Protein AF-A0A1B6IN61-F1 (afdb_monomer_lite)

Secondary structure (DSSP, 8-state):
-HHHHHHHHHHHHHHHHHHHHHHHHHHHHHHHHHHHHHHHHHHHHHHHHHHHHHHHHHHHHHHHHHHHHHHHHHHHHHHHHHHHHHHHHHHHHHHHHHHHHHHHHHHHHHHHHHHHHHHHHHHHHHHHHHHHHHHHHHHHHHHHHHHHHHHHHHHHHHHHHHHHHHHHHHHH-SS-----------------SS--HHHHHHHHHHHHHHHHHHHHHHHHHHHHHHHHHHHHHHHHHHHHHHHHHHHHHHHHHHHHHHHHHHHHHHHHHHHHHHHHHHHHHHHHHHHHHHHHHHHHHHHHHHHHHHHHHHHHTT-----TT---S-------HHHHIIIIIS--SSHHHHHHHHHHHHHHHHHHHHHHHHHHHHHHHHHHHHHHHHHHHHHHHHHHHHHHHHHHHHHHHHHHHHHHHHHHHHHHHHTTS-HHHHHHHHHHHTT--S----------------------HHHHHHHHHHHHHHHHHHHHHHHHHHHHHHHHHHHHHHHHHHHHHHHHHHHHHHHHHHHHHHHHHHHHHHHHHHHHHHHHHHHHHHHHHHHTT-

pLDDT: mean 82.71, std 18.18, range [26.98, 98.06]

InterPro domains:
  IPR057974 NUA/TPR/MLP1-2-like domain [PF25785] (276-373)

Organism: NCBI:txid320908

Foldseek 3Di:
DVVVVVVVVVVVVVVVVVVVVVVVVVVVVVVVVVVVVVVVVVVVVVVVVVVVVVVVVVVVVVVVVVVVVVVVVVVVVVVVVVVVVVVVVVVVVVVVVVVVVVVVVVVVVVVVVVVVVVVVVVVVVVVVVVVVVVVVVVVVVVVVVVVVVVVVVVVVVVVVVVVVVVVVVVVPPDDDPDDDDDDDDDDDDDDDDDCPPVNVVVVVVVVVVVVVVVVVVVVVVVVVVVVVVVVCVVCVVVVVVVVVVVVVVVVVVVVVVVVVVVVVVVVVVVVVVVVVVVVVVVVVVVVVVVVVLVVVLVVLQVVQQVCLVCVVVVHNDDDPPPPPPPPDDPPDPSVCCSPQLRHDNDPVSVVVSVVVVVVVVVVVVVVVVVVVVVVVVVVVVVVVVVVVVVVVVVVVVVVVVVVVVVVVVVVVVVVVVVVVVVVVVVVPDDPVVVVVVVVVVPPPDDDDDDDDDDDDDDDDDDDDDDDDPVVVVVVVVVVVVVVVVVVVVVVVVVVVVVVVVVVVVVVVVVVVVVVVVVVVVVVVVVVVVVVVVVVVVVVVVVVVVVVVVVVVVVVVVVVVVD

Radius of gyration: 63.25 Å; chains: 1; bounding box: 178×84×181 Å

Structure (mmCIF, N/CA/C/O backbone):
data_AF-A0A1B6IN61-F1
#
_entry.id   AF-A0A1B6IN61-F1
#
loop_
_atom_site.group_PDB
_atom_site.id
_atom_site.type_symbol
_atom_site.label_atom_id
_atom_site.label_alt_id
_atom_site.label_comp_id
_atom_site.label_asym_id
_atom_site.label_entity_id
_atom_site.label_seq_id
_atom_site.pdbx_PDB_ins_code
_atom_site.Cartn_x
_atom_site.Cartn_y
_atom_site.Cartn_z
_atom_site.occupancy
_atom_site.B_iso_or_equiv
_atom_site.auth_seq_id
_atom_site.auth_comp_id
_atom_site.auth_asym_id
_atom_site.auth_atom_id
_atom_site.pdbx_PDB_model_num
ATOM 1 N N . SER A 1 1 ? 104.871 15.626 -82.084 1.00 57.75 1 SER A N 1
ATOM 2 C CA . SER A 1 1 ? 104.543 16.864 -82.838 1.00 57.75 1 SER A CA 1
ATOM 3 C C . SER A 1 1 ? 103.626 17.704 -81.966 1.00 57.75 1 SER A C 1
ATOM 5 O O . SER A 1 1 ? 102.812 17.104 -81.284 1.00 57.75 1 SER A O 1
ATOM 7 N N . LEU A 1 2 ? 103.714 19.041 -81.955 1.00 72.69 2 LEU A N 1
ATOM 8 C CA . LEU A 1 2 ? 102.870 19.909 -81.100 1.00 72.69 2 LEU A CA 1
ATOM 9 C C . LEU A 1 2 ? 101.359 19.624 -81.255 1.00 72.69 2 LEU A C 1
ATOM 11 O O . LEU A 1 2 ? 100.572 19.812 -80.336 1.00 72.69 2 LEU A O 1
ATOM 15 N N . THR A 1 3 ? 100.967 19.120 -82.424 1.00 77.00 3 THR A N 1
ATOM 16 C CA . THR A 1 3 ? 99.604 18.682 -82.749 1.00 77.00 3 THR A CA 1
ATOM 17 C C . THR A 1 3 ? 99.138 17.459 -81.951 1.00 77.00 3 THR A C 1
ATOM 19 O O . THR A 1 3 ? 97.960 17.362 -81.625 1.00 77.00 3 THR A O 1
ATOM 22 N N . GLU A 1 4 ? 100.044 16.551 -81.597 1.00 80.12 4 GLU A N 1
ATOM 23 C CA . GLU A 1 4 ? 99.758 15.306 -80.876 1.00 80.12 4 GLU A CA 1
ATOM 24 C C . GLU A 1 4 ? 99.566 15.555 -79.372 1.00 80.12 4 GLU A C 1
ATOM 26 O O . GLU A 1 4 ? 98.600 15.069 -78.786 1.00 80.12 4 GLU A O 1
ATOM 31 N N . ASP A 1 5 ? 100.400 16.409 -78.769 1.00 79.94 5 ASP A N 1
ATOM 32 C CA . ASP A 1 5 ? 100.242 16.835 -77.370 1.00 79.94 5 ASP A CA 1
ATOM 33 C C . ASP A 1 5 ? 98.973 17.675 -77.173 1.00 79.94 5 ASP A C 1
ATOM 35 O O . ASP A 1 5 ? 98.257 17.516 -76.183 1.00 79.94 5 ASP A O 1
ATOM 39 N N . LEU A 1 6 ? 98.642 18.535 -78.143 1.00 83.12 6 LEU A N 1
ATOM 40 C CA . LEU A 1 6 ? 97.415 19.331 -78.117 1.00 83.12 6 LEU A CA 1
ATOM 41 C C . LEU A 1 6 ? 96.168 18.452 -78.299 1.00 83.12 6 LEU A C 1
ATOM 43 O O . LEU A 1 6 ? 95.161 18.675 -77.625 1.00 83.12 6 LEU A O 1
ATOM 47 N N . ALA A 1 7 ? 96.241 17.409 -79.133 1.00 84.12 7 ALA A N 1
ATOM 48 C CA . ALA A 1 7 ? 95.186 16.403 -79.251 1.00 84.12 7 ALA A CA 1
ATOM 49 C C . ALA A 1 7 ? 95.009 15.602 -77.949 1.00 84.12 7 ALA A C 1
ATOM 51 O O . ALA A 1 7 ? 93.875 15.403 -77.514 1.00 84.12 7 ALA A O 1
ATOM 52 N N . LYS A 1 8 ? 96.106 15.213 -77.284 1.00 86.62 8 LYS A N 1
ATOM 53 C CA . LYS A 1 8 ? 96.076 14.497 -76.000 1.00 86.62 8 LYS A CA 1
ATOM 54 C C . LYS A 1 8 ? 95.493 15.352 -74.874 1.00 86.62 8 LYS A C 1
ATOM 56 O O . LYS A 1 8 ? 94.571 14.910 -74.200 1.00 86.62 8 LYS A O 1
ATOM 61 N N . HIS A 1 9 ? 95.930 16.603 -74.729 1.00 85.69 9 HIS A N 1
ATOM 62 C CA . HIS A 1 9 ? 95.349 17.525 -73.748 1.00 85.69 9 HIS A CA 1
ATOM 63 C C . HIS A 1 9 ? 93.875 17.836 -74.026 1.00 85.69 9 HIS A C 1
ATOM 65 O O . HIS A 1 9 ? 93.083 17.948 -73.091 1.00 85.69 9 HIS A O 1
ATOM 71 N N . THR A 1 10 ? 93.486 17.947 -75.298 1.00 86.75 10 THR A N 1
ATOM 72 C CA . THR A 1 10 ? 92.075 18.108 -75.672 1.00 86.75 10 THR A CA 1
ATOM 73 C C . THR A 1 10 ? 91.275 16.859 -75.296 1.00 86.75 10 THR A C 1
ATOM 75 O O . THR A 1 10 ? 90.206 16.992 -74.703 1.00 86.75 10 THR A O 1
ATOM 78 N N . ALA A 1 11 ? 91.807 15.657 -75.548 1.00 87.81 11 ALA A N 1
ATOM 79 C CA . ALA A 1 11 ? 91.190 14.390 -75.160 1.00 87.81 11 ALA A CA 1
ATOM 80 C C . ALA A 1 11 ? 91.042 14.259 -73.631 1.00 87.81 11 ALA A C 1
ATOM 82 O O . ALA A 1 11 ? 89.947 13.968 -73.149 1.00 87.81 11 ALA A O 1
ATOM 83 N N . ASP A 1 12 ? 92.082 14.574 -72.858 1.00 88.94 12 ASP A N 1
ATOM 84 C CA . ASP A 1 12 ? 92.051 14.543 -71.390 1.00 88.94 12 ASP A CA 1
ATOM 85 C C . ASP A 1 12 ? 91.057 15.566 -70.822 1.00 88.94 12 ASP A C 1
ATOM 87 O O . ASP A 1 12 ? 90.269 15.246 -69.933 1.00 88.94 12 ASP A O 1
ATOM 91 N N . MET A 1 13 ? 90.995 16.777 -71.388 1.00 90.88 13 MET A N 1
ATOM 92 C CA . MET A 1 13 ? 89.988 17.775 -71.013 1.00 90.88 13 MET A CA 1
ATOM 93 C C . MET A 1 13 ? 88.567 17.329 -71.360 1.00 90.88 13 MET A C 1
ATOM 95 O O . MET A 1 13 ? 87.638 17.592 -70.592 1.00 90.88 13 MET A O 1
ATOM 99 N N . THR A 1 14 ? 88.366 16.651 -72.493 1.00 89.50 14 THR A N 1
ATOM 100 C CA . THR A 1 14 ? 87.055 16.076 -72.828 1.00 89.50 14 THR A CA 1
ATOM 101 C C . THR A 1 14 ? 86.683 14.918 -71.907 1.00 89.50 14 THR A C 1
ATOM 103 O O . THR A 1 14 ? 85.526 14.843 -71.497 1.00 89.50 14 THR A O 1
ATOM 106 N N . ASN A 1 15 ? 87.645 14.081 -71.507 1.00 92.12 15 ASN A N 1
ATOM 107 C CA . ASN A 1 15 ? 87.437 12.999 -70.547 1.00 92.12 15 ASN A CA 1
ATOM 108 C C . ASN A 1 15 ? 87.096 13.548 -69.161 1.00 92.12 15 ASN A C 1
ATOM 110 O O . ASN A 1 15 ? 86.073 13.164 -68.607 1.00 92.12 15 ASN A O 1
ATOM 114 N N . MET A 1 16 ? 87.842 14.535 -68.658 1.00 92.50 16 MET A N 1
ATOM 115 C CA . MET A 1 16 ? 87.535 15.210 -67.392 1.00 92.50 16 MET A CA 1
ATOM 116 C C . MET A 1 16 ? 86.154 15.869 -67.427 1.00 92.50 16 MET A C 1
ATOM 118 O O . MET A 1 16 ? 85.356 15.694 -66.510 1.00 92.50 1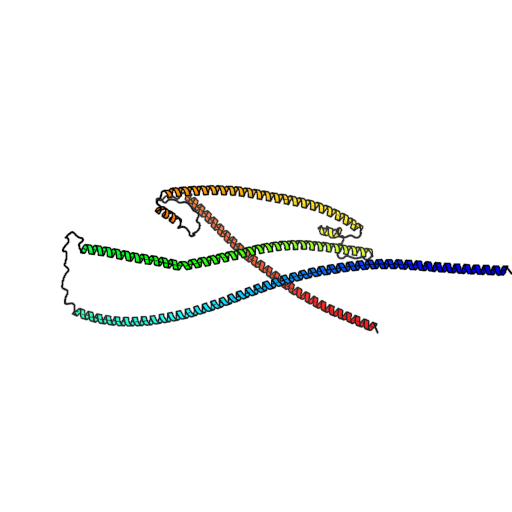6 MET A O 1
ATOM 122 N N . ARG A 1 17 ? 85.807 16.588 -68.505 1.00 92.81 17 ARG A N 1
ATOM 123 C CA . ARG A 1 17 ? 84.457 17.161 -68.667 1.00 92.81 17 ARG A CA 1
ATOM 124 C C . ARG A 1 17 ? 83.379 16.083 -68.683 1.00 92.81 17 ARG A C 1
ATOM 126 O O . ARG A 1 17 ? 82.317 16.290 -68.097 1.00 92.81 17 ARG A O 1
ATOM 133 N N . ARG A 1 18 ? 83.637 14.946 -69.330 1.00 93.75 18 ARG A N 1
ATOM 134 C CA . ARG A 1 18 ? 82.722 13.802 -69.364 1.00 93.75 18 ARG A CA 1
ATOM 135 C C . ARG A 1 18 ? 82.554 13.184 -67.977 1.00 93.75 18 ARG A C 1
ATOM 137 O O . ARG A 1 18 ? 81.421 12.957 -67.576 1.00 93.75 18 ARG A O 1
ATOM 144 N N . GLU A 1 19 ? 83.631 12.980 -67.228 1.00 93.69 19 GLU A N 1
ATOM 145 C CA . GLU A 1 19 ? 83.594 12.474 -65.851 1.00 93.69 19 GLU A CA 1
ATOM 146 C C . GLU A 1 19 ? 82.872 13.435 -64.904 1.00 93.69 19 GLU A C 1
ATOM 148 O O . GLU A 1 19 ? 81.981 13.010 -64.175 1.00 93.69 19 GLU A O 1
ATOM 153 N N . TYR A 1 20 ? 83.156 14.740 -64.967 1.00 94.31 20 TYR A N 1
ATOM 154 C CA . TYR A 1 20 ? 82.417 15.745 -64.196 1.00 94.31 20 TYR A CA 1
ATOM 155 C C . TYR A 1 20 ? 80.935 15.777 -64.559 1.00 94.31 20 TYR A C 1
ATOM 157 O O . TYR A 1 20 ? 80.094 15.874 -63.670 1.00 94.31 20 TYR A O 1
ATOM 165 N N . THR A 1 21 ? 80.599 15.673 -65.846 1.00 95.06 21 THR A N 1
ATOM 166 C CA . THR A 1 21 ? 79.201 15.631 -66.293 1.00 95.06 21 THR A CA 1
ATOM 167 C C . THR A 1 21 ? 78.515 14.362 -65.795 1.00 95.06 21 THR A C 1
ATOM 169 O O . THR A 1 21 ? 77.410 14.448 -65.269 1.00 95.06 21 THR A O 1
ATOM 172 N N . ASN A 1 22 ? 79.180 13.206 -65.877 1.00 94.44 22 ASN A N 1
ATOM 173 C CA . ASN A 1 22 ? 78.672 11.945 -65.340 1.00 94.44 22 ASN A CA 1
ATOM 174 C C . ASN A 1 22 ? 78.445 12.040 -63.825 1.00 94.44 22 ASN A C 1
ATOM 176 O O . ASN A 1 22 ? 77.360 11.708 -63.362 1.00 94.44 22 ASN A O 1
ATOM 180 N N . ASN A 1 23 ? 79.414 12.563 -63.070 1.00 95.12 23 ASN A N 1
ATOM 181 C CA . ASN A 1 23 ? 79.307 12.756 -61.621 1.00 95.12 23 ASN A CA 1
ATOM 182 C C . ASN A 1 23 ? 78.203 13.755 -61.243 1.00 95.12 23 ASN A C 1
ATOM 184 O O . ASN A 1 23 ? 77.498 13.585 -60.255 1.00 95.12 23 ASN A O 1
ATOM 188 N N . LEU A 1 24 ? 78.022 14.810 -62.035 1.00 95.00 24 LEU A N 1
ATOM 189 C CA . LEU A 1 24 ? 76.965 15.792 -61.821 1.00 95.00 24 LEU A CA 1
ATOM 190 C C . LEU A 1 24 ? 75.582 15.209 -62.132 1.00 95.00 24 LEU A C 1
ATOM 192 O O . LEU A 1 24 ? 74.620 15.516 -61.429 1.00 95.00 24 LEU A O 1
ATOM 196 N N . VAL A 1 25 ? 75.473 14.350 -63.149 1.00 95.81 25 VAL A N 1
ATOM 197 C CA . VAL A 1 25 ? 74.243 13.607 -63.441 1.00 95.81 25 VAL A CA 1
ATOM 198 C C . VAL A 1 25 ? 73.945 12.609 -62.322 1.00 95.81 25 VAL A C 1
ATOM 200 O O . VAL A 1 25 ? 72.827 12.622 -61.823 1.00 95.81 25 VAL A O 1
ATOM 203 N N . THR A 1 26 ? 74.917 11.815 -61.859 1.00 95.31 26 THR A N 1
ATOM 204 C CA . THR A 1 26 ? 74.691 10.849 -60.767 1.00 95.31 26 THR A CA 1
ATOM 205 C C . THR A 1 26 ? 74.291 11.537 -59.466 1.00 95.31 26 THR A C 1
ATOM 207 O O . THR A 1 26 ? 73.319 11.115 -58.844 1.00 95.31 26 THR A O 1
ATOM 210 N N . LEU A 1 27 ? 74.955 12.634 -59.085 1.00 95.25 27 LEU A N 1
ATOM 211 C CA . LEU A 1 27 ? 74.579 13.425 -57.909 1.00 95.25 27 LEU A CA 1
ATOM 212 C C . LEU A 1 27 ? 73.180 14.036 -58.046 1.00 95.25 27 LEU A C 1
ATOM 214 O O . LEU A 1 27 ? 72.428 14.056 -57.075 1.00 95.25 27 LEU A O 1
ATOM 218 N N . ARG A 1 28 ? 72.798 14.513 -59.238 1.00 95.50 28 ARG A N 1
ATOM 219 C CA . ARG A 1 28 ? 71.434 15.011 -59.484 1.00 95.50 28 ARG A CA 1
ATOM 220 C C . ARG A 1 28 ? 70.393 13.905 -59.387 1.00 95.50 28 ARG A C 1
ATOM 222 O O . ARG A 1 28 ? 69.344 14.145 -58.797 1.00 95.50 28 ARG A O 1
ATOM 229 N N . THR A 1 29 ? 70.677 12.720 -59.921 1.00 95.25 29 THR A N 1
ATOM 230 C CA . THR A 1 29 ? 69.785 11.560 -59.810 1.00 95.25 29 THR A CA 1
ATOM 231 C C . THR A 1 29 ? 69.628 11.141 -58.351 1.00 95.25 29 THR A C 1
ATOM 233 O O . THR A 1 29 ? 68.503 11.045 -57.878 1.00 95.25 29 THR A O 1
ATOM 236 N N . GLN A 1 30 ? 70.724 11.018 -57.597 1.00 96.56 30 GLN A N 1
ATOM 237 C CA . GLN A 1 30 ? 70.683 10.697 -56.164 1.00 96.56 30 GLN A CA 1
ATOM 238 C C . GLN A 1 30 ? 69.940 11.760 -55.348 1.00 96.56 30 GLN A C 1
ATOM 240 O O . GLN A 1 30 ? 69.177 11.431 -54.444 1.00 96.56 30 GLN A O 1
ATOM 245 N N . LEU A 1 31 ? 70.133 13.044 -55.660 1.00 95.81 31 LEU A N 1
ATOM 246 C CA . LEU A 1 31 ? 69.407 14.126 -54.998 1.00 95.81 31 LEU A CA 1
ATOM 247 C C . LEU A 1 31 ? 67.909 14.060 -55.316 1.00 95.81 31 LEU A C 1
ATOM 249 O O . LEU A 1 31 ? 67.096 14.258 -54.415 1.00 95.81 31 LEU A O 1
ATOM 253 N N . ALA A 1 32 ? 67.535 13.746 -56.559 1.00 95.81 32 ALA A N 1
ATOM 254 C CA . ALA A 1 32 ? 66.142 13.539 -56.944 1.00 95.81 32 ALA A CA 1
ATOM 255 C C . ALA A 1 32 ? 65.526 12.329 -56.220 1.00 95.81 32 ALA A C 1
ATOM 257 O O . ALA A 1 32 ? 64.448 12.465 -55.645 1.00 95.81 32 ALA A O 1
ATOM 258 N N . GLU A 1 33 ? 66.234 11.197 -56.163 1.00 96.56 33 GLU A N 1
ATOM 259 C CA . GLU A 1 33 ? 65.831 9.995 -55.420 1.00 96.56 33 GLU A CA 1
ATOM 260 C C . GLU A 1 33 ? 65.621 10.301 -53.933 1.00 96.56 33 GLU A C 1
ATOM 262 O O . GLU A 1 33 ? 64.549 10.037 -53.395 1.00 96.56 33 GLU A O 1
ATOM 267 N N . LYS A 1 34 ? 66.592 10.945 -53.269 1.00 95.94 34 LYS A N 1
ATOM 268 C CA . LYS A 1 34 ? 66.481 11.310 -51.846 1.00 95.94 34 LYS A CA 1
ATOM 269 C C . LYS A 1 34 ? 65.378 12.327 -51.578 1.00 95.94 34 LYS A C 1
ATOM 271 O O . LYS A 1 34 ? 64.733 12.268 -50.535 1.00 95.94 34 LYS A O 1
ATOM 276 N N . THR A 1 35 ? 65.139 13.247 -52.510 1.00 96.75 35 THR A N 1
ATOM 277 C CA . THR A 1 35 ? 64.032 14.206 -52.404 1.00 96.75 35 THR A CA 1
ATOM 278 C C . THR A 1 35 ? 62.686 13.493 -52.498 1.00 96.75 35 THR A C 1
ATOM 280 O O . THR A 1 35 ? 61.765 13.832 -51.756 1.00 96.75 35 THR A O 1
ATOM 283 N N . GLU A 1 36 ? 62.562 12.499 -53.375 1.00 96.19 36 GLU A N 1
ATOM 284 C CA . GLU A 1 36 ? 61.336 11.715 -53.507 1.00 96.19 36 GLU A CA 1
ATOM 285 C C . GLU A 1 36 ? 61.119 10.785 -52.306 1.00 96.19 36 GLU A C 1
ATOM 287 O O . GLU A 1 36 ? 60.028 10.767 -51.742 1.00 96.19 36 GLU A O 1
ATOM 292 N N . GLU A 1 37 ? 62.166 10.112 -51.818 1.00 96.56 37 GLU A N 1
ATOM 293 C CA . GLU A 1 37 ? 62.116 9.344 -50.566 1.00 96.56 37 GLU A CA 1
ATOM 294 C C . GLU A 1 37 ? 61.670 10.218 -49.383 1.00 96.56 37 GLU A C 1
ATOM 296 O O . GLU A 1 37 ? 60.815 9.807 -48.598 1.00 96.56 37 GLU A O 1
ATOM 301 N N . LEU A 1 38 ? 62.195 11.445 -49.267 1.00 96.12 38 LEU A N 1
ATOM 302 C CA . LEU A 1 38 ? 61.802 12.386 -48.216 1.00 96.12 38 LEU A CA 1
ATOM 303 C C . LEU A 1 38 ? 60.327 12.798 -48.343 1.00 96.12 38 LEU A C 1
ATOM 305 O O . LEU A 1 38 ? 59.622 12.884 -47.334 1.00 96.12 38 LEU A O 1
ATOM 309 N N . LYS A 1 39 ? 59.828 13.036 -49.562 1.00 97.19 39 LYS A N 1
ATOM 310 C CA . LYS A 1 39 ? 58.403 13.325 -49.797 1.00 97.19 39 LYS A CA 1
ATOM 311 C C . LYS A 1 39 ? 57.512 12.147 -49.413 1.00 97.19 39 LYS A C 1
ATOM 313 O O . LYS A 1 39 ? 56.499 12.352 -48.751 1.00 97.19 39 LYS A O 1
ATOM 318 N N . ILE A 1 40 ? 57.895 10.924 -49.775 1.00 97.06 40 ILE A N 1
ATOM 319 C CA . ILE A 1 40 ? 57.146 9.721 -49.397 1.00 97.06 40 ILE A CA 1
ATOM 320 C C . ILE A 1 40 ? 57.151 9.572 -47.872 1.00 97.06 40 ILE A C 1
ATOM 322 O O . ILE A 1 40 ? 56.086 9.452 -47.275 1.00 97.06 40 ILE A O 1
ATOM 326 N N . ALA A 1 41 ? 58.314 9.679 -47.222 1.00 95.62 41 ALA A N 1
ATOM 327 C CA . ALA A 1 41 ? 58.442 9.557 -45.769 1.00 95.62 41 ALA A CA 1
ATOM 328 C C . ALA A 1 41 ? 57.645 10.631 -45.002 1.00 95.62 41 ALA A C 1
ATOM 330 O O . ALA A 1 41 ? 57.041 10.360 -43.960 1.00 95.62 41 ALA A O 1
ATOM 331 N N . THR A 1 42 ? 57.620 11.867 -45.508 1.00 96.69 42 THR A N 1
ATOM 332 C CA . THR A 1 42 ? 56.825 12.956 -44.916 1.00 96.69 42 THR A CA 1
ATOM 333 C C . THR A 1 42 ? 55.326 12.733 -45.111 1.00 96.69 42 THR A C 1
ATOM 335 O O . THR A 1 42 ? 54.566 12.918 -44.159 1.00 96.69 42 THR A O 1
ATOM 338 N N . ALA A 1 43 ? 54.897 12.256 -46.283 1.00 96.88 43 ALA A N 1
ATOM 339 C CA . ALA A 1 43 ? 53.510 11.867 -46.527 1.00 96.88 43 ALA A CA 1
ATOM 340 C C . ALA A 1 43 ? 53.071 10.710 -45.612 1.00 96.88 43 ALA A C 1
ATOM 342 O O . ALA A 1 43 ? 52.015 10.797 -44.982 1.00 96.88 43 ALA A O 1
ATOM 343 N N . THR A 1 44 ? 53.903 9.675 -45.450 1.00 97.00 44 THR A N 1
ATOM 344 C CA . THR A 1 44 ? 53.609 8.554 -44.545 1.00 97.00 44 THR A CA 1
ATOM 345 C C . THR A 1 44 ? 53.560 8.995 -43.087 1.00 97.00 44 THR A C 1
ATOM 347 O O . THR A 1 44 ? 52.664 8.579 -42.362 1.00 97.00 44 THR A O 1
ATOM 350 N N . ASN A 1 45 ? 54.463 9.879 -42.644 1.00 95.81 45 ASN A N 1
ATOM 351 C CA . ASN A 1 45 ? 54.423 10.422 -41.282 1.00 95.81 45 ASN A CA 1
ATOM 352 C C . ASN A 1 45 ? 53.158 11.242 -41.027 1.00 95.81 45 ASN A C 1
ATOM 354 O O . ASN A 1 45 ? 52.577 11.154 -39.946 1.00 95.81 45 ASN A O 1
ATOM 358 N N . LYS A 1 46 ? 52.701 12.011 -42.019 1.00 97.38 46 LYS A N 1
ATOM 359 C CA . LYS A 1 46 ? 51.444 12.753 -41.916 1.00 97.38 46 LYS A CA 1
ATOM 360 C C . LYS A 1 46 ? 50.253 11.802 -41.780 1.00 97.38 46 LYS A C 1
ATOM 362 O O . LYS A 1 46 ? 49.459 11.968 -40.860 1.00 97.38 46 LYS A O 1
ATOM 367 N N . GLN A 1 47 ? 50.187 10.764 -42.612 1.00 96.88 47 GLN A N 1
ATOM 368 C CA . GLN A 1 47 ? 49.139 9.745 -42.528 1.00 96.88 47 GLN A CA 1
ATOM 369 C C . GLN A 1 47 ? 49.172 8.988 -41.187 1.00 96.88 47 GLN A C 1
ATOM 371 O O . GLN A 1 47 ? 48.131 8.752 -40.575 1.00 96.88 47 GLN A O 1
ATOM 376 N N . LEU A 1 48 ? 50.358 8.634 -40.684 1.00 96.38 48 LEU A N 1
ATOM 377 C CA . LEU A 1 48 ? 50.512 8.007 -39.367 1.00 96.38 48 LEU A CA 1
ATOM 378 C C . LEU A 1 48 ? 50.073 8.943 -38.232 1.00 96.38 48 LEU A C 1
ATOM 380 O O . LEU A 1 48 ? 49.417 8.502 -37.296 1.00 96.38 48 LEU A O 1
ATOM 384 N N . SER A 1 49 ? 50.375 10.237 -38.325 1.00 97.69 49 SER A N 1
ATOM 385 C CA . SER A 1 49 ? 49.926 11.235 -37.349 1.00 97.69 49 SER A CA 1
ATOM 386 C C . SER A 1 49 ? 48.399 11.386 -37.345 1.00 97.69 49 SER A C 1
ATOM 388 O O . SER A 1 49 ? 47.773 11.349 -36.285 1.00 97.69 49 SER A O 1
ATOM 390 N N . GLU A 1 50 ? 47.780 11.470 -38.526 1.00 97.25 50 GLU A N 1
ATOM 391 C CA . GLU A 1 50 ? 46.322 11.542 -38.680 1.00 97.25 50 GLU A CA 1
ATOM 392 C C . GLU A 1 50 ? 45.641 10.281 -38.133 1.00 97.25 50 GLU A C 1
ATOM 394 O O . GLU A 1 50 ? 44.722 10.373 -37.320 1.00 97.25 50 GLU A O 1
ATOM 399 N N . THR A 1 51 ? 46.135 9.094 -38.494 1.00 96.44 51 THR A N 1
ATOM 400 C CA . THR A 1 51 ? 45.595 7.829 -37.968 1.00 96.44 51 THR A CA 1
ATOM 401 C C . THR A 1 51 ? 45.751 7.730 -36.451 1.00 96.44 51 THR A C 1
ATOM 403 O O . THR A 1 51 ? 44.790 7.375 -35.771 1.00 96.44 51 THR A O 1
ATOM 406 N N . ASN A 1 52 ? 46.894 8.124 -35.886 1.00 95.06 52 ASN A N 1
ATOM 407 C CA . ASN A 1 52 ? 47.102 8.139 -34.438 1.00 95.06 52 ASN A CA 1
ATOM 408 C C . ASN A 1 52 ? 46.149 9.126 -33.736 1.00 95.06 52 ASN A C 1
ATOM 410 O O . ASN A 1 52 ? 45.545 8.791 -32.720 1.00 95.06 52 ASN A O 1
ATOM 414 N N . SER A 1 53 ? 45.913 10.304 -34.321 1.00 97.56 53 SER A N 1
ATOM 415 C CA . SER A 1 53 ? 44.913 11.257 -33.822 1.00 97.56 53 SER A CA 1
ATOM 416 C C . SER A 1 53 ? 43.501 10.658 -33.815 1.00 97.56 53 SER A C 1
ATOM 418 O O . SER A 1 53 ? 42.820 10.713 -32.791 1.00 97.56 53 SER A O 1
ATOM 420 N N . THR A 1 54 ? 43.081 10.005 -34.906 1.00 96.81 54 THR A N 1
ATOM 421 C CA . THR A 1 54 ? 41.760 9.350 -34.967 1.00 96.81 54 THR A CA 1
ATOM 422 C C . THR A 1 54 ? 41.627 8.188 -33.980 1.00 96.81 54 THR A C 1
ATOM 424 O O . THR A 1 54 ? 40.569 8.005 -33.377 1.00 96.81 54 THR A O 1
ATOM 427 N N . LEU A 1 55 ? 42.698 7.413 -33.775 1.00 95.56 55 LEU A N 1
ATOM 428 C CA . LEU A 1 55 ? 42.722 6.331 -32.794 1.00 95.56 55 LEU A CA 1
ATOM 429 C C . LEU A 1 55 ? 42.618 6.879 -31.370 1.00 95.56 55 LEU A C 1
ATOM 431 O O . LEU A 1 55 ? 41.816 6.358 -30.599 1.00 95.56 55 LEU A O 1
ATOM 435 N N . ASN A 1 56 ? 43.336 7.954 -31.039 1.00 96.19 56 ASN A N 1
ATOM 436 C CA . ASN A 1 56 ? 43.245 8.597 -29.726 1.00 96.19 56 ASN A CA 1
ATOM 437 C C . ASN A 1 56 ? 41.838 9.142 -29.454 1.00 96.19 56 ASN A C 1
ATOM 439 O O . ASN A 1 56 ? 41.269 8.840 -28.409 1.00 96.19 56 ASN A O 1
ATOM 443 N N . GLN A 1 57 ? 41.217 9.826 -30.422 1.00 97.50 57 GLN A N 1
ATOM 444 C CA . GLN A 1 57 ? 39.824 10.279 -30.293 1.00 97.50 57 GLN A CA 1
ATOM 445 C C . GLN A 1 57 ? 38.859 9.109 -30.061 1.00 97.50 57 GLN A C 1
ATOM 447 O O . GLN A 1 57 ? 37.936 9.193 -29.250 1.00 97.50 57 GLN A O 1
ATOM 452 N N . ARG A 1 58 ? 39.077 7.981 -30.748 1.00 96.50 58 ARG A N 1
ATOM 453 C CA . ARG A 1 58 ? 38.266 6.776 -30.555 1.00 96.50 58 ARG A CA 1
ATOM 454 C C . ARG A 1 58 ? 38.474 6.159 -29.170 1.00 96.50 58 ARG A C 1
ATOM 456 O O . ARG A 1 58 ? 37.501 5.708 -28.570 1.00 96.50 58 ARG A O 1
ATOM 463 N N . VAL A 1 59 ? 39.706 6.134 -28.664 1.00 95.00 59 VAL A N 1
ATOM 464 C CA . VAL A 1 59 ? 40.021 5.654 -27.309 1.00 95.00 59 VAL A CA 1
ATOM 465 C C . VAL A 1 59 ? 39.363 6.544 -26.255 1.00 95.00 59 VAL A C 1
ATOM 467 O O . VAL A 1 59 ? 38.734 6.019 -25.338 1.00 95.00 59 VAL A O 1
ATOM 470 N N . GLU A 1 60 ? 39.421 7.866 -26.405 1.00 96.56 60 GLU A N 1
ATOM 471 C CA . GLU A 1 60 ? 38.748 8.815 -25.509 1.00 96.56 60 GLU A CA 1
ATOM 472 C C . GLU A 1 60 ? 37.228 8.612 -25.507 1.00 96.56 60 GLU A C 1
ATOM 474 O O . GLU A 1 60 ? 36.627 8.476 -24.441 1.00 96.56 60 GLU A O 1
ATOM 479 N N . ALA A 1 61 ? 36.608 8.487 -26.685 1.00 95.69 61 ALA A N 1
ATOM 480 C CA . ALA A 1 61 ? 35.171 8.237 -26.804 1.00 95.69 61 ALA A CA 1
ATOM 481 C C . ALA A 1 61 ? 34.750 6.903 -26.159 1.00 95.69 61 ALA A C 1
ATOM 483 O O . ALA A 1 61 ? 33.726 6.830 -25.475 1.00 95.69 61 ALA A O 1
ATOM 484 N N . LEU A 1 62 ? 35.542 5.840 -26.344 1.00 94.19 62 LEU A N 1
ATOM 485 C CA . LEU A 1 62 ? 35.299 4.550 -25.694 1.00 94.19 62 LEU A CA 1
ATOM 486 C C . LEU A 1 62 ? 35.471 4.637 -24.174 1.00 94.19 62 LEU A C 1
ATOM 488 O O . LEU A 1 62 ? 34.675 4.053 -23.445 1.00 94.19 62 LEU A O 1
ATOM 492 N N . THR A 1 63 ? 36.457 5.397 -23.699 1.00 93.81 63 THR A N 1
ATOM 493 C CA . THR A 1 63 ? 36.710 5.600 -22.266 1.00 93.81 63 THR A CA 1
ATOM 494 C C . THR A 1 63 ? 35.563 6.364 -21.609 1.00 93.81 63 THR A C 1
ATOM 496 O O . THR A 1 63 ? 35.067 5.943 -20.567 1.00 93.81 63 THR A O 1
ATOM 499 N N . GLN A 1 64 ? 35.069 7.432 -22.243 1.00 95.62 64 GLN A N 1
ATOM 500 C CA . GLN A 1 64 ? 33.894 8.169 -21.766 1.00 95.62 64 GLN A CA 1
ATOM 501 C C . GLN A 1 64 ? 32.641 7.290 -21.740 1.00 95.62 64 GLN A C 1
ATOM 503 O O . GLN A 1 64 ? 31.879 7.328 -20.775 1.00 95.62 64 GLN A O 1
ATOM 508 N N . ARG A 1 65 ? 32.440 6.456 -22.768 1.00 95.25 65 ARG A N 1
ATOM 509 C CA . ARG A 1 65 ? 31.315 5.515 -22.806 1.00 95.25 65 ARG A CA 1
ATOM 510 C C . ARG A 1 65 ? 31.404 4.470 -21.694 1.00 95.25 65 ARG A C 1
ATOM 512 O O . ARG A 1 65 ? 30.386 4.179 -21.073 1.00 95.25 65 ARG A O 1
ATOM 519 N N . LEU A 1 66 ? 32.598 3.934 -21.435 1.00 90.75 66 LEU A N 1
ATOM 520 C CA . LEU A 1 66 ? 32.838 2.993 -20.340 1.00 90.75 66 LEU A CA 1
ATOM 521 C C . LEU A 1 66 ? 32.541 3.648 -18.986 1.00 90.75 66 LEU A C 1
ATOM 523 O O . LEU A 1 66 ? 31.848 3.063 -18.162 1.00 90.75 66 LEU A O 1
ATOM 527 N N . LEU A 1 67 ? 33.003 4.884 -18.785 1.00 94.81 67 LEU A N 1
ATOM 528 C CA . LEU A 1 67 ? 32.782 5.632 -17.550 1.00 94.81 67 LEU A CA 1
ATOM 529 C C . LEU A 1 67 ? 31.290 5.916 -17.322 1.00 94.81 67 LEU A C 1
ATOM 531 O O . LEU A 1 67 ? 30.780 5.638 -16.240 1.00 94.81 67 LEU A O 1
ATOM 535 N N . GLY A 1 68 ? 30.565 6.348 -18.358 1.00 93.00 68 GLY A N 1
ATOM 536 C CA . GLY A 1 68 ? 29.112 6.529 -18.286 1.00 93.00 68 GLY A CA 1
ATOM 537 C C . GLY A 1 68 ? 28.351 5.226 -18.009 1.00 93.00 68 GLY A C 1
ATOM 538 O O . GLY A 1 68 ? 27.366 5.232 -17.270 1.00 93.00 68 GLY A O 1
ATOM 539 N N . GLN A 1 69 ? 28.820 4.092 -18.542 1.00 91.12 69 GLN A N 1
ATOM 540 C CA . GLN A 1 69 ? 28.251 2.784 -18.218 1.00 91.12 69 GLN A CA 1
ATOM 541 C C . GLN A 1 69 ? 28.506 2.408 -16.751 1.00 91.12 69 GLN A C 1
ATOM 543 O O . GLN A 1 69 ? 27.561 2.029 -16.064 1.00 91.12 69 GLN A O 1
ATOM 548 N N . CYS A 1 70 ? 29.731 2.579 -16.245 1.00 91.25 70 CYS A N 1
ATOM 549 C CA . CYS A 1 70 ? 30.050 2.334 -14.836 1.00 91.25 70 CYS A CA 1
ATOM 550 C C . CYS A 1 70 ? 29.228 3.224 -13.891 1.00 91.25 70 CYS A C 1
ATOM 552 O O . CYS A 1 70 ? 28.732 2.744 -12.877 1.00 91.25 70 CYS A O 1
ATOM 554 N N . GLU A 1 71 ? 29.029 4.503 -14.219 1.00 93.50 71 GLU A N 1
ATOM 555 C CA . GLU A 1 71 ? 28.167 5.396 -13.435 1.00 93.50 71 GLU A CA 1
ATOM 556 C C . GLU A 1 71 ? 26.702 4.942 -13.436 1.00 93.50 71 GLU A C 1
ATOM 558 O O . GLU A 1 71 ? 26.042 4.972 -12.396 1.00 93.50 71 GLU A O 1
ATOM 563 N N . SER A 1 72 ? 26.185 4.505 -14.588 1.00 89.06 72 SER A N 1
ATOM 564 C CA . SER A 1 72 ? 24.828 3.964 -14.695 1.00 89.06 72 SER A CA 1
ATOM 565 C C . SER A 1 72 ? 24.666 2.670 -13.893 1.00 89.06 72 SER A C 1
ATOM 567 O O . SER A 1 72 ? 23.655 2.496 -13.214 1.00 89.06 72 SER A O 1
ATOM 569 N N . GLU A 1 73 ? 25.650 1.770 -13.951 1.00 85.38 73 GLU A N 1
ATOM 570 C CA . GLU A 1 73 ? 25.662 0.525 -13.178 1.00 85.38 73 GLU A CA 1
ATOM 571 C C . GLU A 1 73 ? 25.747 0.801 -11.672 1.00 85.38 73 GLU A C 1
ATOM 573 O O . GLU A 1 73 ? 24.997 0.200 -10.904 1.00 85.38 73 GLU A O 1
ATOM 578 N N . ASN A 1 74 ? 26.568 1.766 -11.244 1.00 87.00 74 ASN A N 1
ATOM 579 C CA . ASN A 1 74 ? 26.657 2.177 -9.841 1.00 87.00 74 ASN A CA 1
ATOM 580 C C . ASN A 1 74 ? 25.331 2.747 -9.326 1.00 87.00 74 ASN A C 1
ATOM 582 O O . ASN A 1 74 ? 24.856 2.312 -8.280 1.00 87.00 74 ASN A O 1
ATOM 586 N N . LYS A 1 75 ? 24.680 3.643 -10.082 1.00 91.62 75 LYS A N 1
ATOM 587 C CA . LYS A 1 75 ? 23.352 4.177 -9.723 1.00 91.62 75 LYS A CA 1
ATOM 588 C C . LYS A 1 75 ? 22.301 3.074 -9.616 1.00 91.62 75 LYS A C 1
ATOM 590 O O . LYS A 1 75 ? 21.489 3.073 -8.697 1.00 91.62 75 LYS A O 1
ATOM 595 N N . MET A 1 76 ? 22.319 2.117 -10.545 1.00 85.62 76 MET A N 1
ATOM 596 C CA . MET A 1 76 ? 21.415 0.969 -10.500 1.00 85.62 76 MET A CA 1
ATOM 597 C C . MET A 1 76 ? 21.676 0.098 -9.258 1.00 85.62 76 MET A C 1
ATOM 599 O O . MET A 1 76 ? 20.737 -0.300 -8.575 1.00 85.62 76 MET A O 1
ATOM 603 N N . ASN A 1 77 ? 22.944 -0.158 -8.927 1.00 87.50 77 ASN A N 1
ATOM 604 C CA . ASN A 1 77 ? 23.334 -0.927 -7.746 1.00 87.50 77 ASN A CA 1
ATOM 605 C C . ASN A 1 77 ? 22.927 -0.218 -6.440 1.00 87.50 77 ASN A C 1
ATOM 607 O O . ASN A 1 77 ? 22.370 -0.850 -5.547 1.00 87.50 77 ASN A O 1
ATOM 611 N N . GLU A 1 78 ? 23.115 1.100 -6.343 1.00 91.44 78 GLU A N 1
ATOM 612 C CA . GLU A 1 78 ? 22.642 1.900 -5.206 1.00 91.44 78 GLU A CA 1
ATOM 613 C C . GLU A 1 78 ? 21.122 1.806 -5.029 1.00 91.44 78 GLU A C 1
ATOM 615 O O . GLU A 1 78 ? 20.648 1.604 -3.909 1.00 91.44 78 GLU A O 1
ATOM 620 N N . ASN A 1 79 ? 20.358 1.877 -6.124 1.00 88.12 79 ASN A N 1
ATOM 621 C CA . ASN A 1 79 ? 18.905 1.704 -6.087 1.00 88.12 79 ASN A CA 1
ATOM 622 C C . ASN A 1 79 ? 18.513 0.305 -5.595 1.00 88.12 79 ASN A C 1
ATOM 624 O O . ASN A 1 79 ? 17.673 0.192 -4.703 1.00 88.12 79 ASN A O 1
ATOM 628 N N . TYR A 1 80 ? 19.156 -0.756 -6.095 1.00 87.06 80 TYR A N 1
ATOM 629 C CA . TYR A 1 80 ? 18.900 -2.117 -5.613 1.00 87.06 80 TYR A CA 1
ATOM 630 C C . TYR A 1 80 ? 19.255 -2.287 -4.136 1.00 87.06 80 TYR A C 1
ATOM 632 O O . TYR A 1 80 ? 18.523 -2.937 -3.396 1.00 87.06 80 TYR A O 1
ATOM 640 N N . GLN A 1 81 ? 20.339 -1.672 -3.660 1.00 91.25 81 GLN A N 1
ATOM 641 C CA . GLN A 1 81 ? 20.676 -1.698 -2.237 1.00 91.25 81 GLN A CA 1
ATOM 642 C C . GLN A 1 81 ? 19.629 -0.978 -1.382 1.00 91.25 81 GLN A C 1
ATOM 644 O O . GLN A 1 81 ? 19.305 -1.450 -0.291 1.00 91.25 81 GLN A O 1
ATOM 649 N N . GLN A 1 82 ? 19.092 0.150 -1.851 1.00 90.31 82 GLN A N 1
ATOM 650 C CA . GLN A 1 82 ? 17.999 0.843 -1.167 1.00 90.31 82 GLN A CA 1
ATOM 651 C C . GLN A 1 82 ? 16.721 -0.003 -1.150 1.00 90.31 82 GLN A C 1
ATOM 653 O O . GLN A 1 82 ? 16.082 -0.111 -0.102 1.00 90.31 82 GLN A O 1
ATOM 658 N N . GLU A 1 83 ? 16.387 -0.652 -2.265 1.00 87.75 83 GLU A N 1
ATOM 659 C CA . GLU A 1 83 ? 15.235 -1.548 -2.368 1.00 87.75 83 GLU A CA 1
ATOM 660 C C . GLU A 1 83 ? 15.370 -2.750 -1.424 1.00 87.75 83 GLU A C 1
ATOM 662 O O . GLU A 1 83 ? 14.446 -3.038 -0.665 1.00 87.75 83 GLU A O 1
ATOM 667 N N . ILE A 1 84 ? 16.546 -3.385 -1.375 1.00 89.50 84 ILE A N 1
ATOM 668 C CA . ILE A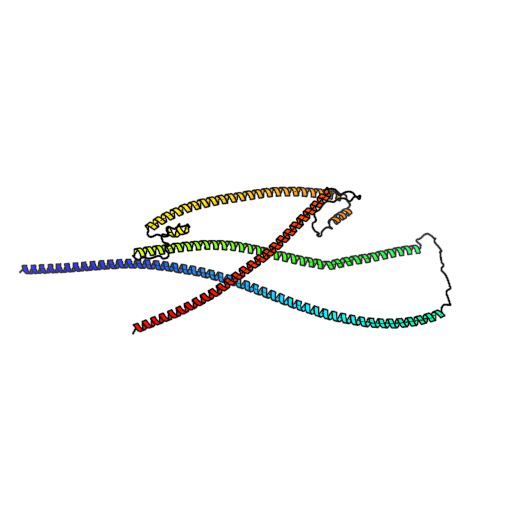 1 84 ? 16.834 -4.479 -0.439 1.00 89.50 84 ILE A CA 1
ATOM 669 C C . ILE A 1 84 ? 16.668 -4.002 1.006 1.00 89.50 84 ILE A C 1
ATOM 671 O O . ILE A 1 84 ? 16.006 -4.672 1.791 1.00 89.50 84 ILE A O 1
ATOM 675 N N . ARG A 1 85 ? 17.199 -2.828 1.378 1.00 92.00 85 ARG A N 1
ATOM 676 C CA . ARG A 1 85 ? 17.025 -2.282 2.739 1.00 92.00 85 ARG A CA 1
ATOM 677 C C . ARG A 1 85 ? 15.554 -2.049 3.084 1.00 92.00 85 ARG A C 1
ATOM 679 O O . ARG A 1 85 ? 15.143 -2.337 4.207 1.00 92.00 85 ARG A O 1
ATOM 686 N N . ALA A 1 86 ? 14.763 -1.543 2.138 1.00 88.06 86 ALA A N 1
ATOM 687 C CA . ALA A 1 86 ? 13.332 -1.336 2.333 1.00 88.06 86 ALA A CA 1
ATOM 688 C C . ALA A 1 86 ? 12.582 -2.668 2.507 1.00 88.06 86 ALA A C 1
ATOM 690 O O . ALA A 1 86 ? 11.776 -2.799 3.428 1.00 88.06 86 ALA A O 1
ATOM 691 N N . GLN A 1 87 ? 12.889 -3.670 1.676 1.00 88.25 87 GLN A N 1
ATOM 692 C CA . GLN A 1 87 ? 12.308 -5.011 1.773 1.00 88.25 87 GLN A CA 1
ATOM 693 C C . GLN A 1 87 ? 12.699 -5.713 3.081 1.00 88.25 87 GLN A C 1
ATOM 695 O O . GLN A 1 87 ? 11.833 -6.289 3.736 1.00 88.25 87 GLN A O 1
ATOM 700 N N . THR A 1 88 ? 13.959 -5.610 3.515 1.00 90.94 88 THR A N 1
ATOM 701 C CA . THR A 1 88 ? 14.416 -6.146 4.807 1.00 90.94 88 THR A CA 1
ATOM 702 C C . THR A 1 88 ? 13.655 -5.511 5.965 1.00 90.94 88 THR A C 1
ATOM 704 O O . THR A 1 88 ? 13.129 -6.227 6.811 1.00 90.94 88 THR A O 1
ATOM 707 N N . LYS A 1 89 ? 13.504 -4.179 5.969 1.00 94.38 89 LYS A N 1
ATOM 708 C CA . LYS A 1 89 ? 12.743 -3.477 7.012 1.00 94.38 89 LYS A CA 1
ATOM 709 C C . LYS A 1 89 ? 11.274 -3.910 7.040 1.00 94.38 89 LYS A C 1
ATOM 711 O O . LYS A 1 89 ? 10.696 -4.063 8.111 1.00 94.38 89 LYS A O 1
ATOM 716 N N . LEU A 1 90 ? 10.666 -4.128 5.874 1.00 88.00 90 LEU A N 1
ATOM 717 C CA . LEU A 1 90 ? 9.294 -4.625 5.781 1.00 88.00 90 LEU A CA 1
ATOM 718 C C . LEU A 1 90 ? 9.169 -6.061 6.315 1.00 88.00 90 LEU A C 1
ATOM 720 O O . LEU A 1 90 ? 8.227 -6.362 7.044 1.00 88.00 90 LEU A O 1
ATOM 724 N N . ALA A 1 91 ? 10.126 -6.933 5.995 1.00 87.69 91 ALA A N 1
ATOM 725 C CA . ALA A 1 91 ? 10.165 -8.298 6.510 1.00 87.69 91 ALA A CA 1
ATOM 726 C C . ALA A 1 91 ? 10.343 -8.332 8.038 1.00 87.69 91 ALA A C 1
ATOM 728 O O . ALA A 1 91 ? 9.663 -9.102 8.712 1.00 87.69 91 ALA A O 1
ATOM 729 N N . GLU A 1 92 ? 11.199 -7.471 8.594 1.00 93.75 92 GLU A N 1
ATOM 730 C CA . GLU A 1 92 ? 11.373 -7.312 10.044 1.00 93.75 92 GLU A CA 1
ATOM 731 C C . GLU A 1 92 ? 10.088 -6.829 10.727 1.00 93.75 92 GLU A C 1
ATOM 733 O O . GLU A 1 92 ? 9.705 -7.376 11.759 1.00 93.75 92 GLU A O 1
ATOM 738 N N . LEU A 1 93 ? 9.375 -5.867 10.128 1.00 93.56 93 LEU A N 1
ATOM 739 C CA . LEU A 1 93 ? 8.081 -5.405 10.639 1.00 93.56 93 LEU A CA 1
ATOM 740 C C . LEU A 1 93 ? 7.024 -6.514 10.614 1.00 93.56 93 LEU A C 1
ATOM 742 O O . LEU A 1 93 ? 6.315 -6.697 11.600 1.00 93.56 93 LEU A O 1
ATOM 746 N N . TYR A 1 94 ? 6.926 -7.284 9.525 1.00 91.44 94 TYR A N 1
ATOM 747 C CA . TYR A 1 94 ? 6.004 -8.422 9.467 1.00 91.44 94 TYR A CA 1
ATOM 748 C C . TYR A 1 94 ? 6.371 -9.522 10.462 1.00 91.44 94 TYR A C 1
ATOM 750 O O . TYR A 1 94 ? 5.477 -10.124 11.056 1.00 91.44 94 TYR A O 1
ATOM 758 N N . LYS A 1 95 ? 7.667 -9.763 10.674 1.00 96.88 95 LYS A N 1
ATOM 759 C CA . LYS A 1 95 ? 8.148 -10.700 11.687 1.00 96.88 95 LYS A CA 1
ATOM 760 C C . LYS A 1 95 ? 7.749 -10.241 13.092 1.00 96.88 95 LYS A C 1
ATOM 762 O O . LYS A 1 95 ? 7.132 -11.022 13.803 1.00 96.88 95 LYS A O 1
ATOM 767 N N . SER A 1 96 ? 8.010 -8.983 13.448 1.00 95.25 96 SER A N 1
ATOM 768 C CA . SER A 1 96 ? 7.622 -8.417 14.748 1.00 95.25 96 SER A CA 1
ATOM 769 C C . SER A 1 96 ? 6.105 -8.443 14.954 1.00 95.25 96 SER A C 1
ATOM 771 O O . SER A 1 96 ? 5.645 -8.858 16.011 1.00 95.25 96 SER A O 1
ATOM 773 N N . LEU A 1 97 ? 5.313 -8.098 13.934 1.00 92.19 97 LEU A N 1
ATOM 774 C CA . LEU A 1 97 ? 3.852 -8.169 14.022 1.00 92.19 97 LEU A CA 1
ATOM 775 C C . LEU A 1 97 ? 3.358 -9.610 14.225 1.00 92.19 97 LEU A C 1
ATOM 777 O O . LEU A 1 97 ? 2.400 -9.839 14.962 1.00 92.19 97 LEU A O 1
ATOM 781 N N . SER A 1 98 ? 3.998 -10.579 13.565 1.00 91.88 98 SER A N 1
ATOM 782 C CA . SER A 1 98 ? 3.704 -11.998 13.761 1.00 91.88 98 SER A CA 1
ATOM 783 C C . SER A 1 98 ? 4.072 -12.453 15.172 1.00 91.88 98 SER A C 1
ATOM 785 O O . SER A 1 98 ? 3.279 -13.162 15.780 1.00 91.88 98 SER A O 1
ATOM 787 N N . GLU A 1 99 ? 5.235 -12.050 15.687 1.00 95.94 99 GLU A N 1
ATOM 788 C CA . GLU A 1 99 ? 5.697 -12.370 17.043 1.00 95.94 99 GLU A CA 1
ATOM 789 C C . GLU A 1 99 ? 4.745 -11.790 18.106 1.00 95.94 99 GLU A C 1
ATOM 791 O O . GLU A 1 99 ? 4.291 -12.520 18.989 1.00 95.94 99 GLU A O 1
ATOM 796 N N . ASP A 1 100 ? 4.326 -10.530 17.958 1.00 95.38 100 ASP A N 1
ATOM 797 C CA . ASP A 1 100 ? 3.340 -9.884 18.834 1.00 95.38 100 ASP A CA 1
ATOM 798 C C . ASP A 1 100 ? 1.974 -10.584 18.784 1.00 95.38 100 ASP A C 1
ATOM 800 O O . ASP A 1 100 ? 1.304 -10.757 19.806 1.00 95.38 100 ASP A O 1
ATOM 804 N N . ALA A 1 101 ? 1.531 -10.990 17.589 1.00 91.31 101 ALA A N 1
ATOM 805 C CA . ALA A 1 101 ? 0.285 -11.729 17.425 1.00 91.31 101 ALA A CA 1
ATOM 806 C C . ALA A 1 101 ? 0.365 -13.120 18.070 1.00 91.31 101 ALA A C 1
ATOM 808 O O . ALA A 1 101 ? -0.605 -13.548 18.698 1.00 91.31 101 ALA A O 1
ATOM 809 N N . THR A 1 102 ? 1.505 -13.811 17.954 1.00 95.06 102 THR A N 1
ATOM 810 C CA . THR A 1 102 ? 1.721 -15.096 18.630 1.00 95.06 102 THR A CA 1
ATOM 811 C C . THR A 1 102 ? 1.753 -14.940 20.145 1.00 95.06 102 THR A C 1
ATOM 813 O O . THR A 1 102 ? 1.046 -15.686 20.813 1.00 95.06 102 THR A O 1
ATOM 816 N N . ALA A 1 103 ? 2.439 -13.924 20.678 1.00 96.31 103 ALA A N 1
ATOM 817 C CA . ALA A 1 103 ? 2.488 -13.652 22.115 1.00 96.31 103 ALA A CA 1
ATOM 818 C C . ALA A 1 103 ? 1.088 -13.372 22.686 1.00 96.31 103 ALA A C 1
ATOM 820 O O . ALA A 1 103 ? 0.677 -13.988 23.665 1.00 96.31 103 ALA A O 1
ATOM 821 N N . LYS A 1 104 ? 0.285 -12.536 22.013 1.00 95.81 104 LYS A N 1
ATOM 822 C CA . LYS A 1 104 ? -1.114 -12.294 22.414 1.00 95.81 104 LYS A CA 1
ATOM 823 C C . LYS A 1 104 ? -1.972 -13.554 22.363 1.00 95.81 104 LYS A C 1
ATOM 825 O O . LYS A 1 104 ? -2.862 -13.731 23.189 1.00 95.81 104 LYS A O 1
ATOM 830 N N . ASN A 1 105 ? -1.752 -14.417 21.375 1.00 91.06 105 ASN A N 1
ATOM 831 C CA . ASN A 1 105 ? -2.498 -15.666 21.264 1.00 91.06 105 ASN A CA 1
ATOM 832 C C . ASN A 1 105 ? -2.108 -16.649 22.380 1.00 91.06 105 ASN A C 1
ATOM 834 O O . ASN A 1 105 ? -2.972 -17.332 22.927 1.00 91.06 105 ASN A O 1
ATOM 838 N N . GLU A 1 106 ? -0.830 -16.682 22.763 1.00 96.50 106 GLU A N 1
ATOM 839 C CA . GLU A 1 106 ? -0.342 -17.436 23.920 1.00 96.50 106 GLU A CA 1
ATOM 840 C C . GLU A 1 106 ? -0.960 -16.918 25.224 1.00 96.50 106 GLU A C 1
ATOM 842 O O . GLU A 1 106 ? -1.549 -17.714 25.955 1.00 96.50 106 GLU A O 1
ATOM 847 N N . GLU A 1 107 ? -0.950 -15.602 25.460 1.00 96.56 107 GLU A N 1
ATOM 848 C CA . GLU A 1 107 ? -1.588 -14.971 26.627 1.00 96.56 107 GLU A CA 1
ATOM 849 C C . GLU A 1 107 ? -3.091 -15.282 26.702 1.00 96.56 107 GLU A C 1
ATOM 851 O O . GLU A 1 107 ? -3.604 -15.679 27.749 1.00 96.56 107 GLU A O 1
ATOM 856 N N . LEU A 1 108 ? -3.816 -15.158 25.582 1.00 94.88 108 LEU A N 1
ATOM 857 C CA . LEU A 1 108 ? -5.239 -15.503 25.518 1.00 94.88 108 LEU A CA 1
ATOM 858 C C . LEU A 1 108 ? -5.473 -16.995 25.767 1.00 94.88 108 LEU A C 1
ATOM 860 O O . LEU A 1 108 ? -6.416 -17.366 26.464 1.00 94.88 108 LEU A O 1
ATOM 864 N N . THR A 1 109 ? -4.616 -17.857 25.223 1.00 96.25 109 THR A N 1
ATOM 865 C CA . THR A 1 109 ? -4.691 -19.304 25.449 1.00 96.25 109 THR A CA 1
ATOM 866 C C . THR A 1 109 ? -4.466 -19.637 26.923 1.00 96.25 109 THR A C 1
ATOM 868 O O . THR A 1 109 ? -5.151 -20.502 27.471 1.00 96.25 109 THR A O 1
ATOM 871 N N . GLU A 1 110 ? -3.534 -18.955 27.582 1.00 97.00 110 GLU A N 1
ATOM 872 C CA . GLU A 1 110 ? -3.249 -19.130 29.003 1.00 97.00 110 GLU A CA 1
ATOM 873 C C . GLU A 1 110 ? -4.399 -18.612 29.880 1.00 97.00 110 GLU A C 1
ATOM 875 O O . GLU A 1 110 ? -4.860 -19.329 30.769 1.00 97.00 110 GLU A O 1
ATOM 880 N N . ALA A 1 111 ? -4.974 -17.453 29.549 1.00 96.50 111 ALA A N 1
ATOM 881 C CA . ALA A 1 111 ? -6.169 -16.930 30.207 1.00 96.50 111 ALA A CA 1
ATOM 882 C C . ALA A 1 111 ? -7.377 -17.872 30.061 1.00 96.50 111 ALA A C 1
ATOM 884 O O . ALA A 1 111 ? -8.108 -18.107 31.023 1.00 96.50 111 ALA A O 1
ATOM 885 N N . VAL A 1 112 ? -7.579 -18.465 28.878 1.00 96.19 112 VAL A N 1
ATOM 886 C CA . VAL A 1 112 ? -8.642 -19.457 28.652 1.00 96.19 112 VAL A CA 1
ATOM 887 C C . VAL A 1 112 ? -8.411 -20.715 29.488 1.00 96.19 112 VAL A C 1
ATOM 889 O O . VAL A 1 112 ? -9.363 -21.221 30.083 1.00 96.19 112 VAL A O 1
ATOM 892 N N . LYS A 1 113 ? -7.171 -21.213 29.578 1.00 96.81 113 LYS A N 1
ATOM 893 C CA . LYS A 1 113 ? -6.837 -22.358 30.444 1.00 96.81 113 LYS A CA 1
ATOM 894 C C . LYS A 1 113 ? -7.129 -22.053 31.911 1.00 96.81 113 LYS A C 1
ATOM 896 O O . LYS A 1 113 ? -7.688 -22.900 32.605 1.00 96.81 113 LYS A O 1
ATOM 901 N N . GLU A 1 114 ? -6.803 -20.850 32.369 1.00 96.94 114 GLU A N 1
ATOM 902 C CA . GLU A 1 114 ? -7.059 -20.438 33.747 1.00 96.94 114 GLU A CA 1
ATOM 903 C C . GLU A 1 114 ? -8.560 -20.295 34.034 1.00 96.94 114 GLU A C 1
ATOM 905 O O . GLU A 1 114 ? -9.051 -20.798 35.044 1.00 96.94 114 GLU A O 1
ATOM 910 N N . LEU A 1 115 ? -9.332 -19.721 33.107 1.00 95.88 115 LEU A N 1
ATOM 911 C CA . LEU A 1 115 ? -10.795 -19.681 33.207 1.00 95.88 115 LEU A CA 1
ATOM 912 C C . LEU A 1 115 ? -11.408 -21.087 33.233 1.00 95.88 115 LEU A C 1
ATOM 914 O O . LEU A 1 115 ? -12.316 -21.343 34.021 1.00 95.88 115 LEU A O 1
ATOM 918 N N . GLN A 1 116 ? -10.905 -22.015 32.413 1.00 96.81 116 GLN A N 1
ATOM 919 C CA . GLN A 1 116 ? -11.333 -23.417 32.440 1.00 96.81 116 GLN A CA 1
ATOM 920 C C . GLN A 1 116 ? -11.007 -24.088 33.782 1.00 96.81 116 GLN A C 1
ATOM 922 O O . GLN A 1 116 ? -11.835 -24.842 34.297 1.00 96.81 116 GLN A O 1
ATOM 927 N N . ARG A 1 117 ? -9.837 -23.798 34.370 1.00 98.06 117 ARG A N 1
ATOM 928 C CA . ARG A 1 117 ? -9.446 -24.288 35.700 1.00 98.06 117 ARG A CA 1
ATOM 929 C C . ARG A 1 117 ? -10.397 -23.770 36.778 1.00 98.06 117 ARG A C 1
ATOM 931 O O . ARG A 1 117 ? -10.946 -24.574 37.526 1.00 98.06 117 ARG A O 1
ATOM 938 N N . LEU A 1 118 ? -10.642 -22.460 36.813 1.00 96.94 118 LEU A N 1
ATOM 939 C CA . LEU A 1 118 ? -11.552 -21.832 37.775 1.00 96.94 118 LEU A CA 1
ATOM 940 C C . LEU A 1 118 ? -12.992 -22.336 37.625 1.00 96.94 118 LEU A C 1
ATOM 942 O O . LEU A 1 118 ? -13.660 -22.590 38.624 1.00 96.94 118 LEU A O 1
ATOM 946 N N . LEU A 1 119 ? -13.468 -22.529 36.391 1.00 96.75 119 LEU A N 1
ATOM 947 C CA . LEU A 1 119 ? -14.790 -23.102 36.125 1.00 96.75 119 LEU A CA 1
ATOM 948 C C . LEU A 1 119 ? -14.893 -24.530 36.672 1.00 96.75 119 LEU A C 1
ATOM 950 O O . LEU A 1 119 ? -15.900 -24.883 37.286 1.00 96.75 119 LEU A O 1
ATOM 954 N N . LYS A 1 120 ? -13.857 -25.349 36.462 1.00 97.25 120 LYS A N 1
ATOM 955 C CA . LYS A 1 120 ? -13.805 -26.713 36.989 1.00 97.25 120 LYS A CA 1
ATOM 956 C C . LYS A 1 120 ? -13.830 -26.712 38.517 1.00 97.25 120 LYS A C 1
ATOM 958 O O . LYS A 1 120 ? -14.657 -27.401 39.096 1.00 97.25 120 LYS A O 1
ATOM 963 N N . GLU A 1 121 ? -13.013 -25.877 39.154 1.00 97.31 121 GLU A N 1
ATOM 964 C CA . GLU A 1 121 ? -12.992 -25.740 40.616 1.00 97.31 121 GLU A CA 1
ATOM 965 C C . GLU A 1 121 ? -14.333 -25.266 41.180 1.00 97.31 121 GLU A C 1
ATOM 967 O O . GLU A 1 121 ? -14.804 -25.811 42.175 1.00 97.31 121 GLU A O 1
ATOM 972 N N . ALA A 1 122 ? -14.987 -24.300 40.532 1.00 96.19 122 ALA A N 1
ATOM 973 C CA . ALA A 1 122 ? -16.323 -23.861 40.922 1.00 96.19 122 ALA A CA 1
ATOM 974 C C . ALA A 1 122 ? -17.365 -24.980 40.756 1.00 96.19 122 ALA A C 1
ATOM 976 O O . ALA A 1 122 ? -18.228 -25.143 41.614 1.00 96.19 122 ALA A O 1
ATOM 977 N N . THR A 1 123 ? -17.274 -25.766 39.680 1.00 96.31 123 THR A N 1
ATOM 978 C CA . THR A 1 123 ? -18.170 -26.907 39.428 1.00 96.31 123 THR A CA 1
ATOM 979 C C . THR A 1 123 ? -17.992 -27.990 40.493 1.00 96.31 123 THR A C 1
ATOM 981 O O . THR A 1 123 ? -18.984 -28.459 41.049 1.00 96.31 123 THR A O 1
ATOM 984 N N . ASP A 1 124 ? -16.746 -28.331 40.831 1.00 96.12 124 ASP A N 1
ATOM 985 C CA . ASP A 1 124 ? -16.420 -29.308 41.874 1.00 96.12 124 ASP A CA 1
ATOM 986 C C . ASP A 1 124 ? -16.932 -28.827 43.248 1.00 96.12 124 ASP A C 1
ATOM 988 O O . ASP A 1 124 ? -17.600 -29.574 43.964 1.00 96.12 124 ASP A O 1
ATOM 992 N N . GLN A 1 125 ? -16.726 -27.546 43.587 1.00 96.38 125 GLN A N 1
ATOM 993 C CA . GLN A 1 125 ? -17.250 -26.949 44.823 1.00 96.38 125 GLN A CA 1
ATOM 994 C C . GLN A 1 125 ? -18.782 -26.955 44.888 1.00 96.38 125 GLN A C 1
ATOM 996 O O . GLN A 1 125 ? -19.345 -27.209 45.954 1.00 96.38 125 GLN A O 1
ATOM 1001 N N . TYR A 1 126 ? -19.466 -26.679 43.774 1.00 93.94 126 TYR A N 1
ATOM 1002 C CA . TYR A 1 126 ? -20.925 -26.772 43.705 1.00 93.94 126 TYR A CA 1
ATOM 1003 C C . TYR A 1 126 ? -21.403 -28.209 43.924 1.00 93.94 126 TYR A C 1
ATOM 1005 O O . TYR A 1 126 ? -22.336 -28.410 44.701 1.00 93.94 126 TYR A O 1
ATOM 1013 N N . GLY A 1 127 ? -20.738 -29.196 43.315 1.00 96.44 127 GLY A N 1
ATOM 1014 C CA . GLY A 1 127 ? -21.039 -30.615 43.523 1.00 96.44 127 GLY A CA 1
ATOM 1015 C C . GLY A 1 127 ? -20.871 -31.047 44.984 1.00 96.44 127 GLY A C 1
ATOM 1016 O O . GLY A 1 127 ? -21.751 -31.703 45.548 1.00 96.44 127 GLY A O 1
ATOM 1017 N N . ASP A 1 128 ? -19.795 -30.611 45.644 1.00 96.06 128 ASP A N 1
ATOM 1018 C CA . ASP A 1 128 ? -19.578 -30.850 47.076 1.00 96.06 128 ASP A CA 1
ATOM 1019 C C . ASP A 1 128 ? -20.670 -30.205 47.943 1.00 96.06 128 ASP A C 1
ATOM 1021 O O . ASP A 1 128 ? -21.123 -30.787 48.936 1.00 96.06 128 ASP A O 1
ATOM 1025 N N . LEU A 1 129 ? -21.087 -28.983 47.599 1.00 95.19 129 LEU A N 1
ATOM 1026 C CA . LEU A 1 129 ? -22.107 -28.245 48.339 1.00 95.19 129 LEU A CA 1
ATOM 1027 C C . LEU A 1 129 ? -23.491 -28.883 48.178 1.00 95.19 129 LEU A C 1
ATOM 1029 O O . LEU A 1 129 ? -24.205 -29.035 49.167 1.00 95.19 129 LEU A O 1
ATOM 1033 N N . GLU A 1 130 ? -23.843 -29.295 46.959 1.00 95.44 130 GLU A N 1
ATOM 1034 C CA . GLU A 1 130 ? -25.079 -30.014 46.644 1.00 95.44 130 GLU A CA 1
ATOM 1035 C C . GLU A 1 130 ? -25.140 -31.350 47.393 1.00 95.44 130 GLU A C 1
ATOM 1037 O O . GLU A 1 130 ? -26.148 -31.658 48.031 1.00 95.44 130 GLU A O 1
ATOM 1042 N N . THR A 1 131 ? -24.027 -32.092 47.423 1.00 95.94 131 THR A N 1
ATOM 1043 C CA . THR A 1 131 ? -23.920 -33.350 48.175 1.00 95.94 131 THR A CA 1
ATOM 1044 C C . THR A 1 131 ? -24.150 -33.120 49.672 1.00 95.94 131 THR A C 1
ATOM 1046 O O . THR A 1 131 ? -25.002 -33.774 50.273 1.00 95.94 131 THR A O 1
ATOM 1049 N N . LYS A 1 132 ? -23.479 -32.126 50.276 1.00 95.94 132 LYS A N 1
ATOM 1050 C CA . LYS A 1 132 ? -23.664 -31.766 51.698 1.00 95.94 132 LYS A CA 1
ATOM 1051 C C . LYS A 1 132 ? -25.079 -31.286 52.015 1.00 95.94 132 LYS A C 1
ATOM 1053 O O . LYS A 1 132 ? -25.586 -31.534 53.110 1.00 95.94 132 LYS A O 1
ATOM 1058 N N . LEU A 1 133 ? -25.706 -30.551 51.099 1.00 94.31 133 LEU A N 1
ATOM 1059 C CA . LEU A 1 133 ? -27.070 -30.061 51.275 1.00 94.31 133 LEU A CA 1
ATOM 1060 C C . LEU A 1 133 ? -28.050 -31.234 51.265 1.00 94.31 133 LEU A C 1
ATOM 1062 O O . LEU A 1 133 ? -28.870 -31.341 52.174 1.00 94.31 133 LEU A O 1
ATOM 1066 N N . ARG A 1 134 ? -27.874 -32.174 50.332 1.00 95.62 134 ARG A N 1
ATOM 1067 C CA . ARG A 1 134 ? -28.672 -33.398 50.254 1.00 95.62 134 ARG A CA 1
ATOM 1068 C C . ARG A 1 134 ? -28.486 -34.303 51.473 1.00 95.62 134 ARG A C 1
ATOM 1070 O O . ARG A 1 134 ? -29.464 -34.823 52.001 1.00 95.62 134 ARG A O 1
ATOM 1077 N N . GLU A 1 135 ? -27.262 -34.444 51.982 1.00 95.56 135 GLU A N 1
ATOM 1078 C CA . GLU A 1 135 ? -26.997 -35.144 53.249 1.00 95.56 135 GLU A CA 1
ATOM 1079 C C . GLU A 1 135 ? -27.746 -34.503 54.429 1.00 95.56 135 GLU A C 1
ATOM 1081 O O . GLU A 1 135 ? -28.345 -35.207 55.246 1.00 95.56 135 GLU A O 1
ATOM 1086 N N . LYS A 1 136 ? -27.752 -33.164 54.518 1.00 94.06 136 LYS A N 1
ATOM 1087 C CA . LYS A 1 136 ? -28.490 -32.437 55.562 1.00 94.06 136 LYS A CA 1
ATOM 1088 C C . LYS A 1 136 ? -30.001 -32.568 55.418 1.00 94.06 136 LYS A C 1
ATOM 1090 O O . LYS A 1 136 ? -30.667 -32.716 56.440 1.00 94.06 136 LYS A O 1
ATOM 1095 N N . GLU A 1 137 ? -30.537 -32.513 54.202 1.00 94.00 137 GLU A N 1
ATOM 1096 C CA . GLU A 1 137 ? -31.963 -32.738 53.938 1.00 94.00 137 GLU A CA 1
ATOM 1097 C C . GLU A 1 137 ? -32.394 -34.115 54.443 1.00 94.00 137 GLU A C 1
ATOM 1099 O O . GLU A 1 137 ? -33.305 -34.198 55.263 1.00 94.00 137 GLU A O 1
ATOM 1104 N N . VAL A 1 138 ? -31.669 -35.173 54.063 1.00 95.81 138 VAL A N 1
ATOM 1105 C CA . VAL A 1 138 ? -31.948 -36.544 54.520 1.00 95.81 138 VAL A CA 1
ATOM 1106 C C . VAL A 1 138 ? -31.846 -36.652 56.046 1.00 95.81 138 VAL A C 1
ATOM 1108 O O . VAL A 1 138 ? -32.704 -37.251 56.694 1.00 95.81 138 VAL A O 1
ATOM 1111 N N . ALA A 1 139 ? -30.829 -36.041 56.662 1.00 95.06 139 ALA A N 1
ATOM 1112 C CA . ALA A 1 139 ? -30.683 -36.048 58.118 1.00 95.06 139 ALA A CA 1
ATOM 1113 C C . ALA A 1 139 ? -31.843 -35.325 58.831 1.00 95.06 139 ALA A C 1
ATOM 1115 O O . ALA A 1 139 ? -32.336 -35.799 59.861 1.00 95.06 139 ALA A O 1
ATOM 1116 N N . LEU A 1 140 ? -32.294 -34.186 58.298 1.00 92.94 140 LEU A N 1
ATOM 1117 C CA . LEU A 1 140 ? -33.447 -33.447 58.815 1.00 92.94 140 LEU A CA 1
ATOM 1118 C C . LEU A 1 140 ? -34.742 -34.239 58.644 1.00 92.94 140 LEU A C 1
ATOM 1120 O O . LEU A 1 140 ? -35.551 -34.255 59.570 1.00 92.94 140 LEU A O 1
ATOM 1124 N N . GLU A 1 141 ? -34.918 -34.921 57.516 1.00 94.81 141 GLU A N 1
ATOM 1125 C CA . GLU A 1 141 ? -36.076 -35.769 57.236 1.00 94.81 141 GLU A CA 1
ATOM 1126 C C . GLU A 1 141 ? -36.181 -36.892 58.278 1.00 94.81 141 GLU A C 1
ATOM 1128 O O . GLU A 1 141 ? -37.165 -36.949 59.017 1.00 94.81 141 GLU A O 1
ATOM 1133 N N . VAL A 1 142 ? -35.095 -37.646 58.495 1.00 95.56 142 VAL A N 1
ATOM 1134 C CA . VAL A 1 142 ? -35.004 -38.683 59.544 1.00 95.56 142 VAL A CA 1
ATOM 1135 C C . VAL A 1 142 ? -35.277 -38.116 60.943 1.00 95.56 142 VAL A C 1
ATOM 1137 O O . VAL A 1 142 ? -35.939 -38.745 61.773 1.00 95.56 142 VAL A O 1
ATOM 1140 N N . THR A 1 143 ? -34.764 -36.921 61.248 1.00 93.94 143 THR A N 1
ATOM 1141 C CA . THR A 1 143 ? -34.970 -36.288 62.563 1.00 93.94 143 THR A CA 1
ATOM 1142 C C . THR A 1 143 ? -36.425 -35.858 62.756 1.00 93.94 143 THR A C 1
ATOM 1144 O O . THR A 1 143 ? -36.972 -35.982 63.854 1.00 93.94 143 THR A O 1
ATOM 1147 N N . THR A 1 144 ? -37.060 -35.362 61.697 1.00 92.50 144 THR A N 1
ATOM 1148 C CA . THR A 1 144 ? -38.467 -34.947 61.692 1.00 92.50 144 THR A CA 1
ATOM 1149 C C . THR A 1 144 ? -39.373 -36.158 61.862 1.00 92.50 144 THR A C 1
ATOM 1151 O O . THR A 1 144 ? -40.304 -36.119 62.662 1.00 92.50 144 THR A O 1
ATOM 1154 N N . GLU A 1 145 ? -39.042 -37.266 61.205 1.00 94.75 145 GLU A N 1
ATOM 1155 C CA . GLU A 1 145 ? -39.746 -38.541 61.330 1.00 94.75 145 GLU A CA 1
ATOM 1156 C C . GLU A 1 145 ? -39.689 -39.082 62.767 1.00 94.75 145 GLU A C 1
ATOM 1158 O O . GLU A 1 145 ? -40.725 -39.391 63.358 1.00 94.75 145 GLU A O 1
ATOM 1163 N N . LYS A 1 146 ? -38.505 -39.068 63.400 1.00 94.31 146 LYS A N 1
ATOM 1164 C CA . LYS A 1 146 ? -38.349 -39.414 64.826 1.00 94.31 146 LYS A CA 1
ATOM 1165 C C . LYS A 1 146 ? -39.169 -38.511 65.749 1.00 94.31 146 LYS A C 1
ATOM 1167 O O . LYS A 1 146 ? -39.814 -39.002 66.674 1.00 94.31 146 LYS A O 1
ATOM 1172 N N . LYS A 1 147 ? -39.154 -37.194 65.518 1.00 92.06 147 LYS A N 1
ATOM 1173 C CA . LYS A 1 147 ? -39.953 -36.241 66.308 1.00 92.06 147 LYS A CA 1
ATOM 1174 C C . LYS A 1 147 ? -41.450 -36.477 66.128 1.00 92.06 147 LYS A C 1
ATOM 1176 O O . LYS A 1 147 ? -42.178 -36.432 67.112 1.00 92.06 147 LYS A O 1
ATOM 1181 N N . ASN A 1 148 ? -41.903 -36.764 64.910 1.00 93.56 148 ASN A N 1
ATOM 1182 C CA . ASN A 1 148 ? -43.301 -37.077 64.629 1.00 93.56 148 ASN A CA 1
ATOM 1183 C C . ASN A 1 148 ? -43.756 -38.350 65.353 1.00 93.56 148 ASN A C 1
ATOM 1185 O O . ASN A 1 148 ? -44.845 -38.348 65.923 1.00 93.56 148 ASN A O 1
ATOM 1189 N N . LEU A 1 149 ? -42.920 -39.393 65.395 1.00 94.06 149 LEU A N 1
ATOM 1190 C CA . LEU A 1 149 ? -43.193 -40.603 66.179 1.00 94.06 149 LEU A CA 1
ATOM 1191 C C . LEU A 1 149 ? -43.315 -40.292 67.678 1.00 94.06 149 LEU A C 1
ATOM 1193 O O . LEU A 1 149 ? -44.312 -40.654 68.294 1.00 94.06 149 LEU A O 1
ATOM 1197 N N . CYS A 1 150 ? -42.373 -39.534 68.244 1.00 93.75 150 CYS A N 1
ATOM 1198 C CA . CYS A 1 150 ? -42.429 -39.127 69.652 1.00 93.75 150 CYS A CA 1
ATOM 1199 C C . CYS A 1 150 ? -43.673 -38.273 69.964 1.00 93.75 150 CYS A C 1
ATOM 1201 O O . CYS A 1 150 ? -44.336 -38.480 70.976 1.00 93.75 150 CYS A O 1
ATOM 1203 N N . ILE A 1 151 ? -44.051 -37.346 69.076 1.00 92.50 151 ILE A N 1
ATOM 1204 C CA . ILE A 1 151 ? -45.291 -36.567 69.216 1.00 92.50 151 ILE A CA 1
ATOM 1205 C C . ILE A 1 151 ? -46.517 -37.484 69.181 1.00 92.50 151 ILE A C 1
ATOM 1207 O O . ILE A 1 151 ? -47.463 -37.245 69.926 1.00 92.50 151 ILE A O 1
ATOM 1211 N N . GLN A 1 152 ? -46.536 -38.515 68.331 1.00 93.50 152 GLN A N 1
ATOM 1212 C CA . GLN A 1 152 ? -47.632 -39.488 68.313 1.00 93.50 152 GLN A CA 1
ATOM 1213 C C . GLN A 1 152 ? -47.717 -40.278 69.623 1.00 93.50 152 GLN A C 1
ATOM 1215 O O . GLN A 1 152 ? -48.818 -40.469 70.131 1.00 93.50 152 GLN A O 1
ATOM 1220 N N . GLU A 1 153 ? -46.585 -40.710 70.179 1.00 93.00 153 GLU A N 1
ATOM 1221 C CA . GLU A 1 153 ? -46.531 -41.389 71.480 1.00 93.00 153 GLU A CA 1
ATOM 1222 C C . GLU A 1 153 ? -47.039 -40.479 72.603 1.00 93.00 153 GLU A C 1
ATOM 1224 O O . GLU A 1 153 ? -47.968 -40.849 73.318 1.00 93.00 153 GLU A O 1
ATOM 1229 N N . LEU A 1 154 ? -46.531 -39.245 72.682 1.00 91.31 154 LEU A N 1
ATOM 1230 C CA . LEU A 1 154 ? -46.974 -38.253 73.665 1.00 91.31 154 LEU A CA 1
ATOM 1231 C C . LEU A 1 154 ? -48.459 -37.909 73.515 1.00 91.31 154 LEU A C 1
ATOM 1233 O O . LEU A 1 154 ? -49.150 -37.739 74.513 1.00 91.31 154 LEU A O 1
ATOM 1237 N N . LYS A 1 155 ? -48.980 -37.811 72.284 1.00 92.25 155 LYS A N 1
ATOM 1238 C CA . LYS A 1 155 ? -50.415 -37.590 72.047 1.00 92.25 155 LYS A CA 1
ATOM 1239 C C . LYS A 1 155 ? -51.264 -38.731 72.600 1.00 92.25 155 LYS A C 1
ATOM 1241 O O . LYS A 1 155 ? -52.269 -38.443 73.239 1.00 92.25 155 LYS A O 1
ATOM 1246 N N . LYS A 1 156 ? -50.845 -39.987 72.410 1.00 91.50 156 LYS A N 1
ATOM 1247 C CA . LYS A 1 156 ? -51.531 -41.150 72.997 1.00 91.50 156 LYS A CA 1
ATOM 1248 C C . LYS A 1 156 ? -51.514 -41.086 74.522 1.00 91.50 156 LYS A C 1
ATOM 1250 O O . LYS A 1 156 ? -52.547 -41.271 75.150 1.00 91.50 156 LYS A O 1
ATOM 1255 N N . GLU A 1 157 ? -50.371 -40.777 75.129 1.00 90.69 157 GLU A N 1
ATOM 1256 C CA . GLU A 1 157 ? -50.286 -40.612 76.587 1.00 90.69 157 GLU A CA 1
ATOM 1257 C C . GLU A 1 157 ? -51.203 -39.491 77.102 1.00 90.69 157 GLU A C 1
ATOM 1259 O O . GLU A 1 157 ? -51.840 -39.640 78.143 1.00 90.69 157 GLU A O 1
ATOM 1264 N N . LEU A 1 158 ? -51.306 -38.381 76.365 1.00 88.38 158 LEU A N 1
ATOM 1265 C CA . LEU A 1 158 ? -52.162 -37.246 76.714 1.00 88.38 158 LEU A CA 1
ATOM 1266 C C . LEU A 1 158 ? -53.652 -37.591 76.569 1.00 88.38 158 LEU A C 1
ATOM 1268 O O . LEU A 1 158 ? -54.447 -37.182 77.411 1.00 88.38 158 LEU A O 1
ATOM 1272 N N . GLU A 1 159 ? -54.034 -38.374 75.557 1.00 88.38 159 GLU A N 1
ATOM 1273 C CA . GLU A 1 159 ? -55.378 -38.960 75.443 1.00 88.38 159 GLU A CA 1
ATOM 1274 C C . GLU A 1 159 ? -55.697 -39.835 76.661 1.00 88.38 159 GLU A C 1
ATOM 1276 O O . GLU A 1 159 ? -56.692 -39.583 77.336 1.00 88.38 159 GLU A O 1
ATOM 1281 N N . HIS A 1 160 ? -54.801 -40.752 77.035 1.00 84.75 160 HIS A N 1
ATOM 1282 C CA . HIS A 1 160 ? -54.944 -41.572 78.243 1.00 84.75 160 HIS A CA 1
ATOM 1283 C C . HIS A 1 160 ? -55.062 -40.728 79.529 1.00 84.75 160 HIS A C 1
ATOM 1285 O O . HIS A 1 160 ? -55.892 -41.007 80.395 1.00 84.75 160 HIS A O 1
ATOM 1291 N N . ALA A 1 161 ? -54.250 -39.678 79.677 1.00 84.06 161 ALA A N 1
ATOM 1292 C CA . ALA A 1 161 ? -54.321 -38.777 80.827 1.00 84.06 161 ALA A CA 1
ATOM 1293 C C . ALA A 1 161 ? -55.633 -37.973 80.850 1.00 84.06 161 ALA A C 1
ATOM 1295 O O . ALA A 1 161 ? -56.219 -37.785 81.917 1.00 84.06 161 ALA A O 1
ATOM 1296 N N . ASN A 1 162 ? -56.118 -37.523 79.690 1.00 84.06 162 ASN A N 1
ATOM 1297 C CA . ASN A 1 162 ? -57.401 -36.835 79.566 1.00 84.06 162 ASN A CA 1
ATOM 1298 C C . ASN A 1 162 ? -58.582 -37.761 79.882 1.00 84.06 162 ASN A C 1
ATOM 1300 O O . ASN A 1 162 ? -59.495 -37.319 80.573 1.00 84.06 162 ASN A O 1
ATOM 1304 N N . GLU A 1 163 ? -58.549 -39.031 79.467 1.00 79.94 163 GLU A N 1
ATOM 1305 C CA . GLU A 1 163 ? -59.537 -40.047 79.867 1.00 79.94 163 GLU A CA 1
ATOM 1306 C C . GLU A 1 163 ? -59.574 -40.216 81.396 1.00 79.94 163 GLU A C 1
ATOM 1308 O O . GLU A 1 163 ? -60.648 -40.233 82.004 1.00 79.94 163 GLU A O 1
ATOM 1313 N N . LEU A 1 164 ? -58.404 -40.250 82.051 1.00 77.62 164 LEU A N 1
ATOM 1314 C CA . LEU A 1 164 ? -58.311 -40.251 83.515 1.00 77.62 164 LEU A CA 1
ATOM 1315 C C . LEU A 1 164 ? -58.886 -38.971 84.141 1.00 77.62 164 LEU A C 1
ATOM 1317 O O . LEU A 1 164 ? -59.587 -39.037 85.153 1.00 77.62 164 LEU A O 1
ATOM 1321 N N . ILE A 1 165 ? -58.609 -37.797 83.568 1.00 74.75 165 ILE A N 1
ATOM 1322 C CA . ILE A 1 165 ? -59.136 -36.518 84.064 1.00 74.75 165 ILE A CA 1
ATOM 1323 C C . ILE A 1 165 ? -60.650 -36.427 83.860 1.00 74.75 165 ILE A C 1
ATOM 1325 O O . ILE A 1 165 ? -61.327 -35.928 84.754 1.00 74.75 165 ILE A O 1
ATOM 1329 N N . GLU A 1 166 ? -61.214 -36.907 82.750 1.00 71.19 166 GLU A N 1
ATOM 1330 C CA . GLU A 1 166 ? -62.669 -36.997 82.568 1.00 71.19 166 GLU A CA 1
ATOM 1331 C C . GLU A 1 166 ? -63.308 -37.933 83.600 1.00 71.19 166 GLU A C 1
ATOM 1333 O O . GLU A 1 166 ? -64.301 -37.559 84.231 1.00 71.19 166 GLU A O 1
ATOM 1338 N N . ALA A 1 167 ? -62.682 -39.082 83.878 1.00 62.53 167 ALA A N 1
ATOM 1339 C CA . ALA A 1 167 ? -63.104 -39.975 84.957 1.00 62.53 167 ALA A CA 1
ATOM 1340 C C . ALA A 1 167 ? -63.042 -39.300 86.345 1.00 62.53 167 ALA A C 1
ATOM 1342 O O . ALA A 1 167 ? -63.878 -39.568 87.208 1.00 62.53 167 ALA A O 1
ATOM 1343 N N . THR A 1 168 ? -62.099 -38.373 86.548 1.00 57.12 168 THR A N 1
ATOM 1344 C CA . THR A 1 168 ? -61.926 -37.618 87.804 1.00 57.12 168 THR A CA 1
ATOM 1345 C C . THR A 1 168 ? -62.852 -36.390 87.891 1.00 57.12 168 THR A C 1
ATOM 1347 O O . THR A 1 168 ? -63.345 -36.048 88.966 1.00 57.12 168 THR A O 1
ATOM 1350 N N . LYS A 1 169 ? -63.166 -35.733 86.764 1.00 55.03 169 LYS A N 1
ATOM 1351 C CA . LYS A 1 169 ? -64.132 -34.621 86.677 1.00 55.03 169 LYS A CA 1
ATOM 1352 C C . LYS A 1 169 ? -65.558 -35.080 86.978 1.00 55.03 169 LYS A C 1
ATOM 1354 O O . LYS A 1 169 ? -66.295 -34.324 87.605 1.00 55.03 169 LYS A O 1
ATOM 1359 N N . LEU A 1 170 ? -65.913 -36.322 86.644 1.00 51.56 170 LEU A N 1
ATOM 1360 C CA . LEU A 1 170 ? -67.172 -36.951 87.071 1.00 51.56 170 LEU A CA 1
ATOM 1361 C C . LEU A 1 170 ? -67.279 -37.145 88.598 1.00 51.56 170 LEU A C 1
ATOM 1363 O O . LEU A 1 170 ? -68.381 -37.343 89.097 1.00 51.56 170 LEU A O 1
ATOM 1367 N N . GLN A 1 171 ? -66.174 -37.040 89.349 1.00 48.53 171 GLN A N 1
ATOM 1368 C CA . GLN A 1 171 ? -66.158 -37.137 90.817 1.00 48.53 171 GLN A CA 1
ATOM 1369 C C . GLN A 1 171 ? -65.983 -35.791 91.548 1.00 48.53 171 GLN A C 1
ATOM 1371 O O . GLN A 1 171 ? -66.141 -35.754 92.765 1.00 48.53 171 GLN A O 1
ATOM 1376 N N . SER A 1 172 ? -65.667 -34.686 90.856 1.00 43.59 172 SER A N 1
ATOM 1377 C CA . SER A 1 172 ? -65.207 -33.439 91.508 1.00 43.59 172 SER A CA 1
ATOM 1378 C C . SER A 1 172 ? -66.039 -32.181 91.219 1.00 43.59 172 SER A C 1
ATOM 1380 O O . SER A 1 172 ? -65.707 -31.113 91.738 1.00 43.59 172 SER A O 1
ATOM 1382 N N . ILE A 1 173 ? -67.117 -32.249 90.433 1.00 41.66 173 ILE A N 1
ATOM 1383 C CA . ILE A 1 173 ? -68.006 -31.092 90.213 1.00 41.66 173 ILE A CA 1
ATOM 1384 C C . ILE A 1 173 ? -69.152 -31.131 91.231 1.00 41.66 173 ILE A C 1
ATOM 1386 O O . ILE A 1 173 ? -70.312 -31.306 90.885 1.00 41.66 173 ILE A O 1
ATOM 1390 N N . GLU A 1 174 ? -68.814 -30.990 92.513 1.00 37.59 174 GLU A N 1
ATOM 1391 C CA . GLU A 1 174 ? -69.798 -30.679 93.557 1.00 37.59 174 GLU A CA 1
ATOM 1392 C C . GLU A 1 174 ? -69.119 -30.029 94.776 1.00 37.59 174 GLU A C 1
ATOM 1394 O O . GLU A 1 174 ? -69.178 -30.537 95.891 1.00 37.59 174 GLU A O 1
ATOM 1399 N N . LYS A 1 175 ? -68.404 -28.910 94.571 1.00 39.56 175 LYS A N 1
ATOM 1400 C CA . LYS A 1 175 ? -68.180 -27.891 95.615 1.00 39.56 175 LYS A CA 1
ATOM 1401 C C . LYS A 1 175 ? -67.509 -26.629 95.075 1.00 39.56 175 LYS A C 1
ATOM 1403 O O . LYS A 1 175 ? -66.446 -26.686 94.472 1.00 39.56 175 LYS A O 1
ATOM 1408 N N . ALA A 1 176 ? -68.119 -25.505 95.445 1.00 40.09 176 ALA A N 1
ATOM 1409 C CA . ALA A 1 176 ? -67.567 -24.153 95.458 1.00 40.09 176 ALA A CA 1
ATOM 1410 C C . ALA A 1 176 ? -67.552 -23.383 94.125 1.00 40.09 176 ALA A C 1
ATOM 1412 O O . ALA A 1 176 ? -66.520 -22.925 93.645 1.00 40.09 176 ALA A O 1
ATOM 1413 N N . VAL A 1 177 ? -68.756 -23.119 93.613 1.00 37.69 177 VAL A N 1
ATOM 1414 C CA . VAL A 1 177 ? -69.099 -21.783 93.108 1.00 37.69 177 VAL A CA 1
ATOM 1415 C C . VAL A 1 177 ? -69.848 -21.084 94.237 1.00 37.69 177 VAL A C 1
ATOM 1417 O O . VAL A 1 177 ? -70.985 -21.451 94.489 1.00 37.69 177 VAL A O 1
ATOM 1420 N N . GLU A 1 178 ? -69.201 -20.150 94.940 1.00 32.91 178 GLU A N 1
ATOM 1421 C CA . GLU A 1 178 ? -69.834 -19.070 95.722 1.00 32.91 178 GLU A CA 1
ATOM 1422 C C . GLU A 1 178 ? -68.760 -18.271 96.478 1.00 32.91 178 GLU A C 1
ATOM 1424 O O . GLU A 1 178 ? -68.205 -18.758 97.455 1.00 32.91 178 GLU A O 1
ATOM 1429 N N . SER A 1 179 ? -68.463 -17.045 96.029 1.00 38.31 179 SER A N 1
ATOM 1430 C CA . SER A 1 179 ? -68.622 -15.834 96.855 1.00 38.31 179 SER A CA 1
ATOM 1431 C C . SER A 1 179 ? -67.910 -14.619 96.243 1.00 38.31 179 SER A C 1
ATOM 1433 O O . SER A 1 179 ? -66.689 -14.533 96.300 1.00 38.31 179 SER A O 1
ATOM 1435 N N . LEU A 1 180 ? -68.738 -13.689 95.744 1.00 33.88 180 LEU A N 1
ATOM 1436 C CA . LEU A 1 180 ? -68.677 -12.224 95.903 1.00 33.88 180 LEU A CA 1
ATOM 1437 C C . LEU A 1 180 ? -67.396 -11.462 95.493 1.00 33.88 180 LEU A C 1
ATOM 1439 O O . LEU A 1 180 ? -66.280 -11.884 95.721 1.00 33.88 180 LEU A O 1
ATOM 1443 N N . SER A 1 181 ? -67.424 -10.203 95.070 1.00 30.23 181 SER A N 1
ATOM 1444 C CA . SER A 1 181 ? -68.415 -9.237 94.581 1.00 30.23 181 SER A CA 1
ATOM 1445 C C . SER A 1 181 ? -67.647 -7.902 94.551 1.00 30.23 181 SER A C 1
ATOM 1447 O O . SER A 1 181 ? -66.901 -7.617 95.488 1.00 30.23 181 SER A O 1
ATOM 1449 N N . PRO A 1 182 ? -67.836 -7.059 93.531 1.00 47.66 182 PRO A N 1
ATOM 1450 C CA . PRO A 1 182 ? -67.165 -5.777 93.360 1.00 47.66 182 PRO A CA 1
ATOM 1451 C C . PRO A 1 182 ? -67.896 -4.666 94.127 1.00 47.66 182 PRO A C 1
ATOM 1453 O O . PRO A 1 182 ? -69.113 -4.561 94.019 1.00 47.66 182 PRO A O 1
ATOM 1456 N N . ALA A 1 183 ? -67.185 -3.804 94.858 1.00 29.41 183 ALA A N 1
ATOM 1457 C CA . ALA A 1 183 ? -67.692 -2.484 95.253 1.00 29.41 183 ALA A CA 1
ATOM 1458 C C . ALA A 1 183 ? -66.604 -1.635 95.922 1.00 29.41 183 ALA A C 1
ATOM 1460 O O . ALA A 1 183 ? -66.208 -1.907 97.050 1.00 29.41 183 ALA A O 1
ATOM 1461 N N . ALA A 1 184 ? -66.197 -0.553 95.263 1.00 28.86 184 ALA A N 1
ATOM 1462 C CA . ALA A 1 184 ? -65.795 0.681 95.940 1.00 28.86 184 ALA A CA 1
ATOM 1463 C C . ALA A 1 184 ? -65.885 1.833 94.935 1.00 28.86 184 ALA A C 1
ATOM 1465 O O . ALA A 1 184 ? -64.893 2.367 94.443 1.00 28.86 184 ALA A O 1
ATOM 1466 N N . ALA A 1 185 ? -67.124 2.174 94.586 1.00 29.58 185 ALA A N 1
ATOM 1467 C CA . ALA A 1 185 ? -67.418 3.449 93.969 1.00 29.58 185 ALA A CA 1
ATOM 1468 C C . ALA A 1 185 ? -67.155 4.577 94.980 1.00 29.58 185 ALA A C 1
ATOM 1470 O O . ALA A 1 185 ? -67.652 4.541 96.100 1.00 29.58 185 ALA A O 1
ATOM 1471 N N . ALA A 1 186 ? -66.435 5.591 94.505 1.00 33.41 186 ALA A N 1
ATOM 1472 C CA . ALA A 1 186 ? -66.618 7.003 94.822 1.00 33.41 186 ALA A CA 1
ATOM 1473 C C . ALA A 1 186 ? -66.510 7.462 96.290 1.00 33.41 186 ALA A C 1
ATOM 1475 O O . ALA A 1 186 ? -67.462 7.420 97.061 1.00 33.41 186 ALA A O 1
ATOM 1476 N N . THR A 1 187 ? -65.388 8.107 96.607 1.00 30.81 187 THR A N 1
ATOM 1477 C CA . THR A 1 187 ? -65.287 9.293 97.488 1.00 30.81 187 THR A CA 1
ATOM 1478 C C . THR A 1 187 ? -63.842 9.798 97.342 1.00 30.81 187 THR A C 1
ATOM 1480 O O . THR A 1 187 ? -62.916 9.011 97.440 1.00 30.81 187 THR A O 1
ATOM 1483 N N . SER A 1 188 ? -63.496 11.036 97.009 1.00 31.11 188 SER A N 1
ATOM 1484 C CA . SER A 1 188 ? -64.219 12.299 96.980 1.00 31.11 188 SER A CA 1
ATOM 1485 C C . SER A 1 188 ? -63.484 13.243 96.027 1.00 31.11 188 SER A C 1
ATOM 1487 O O . SER A 1 188 ? -62.264 13.385 96.099 1.00 31.11 188 SER A O 1
ATOM 1489 N N . ARG A 1 189 ? -64.231 13.933 95.161 1.00 39.28 189 ARG A N 1
ATOM 1490 C CA . ARG A 1 189 ? -63.768 15.191 94.563 1.00 39.28 189 ARG A CA 1
ATOM 1491 C C . ARG A 1 189 ? -63.869 16.305 95.607 1.00 39.28 189 ARG A C 1
ATOM 1493 O O . ARG A 1 189 ? -64.741 16.253 96.466 1.00 39.28 189 ARG A O 1
ATOM 1500 N N . LEU A 1 190 ? -63.059 17.340 95.382 1.00 38.72 190 LEU A N 1
ATOM 1501 C CA . LEU A 1 190 ? -62.962 18.630 96.075 1.00 38.72 190 LEU A CA 1
ATOM 1502 C C . LEU A 1 190 ? -62.170 18.621 97.386 1.00 38.72 190 LEU A C 1
ATOM 1504 O O . LEU A 1 190 ? -62.689 18.238 98.424 1.00 38.72 190 LEU A O 1
ATOM 1508 N N . LEU A 1 191 ? -60.981 19.229 97.345 1.00 37.69 191 LEU A N 1
ATOM 1509 C CA . LEU A 1 191 ? -60.729 20.521 97.997 1.00 37.69 191 LEU A CA 1
ATOM 1510 C C . LEU A 1 191 ? -59.550 21.238 97.302 1.00 37.69 191 LEU A C 1
ATOM 1512 O O . LEU A 1 191 ? -58.655 20.606 96.749 1.00 37.69 191 LEU A O 1
ATOM 1516 N N . LYS A 1 192 ? -59.652 22.569 97.231 1.00 42.56 192 LYS A N 1
ATOM 1517 C CA . LYS A 1 192 ? -58.911 23.497 96.359 1.00 42.56 192 LYS A CA 1
ATOM 1518 C C . LYS A 1 192 ? -57.661 24.094 97.026 1.00 42.56 192 LYS A C 1
ATOM 1520 O O . LYS A 1 192 ? -57.650 24.330 98.228 1.00 42.56 192 LYS A O 1
ATOM 1525 N N . SER A 1 193 ? -56.770 24.558 96.145 1.00 51.72 193 SER A N 1
ATOM 1526 C CA . SER A 1 193 ? -55.736 25.601 96.287 1.00 51.72 193 SER A CA 1
ATOM 1527 C C . SER A 1 193 ? -54.359 25.148 96.785 1.00 51.72 193 SER A C 1
ATOM 1529 O O . SER A 1 193 ? -54.213 24.580 97.859 1.00 51.72 193 SER A O 1
ATOM 1531 N N . GLY A 1 194 ? -53.353 25.410 95.944 1.00 49.56 194 GLY A N 1
ATOM 1532 C CA . GLY A 1 194 ? -52.071 24.710 95.908 1.00 49.56 194 GLY A CA 1
ATOM 1533 C C . GLY A 1 194 ? -52.150 23.573 94.892 1.00 49.56 194 GLY A C 1
ATOM 1534 O O . GLY A 1 194 ? -53.116 22.811 94.918 1.00 49.56 194 GLY A O 1
ATOM 1535 N N . ILE A 1 195 ? -51.189 23.481 93.963 1.00 55.03 195 ILE A N 1
ATOM 1536 C CA . ILE A 1 195 ? -50.998 22.258 93.172 1.00 55.03 195 ILE A CA 1
ATOM 1537 C C . ILE A 1 195 ? -50.911 21.149 94.216 1.00 55.03 195 ILE A C 1
ATOM 1539 O O . ILE A 1 195 ? -49.981 21.128 95.023 1.00 55.03 195 ILE A O 1
ATOM 1543 N N . THR A 1 196 ? -51.947 20.315 94.301 1.00 65.44 196 THR A N 1
ATOM 1544 C CA . THR A 1 196 ? -51.953 19.222 95.266 1.00 65.44 196 THR A CA 1
ATOM 1545 C C . THR A 1 196 ? -50.744 18.363 94.945 1.00 65.44 196 THR A C 1
ATOM 1547 O O . THR A 1 196 ? -50.341 18.274 93.785 1.00 65.44 196 THR A O 1
ATOM 1550 N N . LEU A 1 197 ? -50.128 17.747 95.951 1.00 65.81 197 LEU A N 1
ATOM 1551 C CA . LEU A 1 197 ? -48.958 16.898 95.729 1.00 65.81 197 LEU A CA 1
ATOM 1552 C C . LEU A 1 197 ? -49.203 15.920 94.561 1.00 65.81 197 LEU A C 1
ATOM 1554 O O . LEU A 1 197 ? -48.353 15.763 93.695 1.00 65.81 197 LEU A O 1
ATOM 1558 N N . THR A 1 198 ? -50.423 15.386 94.458 1.00 77.12 198 THR A N 1
ATOM 1559 C CA . THR A 1 198 ? -50.915 14.571 93.339 1.00 77.12 198 THR A CA 1
ATOM 1560 C C . THR A 1 198 ? -50.896 15.283 91.982 1.00 77.12 198 THR A C 1
ATOM 1562 O O . THR A 1 198 ? -50.481 14.683 91.001 1.00 77.12 198 THR A O 1
ATOM 1565 N N . GLN A 1 199 ? -51.308 16.549 91.896 1.00 75.00 199 GLN A N 1
ATOM 1566 C CA . GLN A 1 199 ? -51.251 17.346 90.666 1.00 75.00 199 GLN A CA 1
ATOM 1567 C C . GLN A 1 199 ? -49.801 17.676 90.260 1.00 75.00 199 GLN A C 1
ATOM 1569 O O . GLN A 1 199 ? -49.508 17.711 89.070 1.00 75.00 199 GLN A O 1
ATOM 1574 N N . LEU A 1 200 ? -48.885 17.860 91.222 1.00 76.50 200 LEU A N 1
ATOM 1575 C CA . LEU A 1 200 ? -47.450 18.040 90.953 1.00 76.50 200 LEU A CA 1
ATOM 1576 C C . LEU A 1 200 ? -46.837 16.737 90.428 1.00 76.50 200 LEU A C 1
ATOM 1578 O O . LEU A 1 200 ? -46.088 16.762 89.459 1.00 76.50 200 LEU A O 1
ATOM 1582 N N . TYR A 1 201 ? -47.207 15.599 91.021 1.00 84.12 201 TYR A N 1
ATOM 1583 C CA . TYR A 1 201 ? -46.863 14.277 90.498 1.00 84.12 201 TYR A CA 1
ATOM 1584 C C . TYR A 1 201 ? -47.442 14.045 89.102 1.00 84.12 201 TYR A C 1
ATOM 1586 O O . TYR A 1 201 ? -46.756 13.467 88.271 1.00 84.12 201 TYR A O 1
ATOM 1594 N N . MET A 1 202 ? -48.662 14.511 88.826 1.00 86.50 202 MET A N 1
ATOM 1595 C CA . MET A 1 202 ? -49.293 14.377 87.513 1.00 86.50 202 MET A CA 1
ATOM 1596 C C . MET A 1 202 ? -48.580 15.229 86.458 1.00 86.50 202 MET A C 1
ATOM 1598 O O . MET A 1 202 ? -48.236 14.705 85.411 1.00 86.50 202 MET A O 1
ATOM 1602 N N . GLN A 1 203 ? -48.236 16.486 86.762 1.00 83.62 203 GLN A N 1
ATOM 1603 C CA . GLN A 1 203 ? -47.419 17.321 85.869 1.00 83.62 203 GLN A CA 1
ATOM 1604 C C . GLN A 1 203 ? -45.992 16.787 85.695 1.00 83.62 203 GLN A C 1
ATOM 1606 O O . GLN A 1 203 ? -45.436 16.860 84.605 1.00 83.62 203 GLN A O 1
ATOM 1611 N N . TYR A 1 204 ? -45.387 16.236 86.750 1.00 87.56 204 TYR A N 1
ATOM 1612 C CA . TYR A 1 204 ? -44.086 15.576 86.657 1.00 87.56 204 TYR A CA 1
ATOM 1613 C C . TYR A 1 204 ? -44.162 14.302 85.806 1.00 87.56 204 TYR A C 1
ATOM 1615 O O . TYR A 1 204 ? -43.268 14.062 85.001 1.00 87.56 204 TYR A O 1
ATOM 1623 N N . ALA A 1 205 ? -45.229 13.511 85.946 1.00 90.12 205 ALA A N 1
ATOM 1624 C CA . ALA A 1 205 ? -45.480 12.330 85.129 1.00 90.12 205 ALA A CA 1
ATOM 1625 C C . ALA A 1 205 ? -45.713 12.708 83.659 1.00 90.12 205 ALA A C 1
ATOM 1627 O O . ALA A 1 205 ? -45.069 12.124 82.797 1.00 90.12 205 ALA A O 1
ATOM 1628 N N . GLU A 1 206 ? -46.528 13.731 83.382 1.00 90.19 206 GLU A N 1
ATOM 1629 C CA . GLU A 1 206 ? -46.751 14.277 82.035 1.00 90.19 206 GLU A CA 1
ATOM 1630 C C . GLU A 1 206 ? -45.450 14.817 81.418 1.00 90.19 206 GLU A C 1
ATOM 1632 O O . GLU A 1 206 ? -45.125 14.497 80.279 1.00 90.19 206 GLU A O 1
ATOM 1637 N N . ALA A 1 207 ? -44.651 15.588 82.163 1.00 87.25 207 ALA A N 1
ATOM 1638 C CA . ALA A 1 207 ? -43.358 16.082 81.685 1.00 87.25 207 ALA A CA 1
ATOM 1639 C C . ALA A 1 207 ? -42.339 14.946 81.488 1.00 87.25 207 ALA A C 1
ATOM 1641 O O . ALA A 1 207 ? -41.529 14.985 80.561 1.00 87.25 207 ALA A O 1
ATOM 1642 N N . SER A 1 208 ? -42.375 13.918 82.340 1.00 91.81 208 SER A N 1
ATOM 1643 C CA . SER A 1 208 ? -41.532 12.732 82.194 1.00 91.81 208 SER A CA 1
ATOM 1644 C C . SER A 1 208 ? -41.945 11.882 80.992 1.00 91.81 208 SER A C 1
ATOM 1646 O O . SER A 1 208 ? -41.070 11.322 80.334 1.00 91.81 208 SER A O 1
ATOM 1648 N N . GLU A 1 209 ? -43.243 11.785 80.703 1.00 93.31 209 GLU A N 1
ATOM 1649 C CA . GLU A 1 209 ? -43.791 11.140 79.510 1.00 93.31 209 GLU A CA 1
ATOM 1650 C C . GLU A 1 209 ? -43.402 11.915 78.248 1.00 93.31 209 GLU A C 1
ATOM 1652 O O . GLU A 1 209 ? -42.868 11.324 77.315 1.00 93.31 209 GLU A O 1
ATOM 1657 N N . GLN A 1 210 ? -43.543 13.244 78.243 1.00 92.00 210 GLN A N 1
ATOM 1658 C CA . GLN A 1 210 ? -43.089 14.092 77.136 1.00 92.00 210 GLN A CA 1
ATOM 1659 C C . GLN A 1 210 ? -41.581 13.961 76.897 1.00 92.00 210 GLN A C 1
ATOM 1661 O O . GLN A 1 210 ? -41.153 13.784 75.762 1.00 92.00 210 GLN A O 1
ATOM 1666 N N . LEU A 1 211 ? -40.761 13.958 77.954 1.00 92.25 211 LEU A N 1
ATOM 1667 C CA . LEU A 1 211 ? -39.318 13.733 77.830 1.00 92.25 211 LEU A CA 1
ATOM 1668 C C . LEU A 1 211 ? -38.997 12.331 77.290 1.00 92.25 211 LEU A C 1
ATOM 1670 O O . LEU A 1 211 ? -38.011 12.153 76.574 1.00 92.25 211 LEU A O 1
ATOM 1674 N N . MET A 1 212 ? -39.791 11.323 77.652 1.00 94.50 212 MET A N 1
ATOM 1675 C CA . MET A 1 212 ? -39.642 9.964 77.136 1.00 94.50 212 MET A CA 1
ATOM 1676 C C . MET A 1 212 ? -39.979 9.902 75.642 1.00 94.50 212 MET A C 1
ATOM 1678 O O . MET A 1 212 ? -39.182 9.350 74.885 1.00 94.50 212 MET A O 1
ATOM 1682 N N . LEU A 1 213 ? -41.082 10.528 75.222 1.00 95.44 213 LEU A N 1
ATOM 1683 C CA . LEU A 1 213 ? -41.490 10.635 73.818 1.00 95.44 213 LEU A CA 1
ATOM 1684 C C . LEU A 1 213 ? -40.443 11.383 72.985 1.00 95.44 213 LEU A C 1
ATOM 1686 O O . LEU A 1 213 ? -40.004 10.872 71.960 1.00 95.44 213 LEU A O 1
ATOM 1690 N N . GLU A 1 214 ? -39.957 12.528 73.468 1.00 92.69 214 GLU A N 1
ATOM 1691 C CA . GLU A 1 214 ? -38.883 13.293 72.821 1.00 92.69 214 GLU A CA 1
ATOM 1692 C C . GLU A 1 214 ? -37.589 12.479 72.709 1.00 92.69 214 GLU A C 1
ATOM 1694 O O . GLU A 1 214 ? -36.918 12.484 71.679 1.00 92.69 214 GLU A O 1
ATOM 1699 N N . ARG A 1 215 ? -37.222 11.711 73.744 1.00 95.50 215 ARG A N 1
ATOM 1700 C CA . ARG A 1 215 ? -36.059 10.809 73.682 1.00 95.50 215 ARG A CA 1
ATOM 1701 C C . ARG A 1 215 ? -36.246 9.694 72.662 1.00 95.50 215 ARG A C 1
ATOM 1703 O O . ARG A 1 215 ? -35.269 9.282 72.038 1.00 95.50 215 ARG A O 1
ATOM 1710 N N . GLU A 1 216 ? -37.455 9.172 72.522 1.00 94.81 216 GLU A N 1
ATOM 1711 C CA . GLU A 1 216 ? -37.776 8.134 71.548 1.00 94.81 216 GLU A CA 1
ATOM 1712 C C . GLU A 1 216 ? -37.762 8.684 70.118 1.00 94.81 216 GLU A C 1
ATOM 1714 O O . GLU A 1 216 ? -37.169 8.072 69.226 1.00 94.81 216 GLU A O 1
ATOM 1719 N N . GLU A 1 217 ? -38.268 9.899 69.917 1.00 94.81 217 GLU A N 1
ATOM 1720 C CA . GLU A 1 217 ? -38.151 10.615 68.652 1.00 94.81 217 GLU A CA 1
ATOM 1721 C C . GLU A 1 217 ? -36.690 10.926 68.300 1.00 94.81 217 GLU A C 1
ATOM 1723 O O . GLU A 1 217 ? -36.262 10.667 67.175 1.00 94.81 217 GLU A O 1
ATOM 1728 N N . ASN A 1 218 ? -35.880 11.374 69.262 1.00 94.75 218 ASN A N 1
ATOM 1729 C CA . ASN A 1 218 ? -34.456 11.641 69.049 1.00 94.75 218 ASN A CA 1
ATOM 1730 C C . ASN A 1 218 ? -33.679 10.360 68.687 1.00 94.75 218 ASN A C 1
ATOM 1732 O O . ASN A 1 218 ? -32.789 10.376 67.835 1.00 94.75 218 ASN A O 1
ATOM 1736 N N . LYS A 1 219 ? -34.043 9.213 69.280 1.00 96.06 219 LYS A N 1
ATOM 1737 C CA . LYS A 1 219 ? -33.508 7.898 68.884 1.00 96.06 219 LYS A CA 1
ATOM 1738 C C . LYS A 1 219 ? -33.916 7.530 67.457 1.00 96.06 219 LYS A C 1
ATOM 1740 O O . LYS A 1 219 ? -33.065 7.088 66.687 1.00 96.06 219 LYS A O 1
ATOM 1745 N N . ARG A 1 220 ? -35.183 7.737 67.087 1.00 96.94 220 ARG A N 1
ATOM 1746 C CA . ARG A 1 220 ? -35.691 7.486 65.727 1.00 96.94 220 ARG A CA 1
ATOM 1747 C C . ARG A 1 220 ? -34.990 8.367 64.687 1.00 96.94 220 ARG A C 1
ATOM 1749 O O . ARG A 1 220 ? -34.625 7.882 63.615 1.00 96.94 220 ARG A O 1
ATOM 1756 N N . LEU A 1 221 ? -34.768 9.642 65.008 1.00 95.38 221 LEU A N 1
ATOM 1757 C CA . LEU A 1 221 ? -34.077 10.589 64.135 1.00 95.38 221 LEU A CA 1
ATOM 1758 C C . LEU A 1 221 ? -32.604 10.200 63.951 1.00 95.38 221 LEU A C 1
ATOM 1760 O O . LEU A 1 221 ? -32.134 10.112 62.820 1.00 95.38 221 LEU A O 1
ATOM 1764 N N . ASN A 1 222 ? -31.904 9.873 65.043 1.00 96.38 222 ASN A N 1
ATOM 1765 C CA . ASN A 1 222 ? -30.530 9.367 64.981 1.00 96.38 222 ASN A CA 1
ATOM 1766 C C . ASN A 1 222 ? -30.427 8.080 64.159 1.00 96.38 222 ASN A C 1
ATOM 1768 O O . ASN A 1 222 ? -29.489 7.926 63.382 1.00 96.38 222 ASN A O 1
ATOM 1772 N N . HIS A 1 223 ? -31.392 7.165 64.287 1.00 96.75 223 HIS A N 1
ATOM 1773 C CA . HIS A 1 223 ? -31.431 5.967 63.453 1.00 96.75 223 HIS A CA 1
ATOM 1774 C C . HIS A 1 223 ? -31.551 6.324 61.966 1.00 96.75 223 HIS A C 1
ATOM 1776 O O . HIS A 1 223 ? -30.751 5.850 61.169 1.00 96.75 223 HIS A O 1
ATOM 1782 N N . SER A 1 224 ? -32.469 7.228 61.614 1.00 96.25 224 SER A N 1
ATOM 1783 C CA . SER A 1 224 ? -32.674 7.671 60.227 1.00 96.25 224 SER A CA 1
ATOM 1784 C C . SER A 1 224 ? -31.426 8.344 59.639 1.00 96.25 224 SER A C 1
ATOM 1786 O O . SER A 1 224 ? -31.042 8.051 58.509 1.00 96.25 224 SER A O 1
ATOM 1788 N N . ILE A 1 225 ? -30.751 9.205 60.412 1.00 96.75 225 ILE A N 1
ATOM 1789 C CA . ILE A 1 225 ? -29.492 9.851 60.004 1.00 96.75 225 ILE A CA 1
ATOM 1790 C C . ILE A 1 225 ? -28.389 8.811 59.787 1.00 96.75 225 ILE A C 1
ATOM 1792 O O . ILE A 1 225 ? -27.687 8.874 58.779 1.00 96.75 225 ILE A O 1
ATOM 1796 N N . ASN A 1 226 ? -28.253 7.837 60.691 1.00 96.94 226 ASN A N 1
ATOM 1797 C CA . ASN A 1 226 ? -27.264 6.768 60.551 1.00 96.94 226 ASN A CA 1
ATOM 1798 C C . ASN A 1 226 ? -27.534 5.899 59.317 1.00 96.94 226 ASN A C 1
ATOM 1800 O O . ASN A 1 226 ? -26.591 5.542 58.617 1.00 96.94 226 ASN A O 1
ATOM 1804 N N . THR A 1 227 ? -28.800 5.608 59.005 1.00 96.44 227 THR A N 1
ATOM 1805 C CA . THR A 1 227 ? -29.173 4.903 57.771 1.00 96.44 227 THR A CA 1
ATOM 1806 C C . THR A 1 227 ? -28.763 5.698 56.531 1.00 96.44 227 THR A C 1
ATOM 1808 O O . THR A 1 227 ? -28.122 5.144 55.642 1.00 96.44 227 THR A O 1
ATOM 1811 N N . ILE A 1 228 ? -29.049 7.004 56.490 1.00 96.38 228 ILE A N 1
ATOM 1812 C CA . ILE A 1 228 ? -28.654 7.874 55.369 1.00 96.38 228 ILE A CA 1
ATOM 1813 C C . ILE A 1 228 ? -27.127 7.927 55.223 1.00 96.38 228 ILE A C 1
ATOM 1815 O O . ILE A 1 228 ? -26.615 7.818 54.111 1.00 96.38 228 ILE A O 1
ATOM 1819 N N . LEU A 1 229 ? -26.388 8.063 56.329 1.00 96.75 229 LEU A N 1
ATOM 1820 C CA . LEU A 1 229 ? -24.922 8.037 56.324 1.00 96.75 229 LEU A CA 1
ATOM 1821 C C . LEU A 1 229 ? -24.392 6.727 55.745 1.00 96.75 229 LEU A C 1
ATOM 1823 O O . LEU A 1 229 ? -23.542 6.755 54.860 1.00 96.75 229 LEU A O 1
ATOM 1827 N N . GLN A 1 230 ? -24.944 5.596 56.178 1.00 95.31 230 GLN A N 1
ATOM 1828 C CA . GLN A 1 230 ? -24.535 4.282 55.699 1.00 95.31 230 GLN A CA 1
ATOM 1829 C C . GLN A 1 230 ? -24.828 4.102 54.200 1.00 95.31 230 GLN A C 1
ATOM 1831 O O . GLN A 1 230 ? -24.004 3.554 53.470 1.00 95.31 230 GLN A O 1
ATOM 1836 N N . GLU A 1 231 ? -25.960 4.611 53.706 1.00 94.88 231 GLU A N 1
ATOM 1837 C CA . GLU A 1 231 ? -26.268 4.621 52.272 1.00 94.88 231 GLU A CA 1
ATOM 1838 C C . GLU A 1 231 ? -25.306 5.509 51.467 1.00 94.88 231 GLU A C 1
ATOM 1840 O O . GLU A 1 231 ? -24.889 5.130 50.368 1.00 94.88 231 GLU A O 1
ATOM 1845 N N . ILE A 1 232 ? -24.933 6.680 51.993 1.00 94.81 232 ILE A N 1
ATOM 1846 C CA . ILE A 1 232 ? -23.950 7.574 51.362 1.00 94.81 232 ILE A CA 1
ATOM 1847 C C . ILE A 1 232 ? -22.572 6.903 51.326 1.00 94.81 232 ILE A C 1
ATOM 1849 O O . ILE A 1 232 ? -21.931 6.889 50.274 1.00 94.81 232 ILE A O 1
ATOM 1853 N N . GLU A 1 233 ? -22.139 6.303 52.436 1.00 93.31 233 GLU A N 1
ATOM 1854 C CA . GLU A 1 233 ? -20.871 5.574 52.540 1.00 93.31 233 GLU A CA 1
ATOM 1855 C C . GLU A 1 233 ? -20.814 4.382 51.575 1.00 93.31 233 GLU A C 1
ATOM 1857 O O . GLU A 1 233 ? -19.778 4.148 50.955 1.00 93.31 233 GLU A O 1
ATOM 1862 N N . GLN A 1 234 ? -21.929 3.671 51.373 1.00 93.69 234 GLN A N 1
ATOM 1863 C CA . GLN A 1 234 ? -22.021 2.581 50.395 1.00 93.69 234 GLN A CA 1
ATOM 1864 C C . GLN A 1 234 ? -22.010 3.075 48.941 1.00 93.69 234 GLN A C 1
ATOM 1866 O O . GLN A 1 234 ? -21.421 2.427 48.074 1.00 93.69 234 GLN A O 1
ATOM 1871 N N . LYS A 1 235 ? -22.638 4.221 48.643 1.00 95.50 235 LYS A N 1
ATOM 1872 C CA . LYS A 1 235 ? -22.699 4.778 47.278 1.00 95.50 235 LYS A CA 1
ATOM 1873 C C . LYS A 1 235 ? -21.418 5.497 46.857 1.00 95.50 235 LYS A C 1
ATOM 1875 O O . LYS A 1 235 ? -21.095 5.502 45.669 1.00 95.50 235 LYS A O 1
ATOM 1880 N N . ALA A 1 236 ? -20.672 6.075 47.797 1.00 94.50 236 ALA A N 1
ATOM 1881 C CA . ALA A 1 236 ? -19.421 6.784 47.532 1.00 94.50 236 ALA A CA 1
ATOM 1882 C C . ALA A 1 236 ? -18.392 5.978 46.701 1.00 94.50 236 ALA A C 1
ATOM 1884 O O . ALA A 1 236 ? -17.931 6.501 45.681 1.00 94.50 236 ALA A O 1
ATOM 1885 N N . PRO A 1 237 ? -18.042 4.716 47.039 1.00 95.69 237 PRO A N 1
ATOM 1886 C CA . PRO A 1 237 ? -17.105 3.927 46.236 1.00 95.69 237 PRO A CA 1
ATOM 1887 C C . PRO A 1 237 ? -17.668 3.568 44.858 1.00 95.69 237 PRO A C 1
ATOM 1889 O O . PRO A 1 237 ? -16.913 3.497 43.891 1.00 95.69 237 PRO A O 1
ATOM 1892 N N . LEU A 1 238 ? -18.986 3.387 44.744 1.00 93.88 238 LEU A N 1
ATOM 1893 C CA . LEU A 1 238 ? -19.642 3.032 43.488 1.00 93.88 238 LEU A CA 1
ATOM 1894 C C . LEU A 1 238 ? -19.599 4.200 42.491 1.00 93.88 238 LEU A C 1
ATOM 1896 O O . LEU A 1 238 ? -19.248 4.004 41.330 1.00 93.88 238 LEU A O 1
ATOM 1900 N N . LEU A 1 239 ? -19.846 5.426 42.966 1.00 94.50 239 LEU A N 1
ATOM 1901 C CA . LEU A 1 239 ? -19.687 6.651 42.174 1.00 94.50 239 LEU A CA 1
ATOM 1902 C C . LEU A 1 239 ? -18.227 6.918 41.797 1.00 94.50 239 LEU A C 1
ATOM 1904 O O . LEU A 1 239 ? -17.960 7.381 40.689 1.00 94.50 239 LEU A O 1
ATOM 1908 N N . LYS A 1 240 ? -17.279 6.632 42.699 1.00 95.50 240 LYS A N 1
ATOM 1909 C CA . LYS A 1 240 ? -15.847 6.759 42.402 1.00 95.50 240 LYS A CA 1
ATOM 1910 C C . LYS A 1 240 ? -15.434 5.797 41.288 1.00 95.50 240 LYS A C 1
ATOM 1912 O O . LYS A 1 240 ? -14.857 6.243 40.303 1.00 95.50 240 LYS A O 1
ATOM 1917 N N . LYS A 1 241 ? -15.813 4.521 41.399 1.00 95.38 241 LYS A N 1
ATOM 1918 C CA . LYS A 1 241 ? -15.555 3.518 40.362 1.00 95.38 241 LYS A CA 1
ATOM 1919 C C . LYS A 1 241 ? -16.200 3.905 39.030 1.00 95.38 241 LYS A C 1
ATOM 1921 O O . LYS A 1 241 ? -15.553 3.834 37.999 1.00 95.38 241 LYS A O 1
ATOM 1926 N N . GLN A 1 242 ? -17.442 4.393 39.049 1.00 94.06 242 GLN A N 1
ATOM 1927 C CA . GLN A 1 242 ? -18.119 4.843 37.831 1.00 94.06 242 GLN A CA 1
ATOM 1928 C C . GLN A 1 242 ? -17.389 6.008 37.141 1.00 94.06 242 GLN A C 1
ATOM 1930 O O . GLN A 1 242 ? -17.370 6.062 35.914 1.00 94.06 242 GLN A O 1
ATOM 1935 N N . ARG A 1 243 ? -16.789 6.935 37.902 1.00 96.19 243 ARG A N 1
ATOM 1936 C CA . ARG A 1 243 ? -15.951 8.006 37.335 1.00 96.19 243 ARG A CA 1
ATOM 1937 C C . ARG A 1 243 ? -14.670 7.455 36.720 1.00 96.19 243 ARG A C 1
ATOM 1939 O O . ARG A 1 243 ? -14.349 7.828 35.604 1.00 96.19 243 ARG A O 1
ATOM 1946 N N . GLU A 1 244 ? -13.988 6.548 37.415 1.00 96.56 244 GLU A N 1
ATOM 1947 C CA . GLU A 1 244 ? -12.770 5.900 36.908 1.00 96.56 244 GLU A CA 1
ATOM 1948 C C . GLU A 1 244 ? -13.049 5.107 35.618 1.00 96.56 244 GLU A C 1
ATOM 1950 O O . GLU A 1 244 ? -12.319 5.249 34.639 1.00 96.56 244 GLU A O 1
ATOM 1955 N N . ASP A 1 245 ? -14.147 4.346 35.577 1.00 94.81 245 ASP A N 1
ATOM 1956 C CA . ASP A 1 245 ? -14.585 3.602 34.391 1.00 94.81 245 ASP A CA 1
ATOM 1957 C C . ASP A 1 245 ? -14.959 4.553 33.235 1.00 94.81 245 ASP A C 1
ATOM 1959 O O . ASP A 1 245 ? -14.655 4.273 32.074 1.00 94.81 245 ASP A O 1
ATOM 1963 N N . TYR A 1 246 ? -15.596 5.692 33.537 1.00 95.31 246 TYR A N 1
ATOM 1964 C CA . TYR A 1 246 ? -15.924 6.719 32.543 1.00 95.31 246 TYR A CA 1
ATOM 1965 C C . TYR A 1 246 ? -14.668 7.386 31.974 1.00 95.31 246 TYR A C 1
ATOM 1967 O O . TYR A 1 246 ? -14.552 7.514 30.758 1.00 95.31 246 TYR A O 1
ATOM 1975 N N . ASP A 1 247 ? -13.711 7.762 32.821 1.00 96.38 247 ASP A N 1
ATOM 1976 C CA . ASP A 1 247 ? -12.442 8.356 32.393 1.00 96.38 247 ASP A CA 1
ATOM 1977 C C . ASP A 1 247 ? -11.632 7.360 31.545 1.00 96.38 247 ASP A C 1
ATOM 1979 O O . ASP A 1 247 ? -11.074 7.713 30.501 1.00 96.38 247 ASP A O 1
ATOM 1983 N N . TYR A 1 248 ? -11.632 6.079 31.924 1.00 96.00 248 TYR A N 1
ATOM 1984 C CA . TYR A 1 248 ? -11.035 5.017 31.116 1.00 96.00 248 TYR A CA 1
ATOM 1985 C C . TYR A 1 248 ? -11.728 4.868 29.752 1.00 96.00 248 TYR A C 1
ATOM 1987 O O . TYR A 1 248 ? -11.058 4.767 28.723 1.00 96.00 248 TYR A O 1
ATOM 1995 N N . ALA A 1 249 ? -13.062 4.904 29.713 1.00 93.50 249 ALA A N 1
ATOM 1996 C CA . ALA A 1 249 ? -13.824 4.850 28.467 1.00 93.50 249 ALA A CA 1
ATOM 1997 C C . ALA A 1 249 ? -13.560 6.073 27.569 1.00 93.50 249 ALA A C 1
ATOM 1999 O O . ALA A 1 249 ? -13.401 5.928 26.359 1.00 93.50 249 ALA A O 1
ATOM 2000 N N . MET A 1 250 ? -13.470 7.275 28.144 1.00 96.31 250 MET A N 1
ATOM 2001 C CA . MET A 1 250 ? -13.159 8.497 27.395 1.00 96.31 250 MET A CA 1
ATOM 2002 C C . MET A 1 250 ? -11.758 8.437 26.785 1.00 96.31 250 MET A C 1
ATOM 2004 O O . MET A 1 250 ? -11.609 8.653 25.586 1.00 96.31 250 MET A O 1
ATOM 2008 N N . THR A 1 251 ? -10.746 8.050 27.566 1.00 95.81 251 THR A N 1
ATOM 2009 C CA . THR A 1 251 ? -9.364 7.923 27.063 1.00 95.81 251 THR A CA 1
ATOM 2010 C C . THR A 1 251 ? -9.228 6.848 25.980 1.00 95.81 251 THR A C 1
ATOM 2012 O O . THR A 1 251 ? -8.490 7.030 25.009 1.00 95.81 251 THR A O 1
ATOM 2015 N N . THR A 1 252 ? -9.975 5.742 26.078 1.00 94.06 252 THR A N 1
ATOM 2016 C CA . THR A 1 252 ? -10.017 4.738 25.000 1.00 94.06 252 THR A CA 1
ATOM 2017 C C . THR A 1 252 ? -10.711 5.262 23.748 1.00 94.06 252 THR A C 1
ATOM 2019 O O . THR A 1 252 ? -10.213 5.023 22.649 1.00 94.06 252 THR A O 1
ATOM 2022 N N . VAL A 1 253 ? -11.814 6.004 23.878 1.00 93.88 253 VAL A N 1
ATOM 2023 C CA . VAL A 1 253 ? -12.486 6.645 22.735 1.00 93.88 253 VAL A CA 1
ATOM 2024 C C . VAL A 1 253 ? -11.570 7.663 22.056 1.00 93.88 253 VAL A C 1
ATOM 2026 O O . VAL A 1 253 ? -11.468 7.652 20.831 1.00 93.88 253 VAL A O 1
ATOM 2029 N N . GLU A 1 254 ? -10.855 8.493 22.815 1.00 95.38 254 GLU A N 1
ATOM 2030 C CA . GLU A 1 254 ? -9.873 9.443 22.276 1.00 95.38 254 GLU A CA 1
ATOM 2031 C C . GLU A 1 254 ? -8.755 8.725 21.509 1.00 95.38 254 GLU A C 1
ATOM 2033 O O . GLU A 1 254 ? -8.453 9.083 20.371 1.00 95.38 254 GLU A O 1
ATOM 2038 N N . SER A 1 255 ? -8.193 7.654 22.081 1.00 93.12 255 SER A N 1
ATOM 2039 C CA . SER A 1 255 ? -7.157 6.852 21.419 1.00 93.12 255 SER A CA 1
ATOM 2040 C C . SER A 1 255 ? -7.659 6.193 20.130 1.00 93.12 255 SER A C 1
ATOM 2042 O O . SER A 1 255 ? -6.971 6.222 19.107 1.00 93.12 255 SER A O 1
ATOM 2044 N N . LEU A 1 256 ? -8.871 5.629 20.149 1.00 92.19 256 LEU A N 1
ATOM 2045 C CA . LEU A 1 256 ? -9.489 5.036 18.962 1.00 92.19 256 LEU A CA 1
ATOM 2046 C C . LEU A 1 256 ? -9.784 6.087 17.888 1.00 92.19 256 LEU A C 1
ATOM 2048 O O . LEU A 1 256 ? -9.588 5.802 16.709 1.00 92.19 256 LEU A O 1
ATOM 2052 N N . THR A 1 257 ? -10.202 7.288 18.288 1.00 92.06 257 THR A N 1
ATOM 2053 C CA . THR A 1 257 ? -10.461 8.406 17.371 1.00 92.06 257 THR A CA 1
ATOM 2054 C C . THR A 1 257 ? -9.165 8.868 16.709 1.00 92.06 257 THR A C 1
ATOM 2056 O O . THR A 1 257 ? -9.098 8.903 15.487 1.00 92.06 257 THR A O 1
ATOM 2059 N N . SER A 1 258 ? -8.092 9.081 17.483 1.00 93.00 258 SER A N 1
ATOM 2060 C CA . SER A 1 258 ? -6.765 9.416 16.937 1.00 93.00 258 SER A CA 1
ATOM 2061 C C . SER A 1 258 ? -6.278 8.362 15.942 1.00 93.00 258 SER A C 1
ATOM 2063 O O . SER A 1 258 ? -5.773 8.686 14.870 1.00 93.00 258 SER A O 1
ATOM 2065 N N . ARG A 1 259 ? -6.467 7.077 16.264 1.00 90.88 259 ARG A N 1
ATOM 2066 C CA . ARG A 1 259 ? -6.089 5.983 15.365 1.00 90.88 259 ARG A CA 1
ATOM 2067 C C . ARG A 1 259 ? -6.940 5.957 14.095 1.00 90.88 259 ARG A C 1
ATOM 2069 O O . ARG A 1 259 ? -6.434 5.602 13.034 1.00 90.88 259 ARG A O 1
ATOM 2076 N N . MET A 1 260 ? -8.224 6.294 14.190 1.00 89.31 260 MET A N 1
ATOM 2077 C CA . MET A 1 260 ? -9.100 6.413 13.027 1.00 89.31 260 MET A CA 1
ATOM 2078 C C . MET A 1 260 ? -8.621 7.542 12.109 1.00 89.31 260 MET A C 1
ATOM 2080 O O . MET A 1 260 ? -8.448 7.303 10.916 1.00 89.31 260 MET A O 1
ATOM 2084 N N . ASP A 1 261 ? -8.311 8.711 12.670 1.00 92.19 261 ASP A N 1
ATOM 2085 C CA . ASP A 1 261 ? -7.805 9.867 11.924 1.00 92.19 261 ASP A CA 1
ATOM 2086 C C . ASP A 1 261 ? -6.480 9.542 11.210 1.00 92.19 261 ASP A C 1
ATOM 2088 O O . ASP A 1 261 ? -6.312 9.828 10.022 1.00 92.19 261 ASP A O 1
ATOM 2092 N N . GLU A 1 262 ? -5.551 8.862 11.890 1.00 91.12 262 GLU A N 1
ATOM 2093 C CA . GLU A 1 262 ? -4.297 8.383 11.289 1.00 91.12 262 GLU A CA 1
ATOM 2094 C C . GLU A 1 262 ? -4.548 7.440 10.100 1.00 91.12 262 GLU A C 1
ATOM 2096 O O . GLU A 1 262 ? -3.926 7.576 9.040 1.00 91.12 262 GLU A O 1
ATOM 2101 N N . MET A 1 263 ? -5.491 6.504 10.245 1.00 88.44 263 MET A N 1
ATOM 2102 C CA . MET A 1 263 ? -5.868 5.574 9.178 1.00 88.44 263 MET A CA 1
ATOM 2103 C C . MET A 1 263 ? -6.539 6.284 7.996 1.00 88.44 263 MET A C 1
ATOM 2105 O O . MET A 1 263 ? -6.321 5.898 6.842 1.00 88.44 263 MET A O 1
ATOM 2109 N N . GLU A 1 264 ? -7.337 7.323 8.241 1.00 88.44 264 GLU A N 1
ATOM 2110 C CA . GLU A 1 264 ? -7.947 8.137 7.187 1.00 88.44 264 GLU A CA 1
ATOM 2111 C C . GLU A 1 264 ? -6.897 8.916 6.391 1.00 88.44 264 GLU A C 1
ATOM 2113 O O . GLU A 1 264 ? -6.925 8.904 5.152 1.00 88.44 264 GLU A O 1
ATOM 2118 N N . VAL A 1 265 ? -5.932 9.532 7.081 1.00 92.50 265 VAL A N 1
ATOM 2119 C CA . VAL A 1 265 ? -4.807 10.238 6.454 1.00 92.50 265 VAL A CA 1
ATOM 2120 C C . VAL A 1 265 ? -3.981 9.280 5.600 1.00 92.50 265 VAL A C 1
ATOM 2122 O O . VAL A 1 265 ? -3.706 9.580 4.434 1.00 92.50 265 VAL A O 1
ATOM 2125 N N . GLU A 1 266 ? -3.639 8.104 6.126 1.00 92.19 266 GLU A N 1
ATOM 2126 C CA . GLU A 1 266 ? -2.867 7.110 5.380 1.00 92.19 266 GLU A CA 1
ATOM 2127 C C . GLU A 1 266 ? -3.640 6.590 4.163 1.00 92.19 266 GLU A C 1
ATOM 2129 O O . GLU A 1 266 ? -3.095 6.485 3.063 1.00 92.19 266 GLU A O 1
ATOM 2134 N N . THR A 1 267 ? -4.945 6.356 4.308 1.00 88.44 267 THR A N 1
ATOM 2135 C CA . THR A 1 267 ? -5.800 5.953 3.187 1.00 88.44 267 THR A CA 1
ATOM 2136 C C . THR A 1 267 ? -5.839 7.032 2.101 1.00 88.44 267 THR A C 1
ATOM 2138 O O . THR A 1 267 ? -5.751 6.722 0.911 1.00 88.44 267 THR A O 1
ATOM 2141 N N . SER A 1 268 ? -5.948 8.307 2.482 1.00 86.25 268 SER A N 1
ATOM 2142 C CA . SER A 1 268 ? -5.899 9.437 1.547 1.00 86.25 268 SER A CA 1
ATOM 2143 C C . SER A 1 268 ? -4.552 9.509 0.817 1.00 86.25 268 SER A C 1
ATOM 2145 O O . SER A 1 268 ? -4.509 9.618 -0.414 1.00 86.25 268 SER A O 1
ATOM 2147 N N . ARG A 1 269 ? -3.446 9.345 1.553 1.00 94.06 269 ARG A N 1
ATOM 2148 C CA . ARG A 1 269 ? -2.084 9.306 1.004 1.00 94.06 269 ARG A CA 1
ATOM 2149 C C . ARG A 1 269 ? -1.920 8.176 -0.012 1.00 94.06 269 ARG A C 1
ATOM 2151 O O . ARG A 1 269 ? -1.432 8.419 -1.116 1.00 94.06 269 ARG A O 1
ATOM 2158 N N . LEU A 1 270 ? -2.370 6.967 0.326 1.00 87.12 270 LEU A N 1
ATOM 2159 C CA . LEU A 1 270 ? -2.312 5.800 -0.556 1.00 87.12 270 LEU A CA 1
ATOM 2160 C C . LEU A 1 270 ? -3.170 5.981 -1.811 1.00 87.12 270 LEU A C 1
ATOM 2162 O O . LEU A 1 270 ? -2.717 5.648 -2.903 1.00 87.12 270 LEU A O 1
ATOM 2166 N N . ARG A 1 271 ? -4.374 6.559 -1.696 1.00 88.81 271 ARG A N 1
ATOM 2167 C CA . ARG A 1 271 ? -5.209 6.883 -2.867 1.00 88.81 271 ARG A CA 1
ATOM 2168 C C . ARG A 1 271 ? -4.517 7.871 -3.804 1.00 88.81 271 ARG A C 1
ATOM 2170 O O . ARG A 1 271 ? -4.537 7.662 -5.013 1.00 88.81 271 ARG A O 1
ATOM 2177 N N . SER A 1 272 ? -3.889 8.914 -3.259 1.00 87.31 272 SER A N 1
ATOM 2178 C CA . SER A 1 272 ? -3.137 9.899 -4.048 1.00 87.31 272 SER A CA 1
ATOM 2179 C C . SER A 1 272 ? -1.938 9.263 -4.760 1.00 87.31 272 SER A C 1
ATOM 2181 O O . SER A 1 272 ? -1.763 9.439 -5.966 1.00 87.31 272 SER A O 1
ATOM 2183 N N . ALA A 1 273 ? -1.161 8.444 -4.044 1.00 90.12 273 ALA A N 1
ATOM 2184 C CA . ALA A 1 273 ? -0.037 7.710 -4.621 1.00 90.12 273 ALA A CA 1
ATOM 2185 C C . ALA A 1 273 ? -0.482 6.730 -5.720 1.00 90.12 273 ALA A C 1
ATOM 2187 O O . ALA A 1 273 ? 0.175 6.636 -6.754 1.00 90.12 273 ALA A O 1
ATOM 2188 N N . ASN A 1 274 ? -1.612 6.040 -5.530 1.00 87.38 274 ASN A N 1
ATOM 2189 C CA . ASN A 1 274 ? -2.161 5.124 -6.527 1.00 87.38 274 ASN A CA 1
ATOM 2190 C C . ASN A 1 274 ? -2.626 5.869 -7.787 1.00 87.38 274 ASN A C 1
ATOM 2192 O O . ASN A 1 274 ? -2.269 5.481 -8.894 1.00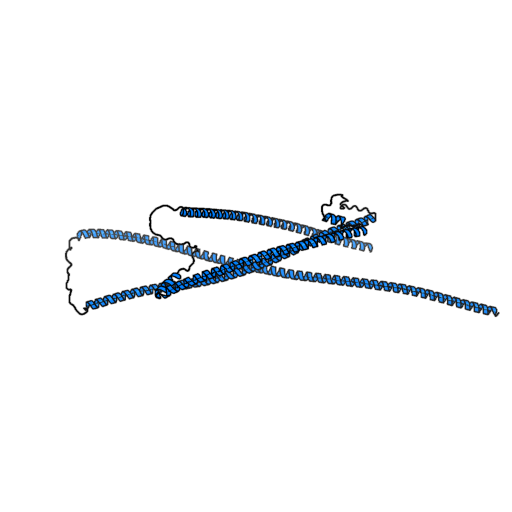 87.38 274 ASN A O 1
ATOM 2196 N N . LEU A 1 275 ? -3.328 6.997 -7.630 1.00 91.19 275 LEU A N 1
ATOM 2197 C CA . LEU A 1 275 ? -3.717 7.851 -8.756 1.00 91.19 275 LEU A CA 1
ATOM 2198 C C . LEU A 1 275 ? -2.489 8.310 -9.560 1.00 91.19 275 LEU A C 1
ATOM 2200 O O . LEU A 1 275 ? -2.512 8.320 -10.790 1.00 91.19 275 LEU A O 1
ATOM 2204 N N . GLU A 1 276 ? -1.410 8.698 -8.881 1.00 91.06 276 GLU A N 1
ATOM 2205 C CA . GLU A 1 276 ? -0.188 9.133 -9.555 1.00 91.06 276 GLU A CA 1
ATOM 2206 C C . GLU A 1 276 ? 0.518 7.972 -10.267 1.00 91.06 276 GLU A C 1
ATOM 2208 O O . GLU A 1 276 ? 0.908 8.103 -11.429 1.00 91.06 276 GLU A O 1
ATOM 2213 N N . ALA A 1 277 ? 0.595 6.801 -9.631 1.00 86.38 277 ALA A N 1
ATOM 2214 C CA . ALA A 1 277 ? 1.109 5.589 -10.258 1.00 86.38 277 ALA A CA 1
ATOM 2215 C C . ALA A 1 277 ? 0.292 5.195 -11.502 1.00 86.38 277 ALA A C 1
ATOM 2217 O O . ALA A 1 277 ? 0.872 4.871 -12.539 1.00 86.38 277 ALA A O 1
ATOM 2218 N N . GLU A 1 278 ? -1.040 5.286 -11.447 1.00 89.81 278 GLU A N 1
ATOM 2219 C CA . GLU A 1 278 ? -1.926 5.042 -12.590 1.00 89.81 278 GLU A CA 1
ATOM 2220 C C . GLU A 1 278 ? -1.674 6.028 -13.737 1.00 89.81 278 GLU A C 1
ATOM 2222 O O . GLU A 1 278 ? -1.605 5.610 -14.898 1.00 89.81 278 GLU A O 1
ATOM 2227 N N . LYS A 1 279 ? -1.481 7.323 -13.448 1.00 90.06 279 LYS A N 1
ATOM 2228 C CA . LYS A 1 279 ? -1.129 8.320 -14.476 1.00 90.06 279 LYS A CA 1
ATOM 2229 C C . LYS A 1 279 ? 0.202 7.992 -15.143 1.00 90.06 279 LYS A C 1
ATOM 2231 O O . LYS A 1 279 ? 0.285 8.008 -16.373 1.00 90.06 279 LYS A O 1
ATOM 2236 N N . VAL A 1 280 ? 1.227 7.675 -14.352 1.00 92.25 280 VAL A N 1
ATOM 2237 C CA . VAL A 1 280 ? 2.563 7.321 -14.852 1.00 92.25 280 VAL A CA 1
ATOM 2238 C C . VAL A 1 280 ? 2.503 6.038 -15.686 1.00 92.25 280 VAL A C 1
ATOM 2240 O O . VAL A 1 280 ? 3.040 5.991 -16.796 1.00 92.25 280 VAL A O 1
ATOM 2243 N N . ALA A 1 281 ? 1.776 5.020 -15.223 1.00 86.94 281 ALA A N 1
ATOM 2244 C CA . ALA A 1 281 ? 1.560 3.781 -15.964 1.00 86.94 281 ALA A CA 1
ATOM 2245 C C . ALA A 1 281 ? 0.811 4.027 -17.283 1.00 86.94 281 ALA A C 1
ATOM 2247 O O . ALA A 1 281 ? 1.200 3.503 -18.329 1.00 86.94 281 ALA A O 1
ATOM 2248 N N . ALA A 1 282 ? -0.231 4.862 -17.272 1.00 90.00 282 ALA A N 1
ATOM 2249 C CA . ALA A 1 282 ? -0.966 5.235 -18.476 1.00 90.00 282 ALA A CA 1
ATOM 2250 C C . ALA A 1 282 ? -0.084 5.999 -19.475 1.00 90.00 282 ALA A C 1
ATOM 2252 O O . ALA A 1 282 ? -0.160 5.733 -20.678 1.00 90.00 282 ALA A O 1
ATOM 2253 N N . HIS A 1 283 ? 0.773 6.906 -18.995 1.00 90.50 283 HIS A N 1
ATOM 2254 C CA . HIS A 1 283 ? 1.755 7.613 -19.815 1.00 90.50 283 HIS A CA 1
ATOM 2255 C C . HIS A 1 283 ? 2.723 6.631 -20.487 1.00 90.50 283 HIS A C 1
ATOM 2257 O O . HIS A 1 283 ? 2.799 6.592 -21.716 1.00 90.50 283 HIS A O 1
ATOM 2263 N N . PHE A 1 284 ? 3.390 5.770 -19.711 1.00 88.44 284 PHE A N 1
ATOM 2264 C CA . PHE A 1 284 ? 4.331 4.797 -20.269 1.00 88.44 284 PHE A CA 1
ATOM 2265 C C . PHE A 1 284 ? 3.659 3.773 -21.183 1.00 88.44 284 PHE A C 1
ATOM 2267 O O . PHE A 1 284 ? 4.257 3.359 -22.169 1.00 88.44 284 PHE A O 1
ATOM 2274 N N . LYS A 1 285 ? 2.401 3.396 -20.930 1.00 90.31 285 LYS A N 1
ATOM 2275 C CA . LYS A 1 285 ? 1.638 2.520 -21.829 1.00 90.31 285 LYS A CA 1
ATOM 2276 C C . LYS A 1 285 ? 1.394 3.171 -23.192 1.00 90.31 285 LYS A C 1
ATOM 2278 O O . LYS A 1 285 ? 1.538 2.503 -24.215 1.00 90.31 285 LYS A O 1
ATOM 2283 N N . ARG A 1 286 ? 1.037 4.462 -23.222 1.00 91.56 286 ARG A N 1
ATOM 2284 C CA . ARG A 1 286 ? 0.888 5.220 -24.479 1.00 91.56 286 ARG A CA 1
ATOM 2285 C C . ARG A 1 286 ? 2.226 5.360 -25.196 1.00 91.56 286 ARG A C 1
ATOM 2287 O O . ARG A 1 286 ? 2.283 5.150 -26.402 1.00 91.56 286 ARG A O 1
ATOM 2294 N N . GLU A 1 287 ? 3.286 5.650 -24.451 1.00 91.31 287 GLU A N 1
ATOM 2295 C CA . GLU A 1 287 ? 4.625 5.821 -25.009 1.00 91.31 287 GLU A CA 1
ATOM 2296 C C . GLU A 1 287 ? 5.188 4.517 -25.581 1.00 91.31 287 GLU A C 1
ATOM 2298 O O . GLU A 1 287 ? 5.704 4.495 -26.693 1.00 91.31 287 GLU A O 1
ATOM 2303 N N . ASN A 1 288 ? 5.006 3.399 -24.880 1.00 88.56 288 ASN A N 1
ATOM 2304 C CA . ASN A 1 288 ? 5.411 2.083 -25.362 1.00 88.56 288 ASN A CA 1
ATOM 2305 C C . ASN A 1 288 ? 4.638 1.702 -26.633 1.00 88.56 288 ASN A C 1
ATOM 2307 O O . ASN A 1 288 ? 5.239 1.261 -27.607 1.00 88.56 288 ASN A O 1
ATOM 2311 N N . LYS A 1 289 ? 3.323 1.969 -26.682 1.00 89.81 289 LYS A N 1
ATOM 2312 C CA . LYS A 1 289 ? 2.532 1.788 -27.908 1.00 89.81 289 LYS A CA 1
ATOM 2313 C C . LYS A 1 289 ? 3.089 2.626 -29.067 1.00 89.81 289 LYS A C 1
ATOM 2315 O O . LYS A 1 289 ? 3.282 2.093 -30.155 1.00 89.81 289 LYS A O 1
ATOM 2320 N N . ARG A 1 290 ? 3.400 3.903 -28.821 1.00 88.81 290 ARG A N 1
ATOM 2321 C CA . ARG A 1 290 ? 4.011 4.799 -29.815 1.00 88.81 290 ARG A CA 1
ATOM 2322 C C . ARG A 1 290 ? 5.349 4.252 -30.320 1.00 88.81 290 ARG A C 1
ATOM 2324 O O . ARG A 1 290 ? 5.571 4.219 -31.523 1.00 88.81 290 ARG A O 1
ATOM 2331 N N . LEU A 1 291 ? 6.217 3.784 -29.421 1.00 87.00 291 LEU A N 1
ATOM 2332 C CA . LEU A 1 291 ? 7.510 3.188 -29.775 1.00 87.00 291 LEU A CA 1
ATOM 2333 C C . LEU A 1 291 ? 7.365 1.874 -30.559 1.00 87.00 291 LEU A C 1
ATOM 2335 O O . LEU A 1 291 ? 8.138 1.614 -31.475 1.00 87.00 291 LEU A O 1
ATOM 2339 N N . GLN A 1 292 ? 6.376 1.040 -30.235 1.00 89.00 292 GLN A N 1
ATOM 2340 C CA . GLN A 1 292 ? 6.089 -0.177 -31.001 1.00 89.00 292 GLN A CA 1
ATOM 2341 C C . GLN A 1 292 ? 5.634 0.145 -32.428 1.00 89.00 292 GLN A C 1
ATOM 2343 O O . GLN A 1 292 ? 6.076 -0.506 -33.376 1.00 89.00 292 GLN A O 1
ATOM 2348 N N . GLU A 1 293 ? 4.786 1.162 -32.589 1.00 84.00 293 GLU A N 1
ATOM 2349 C CA . GLU A 1 293 ? 4.343 1.641 -33.900 1.00 84.00 293 GLU A CA 1
ATOM 2350 C C . GLU A 1 293 ? 5.527 2.185 -34.717 1.00 84.00 293 GLU A C 1
ATOM 2352 O O . GLU A 1 293 ? 5.719 1.758 -35.857 1.00 84.00 293 GLU A O 1
ATOM 2357 N N . THR A 1 294 ? 6.393 3.022 -34.127 1.00 84.75 294 THR A N 1
ATOM 2358 C CA . THR A 1 294 ? 7.578 3.547 -34.831 1.00 84.75 294 THR A CA 1
ATOM 2359 C C . THR A 1 294 ? 8.587 2.457 -35.188 1.00 84.75 294 THR A C 1
ATOM 2361 O O . THR A 1 294 ? 9.161 2.499 -36.276 1.00 84.75 294 THR A O 1
ATOM 2364 N N . LEU A 1 295 ? 8.787 1.450 -34.330 1.00 82.62 295 LEU A N 1
ATOM 2365 C CA . LEU A 1 295 ? 9.634 0.292 -34.635 1.00 82.62 295 LEU A CA 1
ATOM 2366 C C . LEU A 1 295 ? 9.068 -0.549 -35.784 1.00 82.62 295 LEU A C 1
ATOM 2368 O O . LEU A 1 295 ? 9.826 -0.983 -36.651 1.00 82.62 295 LEU A O 1
ATOM 2372 N N . SER A 1 296 ? 7.750 -0.768 -35.813 1.00 83.69 296 SER A N 1
ATOM 2373 C CA . SER A 1 296 ? 7.078 -1.469 -36.913 1.00 83.69 296 SER A CA 1
ATOM 2374 C C . SER A 1 296 ? 7.241 -0.715 -38.236 1.00 83.69 296 SER A C 1
ATOM 2376 O O . SER A 1 296 ? 7.587 -1.313 -39.258 1.00 83.69 296 SER A O 1
ATOM 2378 N N . ASP A 1 297 ? 7.032 0.601 -38.215 1.00 83.31 297 ASP A N 1
ATOM 2379 C CA . ASP A 1 297 ? 7.199 1.464 -39.382 1.00 83.31 297 ASP A CA 1
ATOM 2380 C C . ASP A 1 297 ? 8.653 1.477 -39.870 1.00 83.31 297 ASP A C 1
ATOM 2382 O O . ASP A 1 297 ? 8.900 1.268 -41.058 1.00 83.31 297 ASP A O 1
ATOM 2386 N N . LEU A 1 298 ? 9.628 1.620 -38.966 1.00 84.44 298 LEU A N 1
ATOM 2387 C CA . LEU A 1 298 ? 11.053 1.564 -39.302 1.00 84.44 298 LEU A CA 1
ATOM 2388 C C . LEU A 1 298 ? 11.449 0.199 -39.880 1.00 84.44 298 LEU A C 1
ATOM 2390 O O . LEU A 1 298 ? 12.127 0.132 -40.904 1.00 84.44 298 LEU A O 1
ATOM 2394 N N . GLY A 1 299 ? 10.990 -0.897 -39.271 1.00 81.38 299 GLY A N 1
ATOM 2395 C CA . GLY A 1 299 ? 11.214 -2.247 -39.788 1.00 81.38 299 GLY A CA 1
ATOM 2396 C C . GLY A 1 299 ? 10.673 -2.412 -41.209 1.00 81.38 299 GLY A C 1
ATOM 2397 O O . GLY A 1 299 ? 11.332 -3.014 -42.060 1.00 81.38 299 GLY A O 1
ATOM 2398 N N . ARG A 1 300 ? 9.514 -1.808 -41.505 1.00 82.56 300 ARG A N 1
ATOM 2399 C CA . ARG A 1 300 ? 8.942 -1.784 -42.855 1.00 82.56 300 ARG A CA 1
ATOM 2400 C C . ARG A 1 300 ? 9.804 -0.994 -43.838 1.00 82.56 300 ARG A C 1
ATOM 2402 O O . ARG A 1 300 ? 10.017 -1.485 -44.944 1.00 82.56 300 ARG A O 1
ATOM 2409 N N . GLN A 1 301 ? 10.308 0.180 -43.447 1.00 83.81 301 GLN A N 1
ATOM 2410 C CA . GLN A 1 301 ? 11.222 0.978 -44.278 1.00 83.81 301 GLN A CA 1
ATOM 2411 C C . GLN A 1 301 ? 12.469 0.183 -44.646 1.00 83.81 301 GLN A C 1
ATOM 2413 O O . GLN A 1 301 ? 12.809 0.085 -45.820 1.00 83.81 301 GLN A O 1
ATOM 2418 N N . VAL A 1 302 ? 13.111 -0.438 -43.653 1.00 84.25 302 VAL A N 1
ATOM 2419 C CA . VAL A 1 302 ? 14.326 -1.235 -43.858 1.00 84.25 302 VAL A CA 1
ATOM 2420 C C . VAL A 1 302 ? 14.055 -2.405 -44.803 1.00 84.25 302 VAL A C 1
ATOM 2422 O O . VAL A 1 302 ? 14.809 -2.604 -45.751 1.00 84.25 302 VAL A O 1
ATOM 2425 N N . CYS A 1 303 ? 12.958 -3.145 -44.611 1.00 81.31 303 CYS A N 1
ATOM 2426 C CA . CYS A 1 303 ? 12.594 -4.248 -45.507 1.00 81.31 303 CYS A CA 1
ATOM 2427 C C . CYS A 1 303 ? 12.330 -3.773 -46.943 1.00 81.31 303 CYS A C 1
ATOM 2429 O O . CYS A 1 303 ? 12.726 -4.444 -47.894 1.00 81.31 303 CYS A O 1
ATOM 2431 N N . PHE A 1 304 ? 11.658 -2.631 -47.101 1.00 82.44 304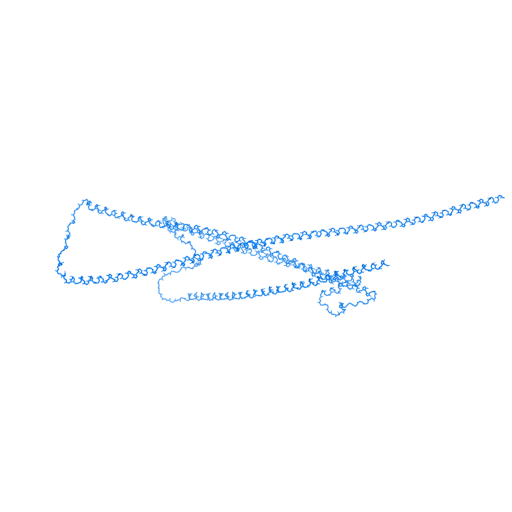 PHE A N 1
ATOM 2432 C CA . PHE A 1 304 ? 11.338 -2.065 -48.408 1.00 82.44 304 PHE A CA 1
ATOM 2433 C C . PHE A 1 304 ? 12.598 -1.584 -49.142 1.00 82.44 304 PHE A C 1
ATOM 2435 O O . PHE A 1 304 ? 12.799 -1.936 -50.299 1.00 82.44 304 PHE A O 1
ATOM 2442 N N . LEU A 1 305 ? 13.492 -0.874 -48.449 1.00 83.75 305 LEU A N 1
ATOM 2443 C CA . LEU A 1 305 ? 14.770 -0.427 -49.005 1.00 83.75 305 LEU A CA 1
ATOM 2444 C C . LEU A 1 305 ? 15.678 -1.604 -49.380 1.00 83.75 305 LEU A C 1
ATOM 2446 O O . LEU A 1 305 ? 16.267 -1.602 -50.456 1.00 83.75 305 LEU A O 1
ATOM 2450 N N . LEU A 1 306 ? 15.766 -2.637 -48.533 1.00 82.62 306 LEU A N 1
ATOM 2451 C CA . LEU A 1 306 ? 16.531 -3.851 -48.842 1.00 82.62 306 LEU A CA 1
ATOM 2452 C C . LEU A 1 306 ? 15.994 -4.562 -50.090 1.00 82.62 306 LEU A C 1
ATOM 2454 O O . LEU A 1 306 ? 16.781 -5.039 -50.904 1.00 82.62 306 LEU A O 1
ATOM 2458 N N . LYS A 1 307 ? 14.667 -4.603 -50.261 1.00 83.31 307 LYS A N 1
ATOM 2459 C CA . LYS A 1 307 ? 14.028 -5.161 -51.457 1.00 83.31 307 LYS A CA 1
ATOM 2460 C C . LYS A 1 307 ? 14.428 -4.387 -52.715 1.00 83.31 307 LYS A C 1
ATOM 2462 O O . LYS A 1 307 ? 14.877 -5.007 -53.670 1.00 83.31 307 LYS A O 1
ATOM 2467 N N . GLU A 1 308 ? 14.303 -3.060 -52.707 1.00 83.25 308 GLU A N 1
ATOM 2468 C CA . GLU A 1 308 ? 14.665 -2.217 -53.859 1.00 83.25 308 GLU A CA 1
ATOM 2469 C C . GLU A 1 308 ? 16.162 -2.331 -54.201 1.00 83.25 308 GLU A C 1
ATOM 2471 O O . GLU A 1 308 ? 16.529 -2.411 -55.373 1.00 83.25 308 GLU A O 1
ATOM 2476 N N . VAL A 1 309 ? 17.037 -2.423 -53.191 1.00 84.44 309 VAL A N 1
ATOM 2477 C CA . VAL A 1 309 ? 18.475 -2.659 -53.398 1.00 84.44 309 VAL A CA 1
ATOM 2478 C C . VAL A 1 309 ? 18.725 -4.003 -54.085 1.00 84.44 309 VAL A C 1
ATOM 2480 O O . VAL A 1 309 ? 19.492 -4.054 -55.045 1.00 84.44 309 VAL A O 1
ATOM 2483 N N . GLU A 1 310 ? 18.088 -5.086 -53.645 1.00 81.69 310 GLU A N 1
ATOM 2484 C CA . GLU A 1 310 ? 18.251 -6.402 -54.276 1.00 81.69 310 GLU A CA 1
ATOM 2485 C C . GLU A 1 310 ? 17.644 -6.465 -55.687 1.00 81.69 310 GLU A C 1
ATOM 2487 O O . GLU A 1 310 ? 18.271 -7.012 -56.597 1.00 81.69 310 GLU A O 1
ATOM 2492 N N . GLU A 1 311 ? 16.495 -5.823 -55.916 1.00 82.88 311 GLU A N 1
ATOM 2493 C CA . GLU A 1 311 ? 15.888 -5.714 -57.249 1.00 82.88 311 GLU A CA 1
ATOM 2494 C C . GLU A 1 311 ? 16.777 -4.906 -58.211 1.00 82.88 311 GLU A C 1
ATOM 2496 O O . GLU A 1 311 ? 16.948 -5.300 -59.366 1.00 82.88 311 GLU A O 1
ATOM 2501 N N . SER A 1 312 ? 17.445 -3.847 -57.732 1.00 80.56 312 SER A N 1
ATOM 2502 C CA . SER A 1 312 ? 18.428 -3.082 -58.522 1.00 80.56 312 SER A CA 1
ATOM 2503 C C . SER A 1 312 ? 19.691 -3.882 -58.879 1.00 80.56 312 SER A C 1
ATOM 2505 O O . SER A 1 312 ? 20.356 -3.588 -59.872 1.00 80.56 312 SER A O 1
ATOM 2507 N N . ARG A 1 313 ? 20.006 -4.926 -58.100 1.00 87.38 313 ARG A N 1
ATOM 2508 C CA . ARG A 1 313 ? 21.114 -5.866 -58.351 1.00 87.38 313 ARG A CA 1
ATOM 2509 C C . ARG A 1 313 ? 20.735 -6.999 -59.310 1.00 87.38 313 ARG A C 1
ATOM 2511 O O . ARG A 1 313 ? 21.588 -7.823 -59.628 1.00 87.38 313 ARG A O 1
ATOM 2518 N N . GLY A 1 314 ? 19.485 -7.041 -59.777 1.00 77.56 314 GLY A N 1
ATOM 2519 C CA . GLY A 1 314 ? 18.973 -8.070 -60.684 1.00 77.56 314 GLY A CA 1
ATOM 2520 C C . GLY A 1 314 ? 18.422 -9.318 -59.987 1.00 77.56 314 GLY A C 1
ATOM 2521 O O . GLY A 1 314 ? 18.045 -10.268 -60.672 1.00 77.56 314 GLY A O 1
ATOM 2522 N N . ASN A 1 315 ? 18.335 -9.323 -58.651 1.00 75.44 315 ASN A N 1
ATOM 2523 C CA . ASN A 1 315 ? 17.700 -10.393 -57.886 1.00 75.44 315 ASN A CA 1
ATOM 2524 C C . ASN A 1 315 ? 16.206 -10.082 -57.716 1.00 75.44 315 ASN A C 1
ATOM 2526 O O . ASN A 1 315 ? 15.836 -9.095 -57.084 1.00 75.44 315 ASN A O 1
ATOM 2530 N N . ALA A 1 316 ? 15.321 -10.931 -58.242 1.00 72.06 316 ALA A N 1
ATOM 2531 C CA . ALA A 1 316 ? 13.886 -10.790 -58.001 1.00 72.06 316 ALA A CA 1
ATOM 2532 C C . ALA A 1 316 ? 13.548 -11.249 -56.572 1.00 72.06 316 ALA A C 1
ATOM 2534 O O . ALA A 1 316 ? 13.541 -12.446 -56.283 1.00 72.06 316 ALA A O 1
ATOM 2535 N N . VAL A 1 317 ? 13.272 -10.301 -55.672 1.00 66.19 317 VAL A N 1
ATOM 2536 C CA . VAL A 1 317 ? 12.885 -10.594 -54.284 1.00 66.19 317 VAL A CA 1
ATOM 2537 C C . VAL A 1 317 ? 11.369 -10.509 -54.138 1.00 66.19 317 VAL A C 1
ATOM 2539 O O . VAL A 1 317 ? 10.780 -9.430 -54.035 1.00 66.19 317 VAL A O 1
ATOM 2542 N N . GLU A 1 318 ? 10.720 -11.671 -54.094 1.00 57.38 318 GLU A N 1
ATOM 2543 C CA . GLU A 1 318 ? 9.282 -11.769 -53.860 1.00 57.38 318 GLU A CA 1
ATOM 2544 C C . GLU A 1 318 ? 8.967 -11.591 -52.366 1.00 57.38 318 GLU A C 1
ATOM 2546 O O . GLU A 1 318 ? 9.175 -12.476 -51.536 1.00 57.38 318 GLU A O 1
ATOM 2551 N N . MET A 1 319 ? 8.453 -10.416 -51.996 1.00 58.22 319 MET A N 1
ATOM 2552 C CA . MET A 1 319 ? 7.968 -10.172 -50.639 1.00 58.22 319 MET A CA 1
ATOM 2553 C C . MET A 1 319 ? 6.610 -10.848 -50.447 1.00 58.22 319 MET A C 1
ATOM 2555 O O . MET A 1 319 ? 5.570 -10.265 -50.742 1.00 58.22 319 MET A O 1
ATOM 2559 N N . THR A 1 320 ? 6.601 -12.041 -49.853 1.00 49.62 320 THR A N 1
ATOM 2560 C CA . THR A 1 320 ? 5.389 -12.816 -49.507 1.00 49.62 320 THR A CA 1
ATOM 2561 C C . THR A 1 320 ? 4.461 -12.099 -48.504 1.00 49.62 320 THR A C 1
ATOM 2563 O O . THR A 1 320 ? 3.354 -12.553 -48.228 1.00 49.62 320 THR A O 1
ATOM 2566 N N . ARG A 1 321 ? 4.891 -10.952 -47.958 1.00 46.28 321 ARG A N 1
ATOM 2567 C CA . ARG A 1 321 ? 4.112 -10.040 -47.099 1.00 46.28 321 ARG A CA 1
ATOM 2568 C C . ARG A 1 321 ? 4.023 -8.606 -47.628 1.00 46.28 321 ARG A C 1
ATOM 2570 O O . ARG A 1 321 ? 3.595 -7.710 -46.902 1.00 46.28 321 ARG A O 1
ATOM 2577 N N . SER A 1 322 ? 4.387 -8.372 -48.885 1.00 43.72 322 SER A N 1
ATOM 2578 C CA . SER A 1 322 ? 3.925 -7.182 -49.585 1.00 43.72 322 SER A CA 1
ATOM 2579 C C . SER A 1 322 ? 2.433 -7.392 -49.834 1.00 43.72 322 SER A C 1
ATOM 2581 O O . SER A 1 322 ? 2.101 -8.249 -50.655 1.00 43.72 322 SER A O 1
ATOM 2583 N N . PRO A 1 323 ? 1.497 -6.651 -49.200 1.00 43.97 323 PRO A N 1
ATOM 2584 C CA . PRO A 1 323 ? 0.212 -6.513 -49.854 1.00 43.97 323 PRO A CA 1
ATOM 2585 C C . PRO A 1 323 ? 0.578 -5.922 -51.211 1.00 43.97 323 PRO A C 1
ATOM 2587 O O . PRO A 1 323 ? 1.285 -4.912 -51.271 1.00 43.97 323 PRO A O 1
ATOM 2590 N N . GLY A 1 324 ? 0.214 -6.601 -52.294 1.00 40.59 324 GLY A N 1
ATOM 2591 C CA . GLY A 1 324 ? 0.377 -6.035 -53.622 1.00 40.59 324 GLY A CA 1
ATOM 2592 C C . GLY A 1 324 ? -0.235 -4.635 -53.664 1.00 40.59 324 GLY A C 1
ATOM 2593 O O . GLY A 1 324 ? -0.869 -4.168 -52.711 1.00 40.59 324 GLY A O 1
ATOM 2594 N N . ARG A 1 325 ? -0.109 -3.962 -54.801 1.00 44.59 325 ARG A N 1
ATOM 2595 C CA . ARG A 1 325 ? -1.014 -2.866 -55.161 1.00 44.59 325 ARG A CA 1
ATOM 2596 C C . ARG A 1 325 ? -2.459 -3.394 -55.204 1.00 44.59 325 ARG A C 1
ATOM 2598 O O . ARG A 1 325 ? -3.041 -3.548 -56.268 1.00 44.59 325 ARG A O 1
ATOM 2605 N N . VAL A 1 326 ? -3.032 -3.752 -54.061 1.00 38.03 326 VAL A N 1
ATOM 2606 C CA . VAL A 1 326 ? -4.433 -4.082 -53.923 1.00 38.03 326 VAL A CA 1
ATOM 2607 C C . VAL A 1 326 ? -5.099 -2.727 -53.919 1.00 38.03 326 VAL A C 1
ATOM 2609 O O . VAL A 1 326 ? -4.959 -1.948 -52.977 1.00 38.03 326 VAL A O 1
ATOM 2612 N N . SER A 1 327 ? -5.764 -2.452 -55.032 1.00 42.53 327 SER A N 1
ATOM 2613 C CA . SER A 1 327 ? -6.698 -1.356 -55.263 1.00 42.53 327 SER A CA 1
ATOM 2614 C C . SER A 1 327 ? -7.943 -1.512 -54.366 1.00 42.53 327 SER A C 1
ATOM 2616 O O . SER A 1 327 ? -9.072 -1.499 -54.834 1.00 42.53 327 SER A O 1
ATOM 2618 N N . GLY A 1 328 ? -7.735 -1.783 -53.076 1.00 46.31 328 GLY A N 1
ATOM 2619 C CA . GLY A 1 328 ? -8.767 -1.867 -52.053 1.00 46.31 328 GLY A CA 1
ATOM 2620 C C . GLY A 1 328 ? -8.690 -0.616 -51.194 1.00 46.31 328 GLY A C 1
ATOM 2621 O O . GLY A 1 328 ? -7.599 -0.255 -50.746 1.00 46.31 328 GLY A O 1
ATOM 2622 N N . GLU A 1 329 ? -9.830 0.046 -51.005 1.00 47.84 329 GLU A N 1
ATOM 2623 C CA . GLU A 1 329 ? -9.972 1.241 -50.171 1.00 47.84 329 GLU A CA 1
ATOM 2624 C C . GLU A 1 329 ? -9.217 1.085 -48.844 1.00 47.84 329 GLU A C 1
ATOM 2626 O O . GLU A 1 329 ? -9.483 0.192 -48.039 1.00 47.84 329 GLU A O 1
ATOM 2631 N N . LEU A 1 330 ? -8.232 1.957 -48.629 1.00 49.50 330 LEU A N 1
ATOM 2632 C CA . LEU A 1 330 ? -7.506 2.063 -47.371 1.00 49.50 330 LEU A CA 1
ATOM 2633 C C . LEU A 1 330 ? -8.429 2.746 -46.355 1.00 49.50 330 LEU A C 1
ATOM 2635 O O . LEU A 1 330 ? -8.586 3.962 -46.371 1.00 49.50 330 LEU A O 1
ATOM 2639 N N . THR A 1 331 ? -9.054 1.964 -45.478 1.00 55.12 331 THR A N 1
ATOM 2640 C CA . THR A 1 331 ? -10.132 2.436 -44.590 1.00 55.12 331 THR A CA 1
ATOM 2641 C C . THR A 1 331 ? -9.656 3.106 -43.295 1.00 55.12 331 THR A C 1
ATOM 2643 O O . THR A 1 331 ? -10.477 3.624 -42.543 1.00 55.12 331 THR A O 1
ATOM 2646 N N . THR A 1 332 ? -8.351 3.116 -42.988 1.00 61.41 332 THR A N 1
ATOM 2647 C CA . THR A 1 332 ? -7.827 3.681 -41.727 1.00 61.41 332 THR A CA 1
ATOM 2648 C C . THR A 1 332 ? -6.586 4.548 -41.938 1.00 61.41 332 THR A C 1
ATOM 2650 O O . THR A 1 332 ? -5.615 4.107 -42.553 1.00 61.41 332 THR A O 1
ATOM 2653 N N . SER A 1 333 ? -6.566 5.749 -41.347 1.00 63.12 333 SER A N 1
ATOM 2654 C CA . SER A 1 333 ? -5.474 6.731 -41.476 1.00 63.12 333 SER A CA 1
ATOM 2655 C C . SER A 1 333 ? -4.096 6.162 -41.110 1.00 63.12 333 SER A C 1
ATOM 2657 O O . SER A 1 333 ? -3.114 6.435 -41.794 1.00 63.12 333 SER A O 1
ATOM 2659 N N . SER A 1 334 ? -4.027 5.292 -40.096 1.00 63.25 334 SER A N 1
ATOM 2660 C CA . SER A 1 334 ? -2.795 4.594 -39.689 1.00 63.25 334 SER A CA 1
ATOM 2661 C C . SER A 1 334 ? -2.244 3.669 -40.787 1.00 63.25 334 SER A C 1
ATOM 2663 O O . SER A 1 334 ? -1.040 3.638 -41.025 1.00 63.25 334 SER A O 1
ATOM 2665 N N . GLN A 1 335 ? -3.107 2.984 -41.545 1.00 65.06 335 GLN A N 1
ATOM 2666 C CA . GLN A 1 335 ? -2.669 2.102 -42.633 1.00 65.06 335 GLN A CA 1
ATOM 2667 C C . GLN A 1 335 ? -2.188 2.876 -43.864 1.00 65.06 335 GLN A C 1
ATOM 2669 O O . GLN A 1 335 ? -1.312 2.392 -44.582 1.00 65.06 335 GLN A O 1
ATOM 2674 N N . VAL A 1 336 ? -2.753 4.062 -44.113 1.00 66.50 336 VAL A N 1
ATOM 2675 C CA . VAL A 1 336 ? -2.307 4.968 -45.182 1.00 66.50 336 VAL A CA 1
ATOM 2676 C C . VAL A 1 336 ? -0.920 5.523 -44.850 1.00 66.50 336 VAL A C 1
ATOM 2678 O O . VAL A 1 336 ? 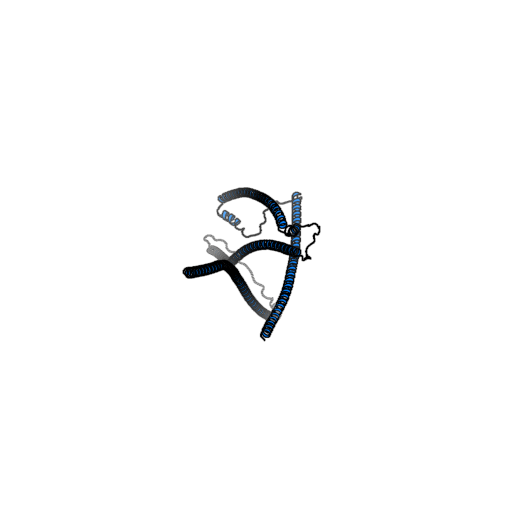-0.032 5.468 -45.702 1.00 66.50 336 VAL A O 1
ATOM 2681 N N . ILE A 1 337 ? -0.709 5.965 -43.603 1.00 66.62 337 ILE A N 1
ATOM 2682 C CA . ILE A 1 337 ? 0.579 6.478 -43.112 1.00 66.62 337 ILE A CA 1
ATOM 2683 C C . ILE A 1 337 ? 1.673 5.415 -43.261 1.00 66.62 337 ILE A C 1
ATOM 2685 O O . ILE A 1 337 ? 2.613 5.615 -44.032 1.00 66.62 337 ILE A O 1
ATOM 2689 N N . SER A 1 338 ? 1.500 4.241 -42.647 1.00 66.00 338 SER A N 1
ATOM 2690 C CA . SER A 1 338 ? 2.509 3.172 -42.649 1.00 66.00 338 SER A CA 1
ATOM 2691 C C . SER A 1 338 ? 2.790 2.549 -44.024 1.00 66.00 338 SER A C 1
ATOM 2693 O O . SER A 1 338 ? 3.740 1.777 -44.146 1.00 66.00 338 SER A O 1
ATOM 2695 N N . LYS A 1 339 ? 1.957 2.789 -45.050 1.00 66.00 339 LYS A N 1
ATOM 2696 C CA . LYS A 1 339 ? 2.153 2.251 -46.413 1.00 66.00 339 LYS A CA 1
ATOM 2697 C C . LYS A 1 339 ? 2.646 3.275 -47.436 1.00 66.00 339 LYS A C 1
ATOM 2699 O O . LYS A 1 339 ? 3.304 2.858 -48.375 1.00 66.00 339 LYS A O 1
ATOM 2704 N N . HIS A 1 340 ? 2.283 4.554 -47.314 1.00 67.31 340 HIS A N 1
ATOM 2705 C CA . HIS A 1 340 ? 2.553 5.562 -48.356 1.00 67.31 340 HIS A CA 1
ATOM 2706 C C . HIS A 1 340 ? 3.367 6.763 -47.875 1.00 67.31 340 HIS A C 1
ATOM 2708 O O . HIS A 1 340 ? 3.964 7.447 -48.699 1.00 67.31 340 HIS A O 1
ATOM 2714 N N . LEU A 1 341 ? 3.379 7.055 -46.572 1.00 71.38 341 LEU A N 1
ATOM 2715 C CA . LEU A 1 341 ? 4.131 8.190 -46.018 1.00 71.38 341 LEU A CA 1
ATOM 2716 C C . LEU A 1 341 ? 5.426 7.765 -45.320 1.00 71.38 341 LEU A C 1
ATOM 2718 O O . LEU A 1 341 ? 6.215 8.618 -44.931 1.00 71.38 341 LEU A O 1
ATOM 2722 N N . VAL A 1 342 ? 5.631 6.459 -45.156 1.00 74.81 342 VAL A N 1
ATOM 2723 C CA . VAL A 1 342 ? 6.748 5.883 -44.401 1.00 74.81 342 VAL A CA 1
ATOM 2724 C C . VAL A 1 342 ? 7.769 5.214 -45.331 1.00 74.81 342 VAL A C 1
ATOM 2726 O O . VAL A 1 342 ? 8.959 5.304 -45.070 1.00 74.81 342 VAL A O 1
ATOM 2729 N N . THR A 1 343 ? 7.350 4.578 -46.429 1.00 79.50 343 THR A N 1
ATOM 2730 C CA . THR A 1 343 ? 8.246 3.881 -47.374 1.00 79.50 343 THR A CA 1
ATOM 2731 C C . THR A 1 343 ? 8.607 4.747 -48.581 1.00 79.50 343 THR A C 1
ATOM 2733 O O . THR A 1 343 ? 7.745 5.453 -49.096 1.00 79.50 343 THR A O 1
ATOM 2736 N N . PHE A 1 344 ? 9.846 4.636 -49.064 1.00 83.00 344 PHE A N 1
ATOM 2737 C CA . PHE A 1 344 ? 10.372 5.337 -50.241 1.00 83.00 344 PHE A CA 1
ATOM 2738 C C . PHE A 1 344 ? 11.395 4.447 -50.963 1.00 83.00 344 PHE A C 1
ATOM 2740 O O . PHE A 1 344 ? 12.064 3.637 -50.320 1.00 83.00 344 PHE A O 1
ATOM 2747 N N . LYS A 1 345 ? 11.491 4.570 -52.288 1.00 79.19 345 LYS A N 1
ATOM 2748 C CA . LYS A 1 345 ? 12.401 3.796 -53.148 1.00 79.19 345 LYS A CA 1
ATOM 2749 C C . LYS A 1 345 ? 13.723 4.519 -53.388 1.00 79.19 345 LYS A C 1
ATOM 2751 O O . LYS A 1 345 ? 14.774 3.889 -53.424 1.00 79.19 345 LYS A O 1
ATOM 2756 N N . ASP A 1 346 ? 13.665 5.840 -53.533 1.00 77.56 346 ASP A N 1
ATOM 2757 C CA . ASP A 1 346 ? 14.801 6.704 -53.846 1.00 77.56 346 ASP A CA 1
ATOM 2758 C C . ASP A 1 346 ? 14.724 8.053 -53.100 1.00 77.56 346 ASP A C 1
ATOM 2760 O O . ASP A 1 346 ? 13.796 8.330 -52.331 1.00 77.56 346 ASP A O 1
ATOM 2764 N N . ILE A 1 347 ? 15.754 8.886 -53.282 1.00 83.12 347 ILE A N 1
ATOM 2765 C CA . ILE A 1 347 ? 15.876 10.190 -52.611 1.00 83.12 347 ILE A CA 1
ATOM 2766 C C . ILE A 1 347 ? 14.782 11.165 -53.083 1.00 83.12 347 ILE A C 1
ATOM 2768 O O . ILE A 1 347 ? 14.329 11.997 -52.297 1.00 83.12 347 ILE A O 1
ATOM 2772 N N . GLU A 1 348 ? 14.326 11.055 -54.331 1.00 84.88 348 GLU A N 1
ATOM 2773 C CA . GLU A 1 348 ? 13.293 11.928 -54.898 1.00 84.88 348 GLU A CA 1
ATOM 2774 C C . GLU A 1 348 ? 11.916 11.619 -54.287 1.00 84.88 348 GLU A C 1
ATOM 2776 O O . GLU A 1 348 ? 11.213 12.527 -53.834 1.00 84.88 348 GLU A O 1
ATOM 2781 N N . GLU A 1 349 ? 11.555 10.339 -54.163 1.00 83.44 349 GLU A N 1
ATOM 2782 C CA . GLU A 1 349 ? 10.343 9.894 -53.473 1.00 83.44 349 GLU A CA 1
ATOM 2783 C C . GLU A 1 349 ? 10.390 10.238 -51.976 1.00 83.44 349 GLU A C 1
ATOM 2785 O O . GLU A 1 349 ? 9.385 10.691 -51.417 1.00 83.44 349 GLU A O 1
ATOM 2790 N N . LEU A 1 350 ? 11.556 10.122 -51.327 1.00 84.94 350 LEU A N 1
ATOM 2791 C CA . LEU A 1 350 ? 11.755 10.584 -49.947 1.00 84.94 350 LEU A CA 1
ATOM 2792 C C . LEU A 1 350 ? 11.533 12.100 -49.805 1.00 84.94 350 LEU A C 1
ATOM 2794 O O . LEU A 1 350 ? 10.966 12.568 -48.814 1.00 84.94 350 LEU A O 1
ATOM 2798 N N . GLN A 1 351 ? 11.969 12.894 -50.783 1.00 84.19 351 GLN A N 1
ATOM 2799 C CA . GLN A 1 351 ? 11.781 14.343 -50.763 1.00 84.19 351 GLN A CA 1
ATOM 2800 C C . GLN A 1 351 ? 10.302 14.713 -50.935 1.00 84.19 351 GLN A C 1
ATOM 2802 O O . GLN A 1 351 ? 9.785 15.560 -50.202 1.00 84.19 351 GLN A O 1
ATOM 2807 N N . VAL A 1 352 ? 9.599 14.057 -51.862 1.00 85.69 352 VAL A N 1
ATOM 2808 C CA . VAL A 1 352 ? 8.161 14.265 -52.092 1.00 85.69 352 VAL A CA 1
ATOM 2809 C C . VAL A 1 352 ? 7.335 13.821 -50.882 1.00 85.69 352 VAL A C 1
ATOM 2811 O O . VAL A 1 352 ? 6.397 14.516 -50.484 1.00 85.69 352 VAL A O 1
ATOM 2814 N N . THR A 1 353 ? 7.673 12.689 -50.261 1.00 83.12 353 THR A N 1
ATOM 2815 C CA . THR A 1 353 ? 6.996 12.219 -49.041 1.00 83.12 353 THR A CA 1
ATOM 2816 C C . THR A 1 353 ? 7.254 13.150 -47.855 1.00 83.12 353 THR A C 1
ATOM 2818 O O . THR A 1 353 ? 6.299 13.494 -47.160 1.00 83.12 353 THR A O 1
ATOM 2821 N N . ASN A 1 354 ? 8.475 13.670 -47.677 1.00 85.31 354 ASN A N 1
ATOM 2822 C CA . ASN A 1 354 ? 8.765 14.690 -46.660 1.00 85.31 354 ASN A CA 1
ATOM 2823 C C . ASN A 1 354 ? 7.977 15.988 -46.875 1.00 85.31 354 ASN A C 1
ATOM 2825 O O . ASN A 1 354 ? 7.454 16.546 -45.914 1.00 85.31 354 ASN A O 1
ATOM 2829 N N . GLN A 1 355 ? 7.841 16.464 -48.117 1.00 84.81 355 GLN A N 1
ATOM 2830 C CA . GLN A 1 355 ? 7.017 17.645 -48.405 1.00 84.81 355 GLN A CA 1
ATOM 2831 C C . GLN A 1 355 ? 5.547 17.418 -48.024 1.00 84.81 355 GLN A C 1
ATOM 2833 O O . GLN A 1 355 ? 4.929 18.286 -47.405 1.00 84.81 355 GLN A O 1
ATOM 2838 N N . LYS A 1 356 ? 4.999 16.233 -48.327 1.00 84.44 356 LYS A N 1
ATOM 2839 C CA . LYS A 1 356 ? 3.637 15.850 -47.920 1.00 84.44 356 LYS A CA 1
ATOM 2840 C C . LYS A 1 356 ? 3.500 15.762 -46.397 1.00 84.44 356 LYS A C 1
ATOM 2842 O O . LYS A 1 356 ? 2.551 16.316 -45.850 1.00 84.44 356 LYS A O 1
ATOM 2847 N N . LEU A 1 357 ? 4.454 15.126 -45.709 1.00 84.06 357 LEU A N 1
ATOM 2848 C CA . LEU A 1 357 ? 4.479 15.035 -44.245 1.00 84.06 357 LEU A CA 1
ATOM 2849 C C . LEU A 1 357 ? 4.535 16.419 -43.594 1.00 84.06 357 LEU A C 1
ATOM 2851 O O . LEU A 1 357 ? 3.746 16.693 -42.699 1.00 84.06 357 LEU A O 1
ATOM 2855 N N . LEU A 1 358 ? 5.403 17.313 -44.071 1.00 84.75 358 LEU A N 1
ATOM 2856 C CA . LEU A 1 358 ? 5.507 18.679 -43.556 1.00 84.75 358 LEU A CA 1
ATOM 2857 C C . LEU A 1 358 ? 4.207 19.470 -43.737 1.00 84.75 358 LEU A C 1
ATOM 2859 O O . LEU A 1 358 ? 3.830 20.220 -42.840 1.00 84.75 358 LEU A O 1
ATOM 2863 N N . SER A 1 359 ? 3.507 19.291 -44.861 1.00 85.12 359 SER A N 1
ATOM 2864 C CA . SER A 1 359 ? 2.196 19.913 -45.079 1.00 85.12 359 SER A CA 1
ATOM 2865 C C . SER A 1 359 ? 1.163 19.415 -44.068 1.00 85.12 359 SER A C 1
ATOM 2867 O O . SER A 1 359 ? 0.471 20.223 -43.454 1.00 85.12 359 SER A O 1
ATOM 2869 N N . VAL A 1 360 ? 1.091 18.097 -43.857 1.00 84.38 360 VAL A N 1
ATOM 2870 C CA . VAL A 1 360 ? 0.161 17.483 -42.898 1.00 84.38 360 VAL A CA 1
ATOM 2871 C C . VAL A 1 360 ? 0.498 17.886 -41.463 1.00 84.38 360 VAL A C 1
ATOM 2873 O O . VAL A 1 360 ? -0.405 18.184 -40.692 1.00 84.38 360 VAL A O 1
ATOM 2876 N N . VAL A 1 361 ? 1.784 17.941 -41.102 1.00 83.81 361 VAL A N 1
ATOM 2877 C CA . VAL A 1 361 ? 2.228 18.393 -39.775 1.00 83.81 361 VAL A CA 1
ATOM 2878 C C . VAL A 1 361 ? 1.815 19.841 -39.540 1.00 83.81 361 VAL A C 1
ATOM 2880 O O . VAL A 1 361 ? 1.244 20.121 -38.495 1.00 83.81 361 VAL A O 1
ATOM 2883 N N . ARG A 1 362 ? 2.025 20.748 -40.504 1.00 86.56 362 ARG A N 1
ATOM 2884 C CA . ARG A 1 362 ? 1.591 22.151 -40.375 1.00 86.56 362 ARG A CA 1
ATOM 2885 C C . ARG A 1 362 ? 0.076 22.272 -40.195 1.00 86.56 362 ARG A C 1
ATOM 2887 O O . ARG A 1 362 ? -0.358 22.969 -39.286 1.00 86.56 362 ARG A O 1
ATOM 2894 N N . GLU A 1 363 ? -0.711 21.558 -41.001 1.00 87.88 363 GLU A N 1
ATOM 2895 C CA . GLU A 1 363 ? -2.179 21.570 -40.906 1.00 87.88 363 GLU A CA 1
ATOM 2896 C C . GLU A 1 363 ? -2.682 20.980 -39.576 1.00 87.88 363 GLU A C 1
ATOM 2898 O O . GLU A 1 363 ? -3.601 21.515 -38.956 1.00 87.88 363 GLU A O 1
ATOM 2903 N N . LEU A 1 364 ? -2.078 19.881 -39.110 1.00 85.12 364 LEU A N 1
ATOM 2904 C CA . LEU A 1 364 ? -2.410 19.278 -37.818 1.00 85.12 364 LEU A CA 1
ATOM 2905 C C . LEU A 1 364 ? -2.000 20.174 -36.649 1.00 85.12 364 LEU A C 1
ATOM 2907 O O . LEU A 1 364 ? -2.763 20.275 -35.694 1.00 85.12 364 LEU A O 1
ATOM 2911 N N . SER A 1 365 ? -0.842 20.835 -36.722 1.00 83.06 365 SER A N 1
ATOM 2912 C CA . SER A 1 365 ? -0.403 21.801 -35.712 1.00 83.06 365 SER A CA 1
ATOM 2913 C C . SER A 1 365 ? -1.361 22.987 -35.616 1.00 83.06 365 SER A C 1
ATOM 2915 O O . SER A 1 365 ? -1.763 23.333 -34.511 1.00 83.06 365 SER A O 1
ATOM 2917 N N . GLU A 1 366 ? -1.798 23.550 -36.745 1.00 87.62 366 GLU A N 1
ATOM 2918 C CA . GLU A 1 366 ? -2.772 24.651 -36.773 1.00 87.62 366 GLU A CA 1
ATOM 2919 C C . GLU A 1 366 ? -4.137 24.218 -36.210 1.00 87.62 366 GLU A C 1
ATOM 2921 O O . GLU A 1 366 ? -4.715 24.896 -35.359 1.00 87.62 366 GLU A O 1
ATOM 2926 N N . LYS A 1 367 ? -4.630 23.035 -36.603 1.00 89.00 367 LYS A N 1
ATOM 2927 C CA . LYS A 1 367 ? -5.864 22.458 -36.040 1.00 89.00 367 LYS A CA 1
ATOM 2928 C C . LYS A 1 367 ? -5.750 22.178 -34.542 1.00 89.00 367 LYS A C 1
ATOM 2930 O O . LYS A 1 367 ? -6.725 22.370 -33.816 1.00 89.00 367 LYS A O 1
ATOM 2935 N N . GLN A 1 368 ? -4.595 21.707 -34.074 1.00 88.56 368 GLN A N 1
ATOM 2936 C CA . GLN A 1 368 ? -4.360 21.443 -32.658 1.00 88.56 368 GLN A CA 1
ATOM 2937 C C . GLN A 1 368 ? -4.310 22.742 -31.848 1.00 88.56 368 GLN A C 1
ATOM 2939 O O . GLN A 1 368 ? -4.972 22.815 -30.818 1.00 88.56 368 GLN A O 1
ATOM 2944 N N . GLU A 1 369 ? -3.598 23.766 -32.322 1.00 87.44 369 GLU A N 1
ATOM 2945 C CA . GLU A 1 369 ? -3.542 25.085 -31.678 1.00 87.44 369 GLU A CA 1
ATOM 2946 C C . GLU A 1 369 ? -4.943 25.703 -31.565 1.00 87.44 369 GLU A C 1
ATOM 2948 O O . GLU A 1 369 ? -5.345 26.163 -30.493 1.00 87.44 369 GLU A O 1
ATOM 2953 N N . GLN A 1 370 ? -5.733 25.631 -32.640 1.00 89.69 370 GLN A N 1
ATOM 2954 C CA . GLN A 1 370 ? -7.115 26.103 -32.638 1.00 89.69 370 GLN A CA 1
ATOM 2955 C C . GLN A 1 370 ? -7.985 25.325 -31.634 1.00 89.69 370 GLN A C 1
ATOM 2957 O O . GLN A 1 370 ? -8.719 25.932 -30.851 1.00 89.69 370 GLN A O 1
ATOM 2962 N N . ALA A 1 371 ? -7.867 23.995 -31.590 1.00 87.81 371 ALA A N 1
ATOM 2963 C CA . ALA A 1 371 ? -8.608 23.161 -30.645 1.00 87.81 371 ALA A CA 1
ATOM 2964 C C . ALA A 1 371 ? -8.189 23.391 -29.179 1.00 87.81 371 ALA A C 1
ATOM 2966 O O . ALA A 1 371 ? -9.031 23.340 -28.280 1.00 87.81 371 ALA A O 1
ATOM 2967 N N . GLU A 1 372 ? -6.904 23.642 -28.910 1.00 83.62 372 GLU A N 1
ATOM 2968 C CA . GLU A 1 372 ? -6.401 23.996 -27.577 1.00 83.62 372 GLU A CA 1
ATOM 2969 C C . GLU A 1 372 ? -6.920 25.365 -27.133 1.00 83.62 372 GLU A C 1
ATOM 2971 O O . GLU A 1 372 ? -7.370 25.507 -25.994 1.00 83.62 372 GLU A O 1
ATOM 2976 N N . LYS A 1 373 ? -6.951 26.345 -28.040 1.00 86.06 373 LYS A N 1
ATOM 2977 C CA . LYS A 1 373 ? -7.518 27.672 -27.783 1.00 86.06 373 LYS A CA 1
ATOM 2978 C C . LYS A 1 373 ? -9.015 27.605 -27.474 1.00 86.06 373 LYS A C 1
ATOM 2980 O O . LYS A 1 373 ? -9.469 28.219 -26.510 1.00 86.06 373 LYS A O 1
ATOM 2985 N N . GLU A 1 374 ? -9.773 26.823 -28.240 1.00 89.81 374 GLU A N 1
ATOM 2986 C CA . GLU A 1 374 ? -11.205 26.601 -28.006 1.00 89.81 374 GLU A CA 1
ATOM 2987 C C . GLU A 1 374 ? -11.464 25.879 -26.678 1.00 89.81 374 GLU A C 1
ATOM 2989 O O . GLU A 1 374 ? -12.304 26.322 -25.894 1.00 89.81 374 GLU A O 1
ATOM 2994 N N . LYS A 1 375 ? -10.706 24.818 -26.366 1.00 85.25 375 LYS A N 1
ATOM 2995 C CA . LYS A 1 375 ? -10.804 24.124 -25.070 1.00 85.25 375 LYS A CA 1
ATOM 2996 C C . LYS A 1 375 ? -10.433 25.024 -23.897 1.00 85.25 375 LYS A C 1
ATOM 2998 O O . LYS A 1 375 ? -11.108 24.982 -22.871 1.00 85.25 375 LYS A O 1
ATOM 3003 N N . GLY A 1 376 ? -9.381 25.829 -24.039 1.00 84.44 376 GLY A N 1
ATOM 3004 C CA . GLY A 1 376 ? -8.982 26.818 -23.041 1.00 84.44 376 GLY A CA 1
ATOM 3005 C C . GLY A 1 376 ? -10.098 27.830 -22.789 1.00 84.44 376 GLY A C 1
ATOM 3006 O O . GLY A 1 376 ? -10.473 28.047 -21.641 1.00 84.44 376 GLY A O 1
ATOM 3007 N N . SER A 1 377 ? -10.698 28.364 -23.857 1.00 89.75 377 SER A N 1
ATOM 3008 C CA . SER A 1 377 ? -11.839 29.282 -23.766 1.00 89.75 377 SER A CA 1
ATOM 3009 C C . SER A 1 377 ? -13.043 28.646 -23.066 1.00 89.75 377 SER A C 1
ATOM 3011 O O . SER A 1 377 ? -13.615 29.254 -22.166 1.00 89.75 377 SER A O 1
ATOM 3013 N N . GLN A 1 378 ? -13.405 27.411 -23.425 1.00 88.69 378 GLN A N 1
ATOM 3014 C CA . GLN A 1 378 ? -14.516 26.688 -22.794 1.00 88.69 378 GLN A CA 1
ATOM 3015 C C . GLN A 1 378 ? -14.254 26.401 -21.311 1.00 88.69 378 GLN A C 1
ATOM 3017 O O . GLN A 1 378 ? -15.167 26.486 -20.492 1.00 88.69 378 GLN A O 1
ATOM 3022 N N . LEU A 1 379 ? -13.016 26.056 -20.943 1.00 90.75 379 LEU A N 1
ATOM 3023 C CA . LEU A 1 379 ? -12.653 25.814 -19.549 1.00 90.75 379 LEU A CA 1
ATOM 3024 C C . LEU A 1 379 ? -12.741 27.099 -18.720 1.00 90.75 379 LEU A C 1
ATOM 3026 O O . LEU A 1 379 ? -13.268 27.062 -17.610 1.00 90.75 379 LEU A O 1
ATOM 3030 N N . VAL A 1 380 ? -12.258 28.221 -19.259 1.00 90.88 380 VAL A N 1
ATOM 3031 C CA . VAL A 1 380 ? -12.384 29.538 -18.620 1.00 90.88 380 VAL A CA 1
ATOM 3032 C C . VAL A 1 380 ? -13.858 29.882 -18.415 1.00 90.88 380 VAL A C 1
ATOM 3034 O O . VAL A 1 380 ? -14.252 30.168 -17.289 1.00 90.88 380 VAL A O 1
ATOM 3037 N N . GLU A 1 381 ? -14.697 29.730 -19.441 1.00 93.12 381 GLU A N 1
ATOM 3038 C CA . GLU A 1 381 ? -16.139 29.992 -19.346 1.00 93.12 381 GLU A CA 1
ATOM 3039 C C . GLU A 1 381 ? -16.831 29.107 -18.287 1.00 93.12 381 GLU A C 1
ATOM 3041 O O . GLU A 1 381 ? -17.660 29.579 -17.501 1.00 93.12 381 GLU A O 1
ATOM 3046 N N . GLN A 1 382 ? -16.457 27.826 -18.198 1.00 92.31 382 GLN A N 1
ATOM 3047 C CA . GLN A 1 382 ? -16.964 26.918 -17.165 1.00 92.31 382 GLN A CA 1
ATOM 3048 C C . GLN A 1 382 ? -16.511 27.313 -15.754 1.00 92.31 382 GLN A C 1
ATOM 3050 O O . GLN A 1 382 ? -17.305 27.235 -14.812 1.00 92.31 382 GLN A O 1
ATOM 3055 N N . LEU A 1 383 ? -15.246 27.708 -15.584 1.00 89.62 383 LEU A N 1
ATOM 3056 C CA . LEU A 1 383 ? -14.710 28.152 -14.297 1.00 89.62 383 LEU A CA 1
ATOM 3057 C C . LEU A 1 383 ? -15.361 29.462 -13.851 1.00 89.62 383 LEU A C 1
ATOM 3059 O O . LEU A 1 383 ? -15.776 29.558 -12.698 1.00 89.62 383 LEU A O 1
ATOM 3063 N N . GLU A 1 384 ? -15.545 30.418 -14.761 1.00 91.56 384 GLU A N 1
ATOM 3064 C CA . GLU A 1 384 ? -16.298 31.649 -14.510 1.00 91.56 384 GLU A CA 1
ATOM 3065 C C . GLU A 1 384 ? -17.753 31.352 -14.121 1.00 91.56 384 GLU A C 1
ATOM 3067 O O . GLU A 1 384 ? -18.288 31.949 -13.189 1.00 91.56 384 GLU A O 1
ATOM 3072 N N . GLY A 1 385 ? -18.405 30.386 -14.779 1.00 93.75 385 GLY A N 1
ATOM 3073 C CA . GLY A 1 385 ? -19.741 29.918 -14.404 1.00 93.75 385 GLY A CA 1
ATOM 3074 C C . GLY A 1 385 ? -19.804 29.354 -12.981 1.00 93.75 385 GLY A C 1
ATOM 3075 O O . GLY A 1 385 ? -20.688 29.724 -12.207 1.00 93.75 385 GLY A O 1
ATOM 3076 N N . LYS A 1 386 ? -18.846 28.497 -12.608 1.00 92.44 386 LYS A N 1
ATOM 3077 C CA . LYS A 1 386 ? -18.753 27.941 -11.248 1.00 92.44 386 LYS A CA 1
ATOM 3078 C C . LYS A 1 386 ? -18.447 29.012 -10.205 1.00 92.44 386 LYS A C 1
ATOM 3080 O O . LYS A 1 386 ? -19.031 28.966 -9.125 1.00 92.44 386 LYS A O 1
ATOM 3085 N N . LEU A 1 387 ? -17.576 29.968 -10.529 1.00 92.56 387 LEU A N 1
ATOM 3086 C CA . LEU A 1 387 ? -17.261 31.096 -9.656 1.00 92.56 387 LEU A CA 1
ATOM 3087 C C . LEU A 1 387 ? -18.515 31.934 -9.388 1.00 92.56 387 LEU A C 1
ATOM 3089 O O . LEU A 1 387 ? -18.855 32.134 -8.228 1.00 92.56 387 LEU A O 1
ATOM 3093 N N . ARG A 1 388 ? -19.273 32.296 -10.432 1.00 95.88 388 ARG A N 1
ATOM 3094 C CA . ARG A 1 388 ? -20.547 33.026 -10.290 1.00 95.88 388 ARG A CA 1
ATOM 3095 C C . ARG A 1 388 ? -21.552 32.294 -9.400 1.00 95.88 388 ARG A C 1
ATOM 3097 O O . ARG A 1 388 ? -22.201 32.910 -8.560 1.00 95.88 388 ARG A O 1
ATOM 3104 N N . LEU A 1 389 ? -21.681 30.974 -9.554 1.00 94.31 389 LEU A N 1
ATOM 3105 C CA . LEU A 1 389 ? -22.569 30.170 -8.705 1.00 94.31 389 LEU A CA 1
ATOM 3106 C C . LEU A 1 389 ? -22.095 30.128 -7.246 1.00 94.31 389 LEU A C 1
ATOM 3108 O O . LEU A 1 389 ? -22.915 30.206 -6.330 1.00 94.31 389 LEU A O 1
ATOM 3112 N N . ALA A 1 390 ? -20.785 30.015 -7.017 1.00 92.44 390 ALA A N 1
ATOM 3113 C CA . ALA A 1 390 ? -20.208 30.046 -5.677 1.00 92.44 390 ALA A CA 1
ATOM 3114 C C . ALA A 1 390 ? -20.402 31.418 -5.011 1.00 92.44 390 ALA A C 1
ATOM 3116 O O . ALA A 1 390 ? -20.828 31.477 -3.859 1.00 92.44 390 ALA A O 1
ATOM 3117 N N . GLU A 1 391 ? -20.177 32.508 -5.746 1.00 93.56 391 GLU A N 1
ATOM 3118 C CA . GLU A 1 391 ? -20.447 33.878 -5.298 1.00 93.56 391 GLU A CA 1
ATOM 3119 C C . GLU A 1 391 ? -21.922 34.055 -4.921 1.00 93.56 391 GLU A C 1
ATOM 3121 O O . GLU A 1 391 ? -22.229 34.511 -3.819 1.00 93.56 391 GLU A O 1
ATOM 3126 N N . GLN A 1 392 ? -22.848 33.601 -5.771 1.00 95.50 392 GLN A N 1
ATOM 3127 C CA . GLN A 1 392 ? -24.281 33.645 -5.476 1.00 95.50 392 GLN A CA 1
ATOM 3128 C C . GLN A 1 392 ? -24.635 32.830 -4.223 1.00 95.50 392 GLN A C 1
ATOM 3130 O O . GLN A 1 392 ? -25.468 33.247 -3.413 1.00 95.50 392 GLN A O 1
ATOM 3135 N N . ARG A 1 393 ? -23.981 31.679 -4.018 1.00 94.62 393 ARG A N 1
ATOM 3136 C CA . ARG A 1 393 ? -24.186 30.864 -2.819 1.00 94.62 393 ARG A CA 1
ATOM 3137 C C . ARG A 1 393 ? -23.694 31.575 -1.561 1.00 94.62 393 ARG A C 1
ATOM 3139 O O . ARG A 1 393 ? -24.423 31.571 -0.569 1.00 94.62 393 ARG A O 1
ATOM 3146 N N . ILE A 1 394 ? -22.518 32.201 -1.604 1.00 93.88 394 ILE A N 1
ATOM 3147 C CA . ILE A 1 394 ? -21.965 32.987 -0.490 1.00 93.88 394 ILE A CA 1
ATOM 3148 C C . ILE A 1 394 ? -22.911 34.131 -0.125 1.00 93.88 394 ILE A C 1
ATOM 3150 O O . ILE A 1 394 ? -23.221 34.297 1.052 1.00 93.88 394 ILE A O 1
ATOM 3154 N N . ILE A 1 395 ? -23.439 34.855 -1.117 1.00 95.31 395 ILE A N 1
ATOM 3155 C CA . ILE A 1 395 ? -24.421 35.924 -0.887 1.00 95.31 395 ILE A CA 1
ATOM 3156 C C . ILE A 1 395 ? -25.664 35.367 -0.177 1.00 95.31 395 ILE A C 1
ATOM 3158 O O . ILE A 1 395 ? -26.040 35.875 0.875 1.00 95.31 395 ILE A O 1
ATOM 3162 N N . SER A 1 396 ? -26.245 34.264 -0.667 1.00 93.88 396 SER A N 1
ATOM 3163 C CA . SER A 1 396 ? -27.435 33.660 -0.038 1.00 93.88 396 SER A CA 1
ATOM 3164 C C . SER A 1 396 ? -27.196 33.184 1.404 1.00 93.88 396 SER A C 1
ATOM 3166 O O . SER A 1 396 ? -28.089 33.254 2.253 1.00 93.88 396 SER A O 1
ATOM 3168 N N . LEU A 1 397 ? -25.987 32.692 1.697 1.00 93.81 397 LEU A N 1
ATOM 3169 C CA . LEU A 1 397 ? -25.601 32.262 3.040 1.00 93.81 397 LEU A CA 1
ATOM 3170 C C . LEU A 1 397 ? -25.396 33.462 3.964 1.00 93.81 397 LEU A C 1
ATOM 3172 O O . LEU A 1 397 ? -25.883 33.427 5.087 1.00 93.81 397 LEU A O 1
ATOM 3176 N N . SER A 1 398 ? -24.759 34.527 3.476 1.00 93.88 398 SER A N 1
ATOM 3177 C CA . SER A 1 398 ? -24.597 35.793 4.200 1.00 93.88 398 SER A CA 1
ATOM 3178 C C . SER A 1 398 ? -25.958 36.417 4.541 1.00 93.88 398 SER A C 1
ATOM 3180 O O . SER A 1 398 ? -26.206 36.787 5.687 1.00 93.88 398 SER A O 1
ATOM 3182 N N . GLU A 1 399 ? -26.904 36.433 3.597 1.00 95.25 399 GLU A N 1
ATOM 3183 C CA . GLU A 1 399 ? -28.282 36.881 3.849 1.00 95.25 399 GLU A CA 1
ATOM 3184 C C . GLU A 1 399 ? -28.995 36.015 4.902 1.00 95.25 399 GLU A C 1
ATOM 3186 O O . GLU A 1 399 ? -29.680 36.537 5.787 1.00 95.25 399 GLU A O 1
ATOM 3191 N N . SER A 1 400 ? -28.801 34.693 4.846 1.00 91.94 400 SER A N 1
ATOM 3192 C CA . SER A 1 400 ? -29.351 33.757 5.835 1.00 91.94 400 SER A CA 1
ATOM 3193 C C . SER A 1 400 ? -28.738 33.971 7.221 1.00 91.94 400 SER A C 1
ATOM 3195 O O . SER A 1 400 ? -29.457 33.964 8.217 1.00 91.94 400 SER A O 1
ATOM 3197 N N . GLU A 1 401 ? -27.427 34.202 7.304 1.00 93.25 401 GLU A N 1
ATOM 3198 C CA . GLU A 1 401 ? -26.719 34.505 8.549 1.00 93.25 401 GLU A CA 1
ATOM 3199 C C . GLU A 1 401 ? -27.262 35.786 9.188 1.00 93.25 401 GLU A C 1
ATOM 3201 O O . GLU A 1 401 ? -27.641 35.777 10.359 1.00 93.25 401 GLU A O 1
ATOM 3206 N N . VAL A 1 402 ? -27.418 36.857 8.404 1.00 95.75 402 VAL A N 1
ATOM 3207 C CA . VAL A 1 402 ? -28.042 38.105 8.867 1.00 95.75 402 VAL A CA 1
ATOM 3208 C C . VAL A 1 402 ? -29.460 37.854 9.389 1.00 95.75 402 VAL A C 1
ATOM 3210 O O . VAL A 1 402 ? -29.854 38.421 10.412 1.00 95.75 402 VAL A O 1
ATOM 3213 N N . HIS A 1 403 ? -30.236 36.994 8.725 1.00 94.19 403 HIS A N 1
ATOM 3214 C CA . HIS A 1 403 ? -31.567 36.612 9.194 1.00 94.19 403 HIS A CA 1
ATOM 3215 C C . HIS A 1 403 ? -31.518 35.861 10.538 1.00 94.19 403 HIS A C 1
ATOM 3217 O O . HIS A 1 403 ? -32.288 36.181 11.446 1.00 94.19 403 HIS A O 1
ATOM 3223 N N . TYR A 1 404 ? -30.603 34.900 10.704 1.00 90.62 404 TYR A N 1
ATOM 3224 C CA . TYR A 1 404 ? -30.439 34.160 11.961 1.00 90.62 404 TYR A CA 1
ATOM 3225 C C . TYR A 1 404 ? -29.967 35.049 13.113 1.00 90.62 404 TYR A C 1
ATOM 3227 O O . TYR A 1 404 ? -30.484 34.919 14.222 1.00 90.62 404 TYR A O 1
ATOM 3235 N N . VAL A 1 405 ? -29.050 35.986 12.859 1.00 94.81 405 VAL A N 1
ATOM 3236 C CA . VAL A 1 405 ? -28.595 36.961 13.863 1.00 94.81 405 VAL A CA 1
ATOM 3237 C C . VAL A 1 405 ? -29.768 37.813 14.348 1.00 94.81 405 VAL A C 1
ATOM 3239 O O . VAL A 1 405 ? -29.999 37.894 15.554 1.00 94.81 405 VAL A O 1
ATOM 3242 N N . LYS A 1 406 ? -30.581 38.357 13.431 1.00 94.50 406 LYS A N 1
ATOM 3243 C CA . LYS A 1 406 ? -31.794 39.115 13.789 1.00 94.50 406 LYS A CA 1
ATOM 3244 C C . LYS A 1 406 ? -32.787 38.273 14.594 1.00 94.50 406 LYS A C 1
ATOM 3246 O O . LYS A 1 406 ? -33.330 38.743 15.591 1.00 94.50 406 LYS A O 1
ATOM 3251 N N . ALA A 1 407 ? -33.019 37.021 14.197 1.00 92.25 407 ALA A N 1
ATOM 3252 C CA . ALA A 1 407 ? -33.897 36.117 14.939 1.00 92.25 407 ALA A CA 1
ATOM 3253 C C . ALA A 1 407 ? -33.368 35.847 16.361 1.00 92.25 407 ALA A C 1
ATOM 3255 O O . ALA A 1 407 ? -34.138 35.842 17.323 1.00 92.25 407 ALA A O 1
ATOM 3256 N N . MET A 1 408 ? -32.051 35.684 16.512 1.00 92.31 408 MET A N 1
ATOM 3257 C CA . MET A 1 408 ? -31.419 35.474 17.812 1.00 92.31 408 MET A CA 1
ATOM 3258 C C . MET A 1 408 ? -31.487 36.722 18.702 1.00 92.31 408 MET A C 1
ATOM 3260 O O . MET A 1 408 ? -31.711 36.590 19.905 1.00 92.31 408 MET A O 1
ATOM 3264 N N . GLU A 1 409 ? -31.372 37.927 18.137 1.00 94.19 409 GLU A N 1
ATOM 3265 C CA . GLU A 1 409 ? -31.596 39.185 18.862 1.00 94.19 409 GLU A CA 1
ATOM 3266 C C . GLU A 1 409 ? -33.030 39.297 19.392 1.00 94.19 409 GLU A C 1
ATOM 3268 O O . GLU A 1 409 ? -33.225 39.652 20.556 1.00 94.19 409 GLU A O 1
ATOM 3273 N N . VAL A 1 410 ? -34.031 38.916 18.589 1.00 93.56 410 VAL A N 1
ATOM 3274 C CA . VAL A 1 410 ? -35.438 38.883 19.024 1.00 93.56 410 VAL A CA 1
ATOM 3275 C C . VAL A 1 410 ? -35.634 37.900 20.181 1.00 93.56 410 VAL A C 1
ATOM 3277 O O . VAL A 1 410 ? -36.223 38.268 21.199 1.00 93.56 410 VAL A O 1
ATOM 3280 N N . ILE A 1 411 ? -35.107 36.674 20.077 1.00 91.06 411 ILE A N 1
ATOM 3281 C CA . ILE A 1 411 ? -35.199 35.666 21.150 1.00 91.06 411 ILE A CA 1
ATOM 3282 C C . ILE A 1 411 ? -34.479 36.149 22.414 1.00 91.06 411 ILE A C 1
ATOM 3284 O O . ILE A 1 411 ? -34.996 35.998 23.523 1.00 91.06 411 ILE A O 1
ATOM 3288 N N . LYS A 1 412 ? -33.300 36.767 22.271 1.00 91.25 412 LYS A N 1
ATOM 3289 C CA . LYS A 1 412 ? -32.561 37.350 23.396 1.00 91.25 412 LYS A CA 1
ATOM 3290 C C . LYS A 1 412 ? -33.387 38.438 24.084 1.00 91.25 412 LYS A C 1
ATOM 3292 O O . LYS A 1 412 ? -33.494 38.401 25.306 1.00 91.25 412 LYS A O 1
ATOM 3297 N N . GLY A 1 413 ? -34.016 39.334 23.321 1.00 93.25 413 GLY A N 1
ATOM 3298 C CA . GLY A 1 413 ? -34.904 40.372 23.849 1.00 93.25 413 GLY A CA 1
ATOM 3299 C C . GLY A 1 413 ? -36.130 39.803 24.570 1.00 93.25 413 GLY A C 1
ATOM 3300 O O . GLY A 1 413 ? -36.464 40.258 25.662 1.00 93.25 413 GLY A O 1
ATOM 3301 N N . GLN A 1 414 ? -36.759 38.757 24.023 1.00 90.62 414 GLN A N 1
ATOM 3302 C CA . GLN A 1 414 ? -37.855 38.047 24.695 1.00 90.62 414 GLN A CA 1
ATOM 3303 C C . GLN A 1 414 ? -37.396 37.421 26.017 1.00 90.62 414 GLN A C 1
ATOM 3305 O O . GLN A 1 414 ? -38.055 37.587 27.040 1.00 90.62 414 GLN A O 1
ATOM 3310 N N . ARG A 1 415 ? -36.241 36.743 26.029 1.00 90.06 415 ARG A N 1
ATOM 3311 C CA . ARG A 1 415 ? -35.655 36.171 27.250 1.00 90.06 415 ARG A CA 1
ATOM 3312 C C . ARG A 1 415 ? -35.365 37.248 28.296 1.00 90.06 415 ARG A C 1
ATOM 3314 O O . ARG A 1 415 ? -35.620 37.027 29.474 1.00 90.06 415 ARG A O 1
ATOM 3321 N N . GLU A 1 416 ? -34.824 38.390 27.877 1.00 90.50 416 GLU A N 1
ATOM 3322 C CA . GLU A 1 416 ? -34.547 39.537 28.749 1.00 90.50 416 GLU A CA 1
ATOM 3323 C C . GLU A 1 416 ? -35.846 40.073 29.367 1.00 90.50 416 GLU A C 1
ATOM 3325 O O . GLU A 1 416 ? -35.922 40.223 30.582 1.00 90.50 416 GLU A O 1
ATOM 3330 N N . MET A 1 417 ? -36.901 40.236 28.561 1.00 90.25 417 MET A N 1
ATOM 3331 C CA . MET A 1 417 ? -38.231 40.635 29.031 1.00 90.25 417 MET A CA 1
ATOM 3332 C C . MET A 1 417 ? -38.797 39.647 30.063 1.00 90.25 417 MET A C 1
ATOM 3334 O O . MET A 1 417 ? -39.207 40.068 31.144 1.00 90.25 417 MET A O 1
ATOM 3338 N N . TYR A 1 418 ? -38.775 38.339 29.779 1.00 86.88 418 TYR A N 1
ATOM 3339 C CA . TYR A 1 418 ? -39.231 37.320 30.732 1.00 86.88 418 TYR A CA 1
ATOM 3340 C C . TYR A 1 418 ? -38.397 37.310 32.013 1.00 86.88 418 TYR A C 1
ATOM 3342 O O . TYR A 1 418 ? -38.947 37.157 33.102 1.00 86.88 418 TYR A O 1
ATOM 3350 N N . ARG A 1 419 ? -37.081 37.525 31.907 1.00 88.50 419 ARG A N 1
ATOM 3351 C CA . ARG A 1 419 ? -36.195 37.650 33.067 1.00 88.50 419 ARG A CA 1
ATOM 3352 C C . ARG A 1 419 ? -36.571 38.856 33.924 1.00 88.50 419 ARG A C 1
ATOM 3354 O O . ARG A 1 419 ? -36.631 38.718 35.141 1.00 88.50 419 ARG A O 1
ATOM 3361 N N . THR A 1 420 ? -36.843 40.010 33.318 1.00 86.75 420 THR A N 1
ATOM 3362 C CA . THR A 1 420 ? -37.273 41.213 34.043 1.00 86.75 420 THR A CA 1
ATOM 3363 C C . THR A 1 420 ? -38.636 41.014 34.703 1.00 86.75 420 THR A C 1
ATOM 3365 O O . THR A 1 420 ? -38.786 41.360 35.871 1.00 86.75 420 THR A O 1
ATOM 3368 N N . LEU A 1 421 ? -39.605 40.408 34.007 1.00 83.81 421 LEU A N 1
ATOM 3369 C CA . LEU A 1 421 ? -40.917 40.077 34.578 1.00 83.81 421 LEU A CA 1
ATOM 3370 C C . LEU A 1 421 ? -40.786 39.121 35.771 1.00 83.81 421 LEU A C 1
ATOM 3372 O O . LEU A 1 421 ? -41.373 39.365 36.822 1.00 83.81 421 LEU A O 1
ATOM 3376 N N . PHE A 1 422 ? -39.956 38.083 35.642 1.00 79.00 422 PHE A N 1
ATOM 3377 C CA . PHE A 1 422 ? -39.671 37.155 36.734 1.00 79.00 422 PHE A CA 1
ATOM 3378 C C . PHE A 1 422 ? -39.014 37.865 37.924 1.00 79.00 422 PHE A C 1
ATOM 3380 O O . PHE A 1 422 ? -39.473 37.728 39.053 1.00 79.00 422 PHE A O 1
ATOM 3387 N N . GLN A 1 423 ? -37.988 38.688 37.687 1.00 82.12 423 GLN A N 1
ATOM 3388 C CA . GLN A 1 423 ? -37.322 39.460 38.742 1.00 82.12 423 GLN A CA 1
ATOM 3389 C C . GLN A 1 423 ? -38.269 40.445 39.439 1.00 82.12 423 GLN A C 1
ATOM 3391 O O . GLN A 1 423 ? -38.216 40.571 40.659 1.00 82.12 423 GLN A O 1
ATOM 3396 N N . GLN A 1 424 ? -39.158 41.107 38.696 1.00 80.50 424 GLN A N 1
ATOM 3397 C CA . GLN A 1 424 ? -40.165 42.006 39.260 1.00 80.50 424 GLN A CA 1
ATOM 3398 C C . GLN A 1 424 ? -41.171 41.251 40.138 1.00 80.50 424 GLN A C 1
ATOM 3400 O O . GLN A 1 424 ? -41.568 41.752 41.188 1.00 80.50 424 GLN A O 1
ATOM 3405 N N . GLN A 1 425 ? -41.548 40.036 39.740 1.00 72.38 425 GLN A N 1
ATOM 3406 C CA . GLN A 1 425 ? -42.451 39.188 40.511 1.00 72.38 425 GLN A CA 1
ATOM 3407 C C . GLN A 1 425 ? -41.778 38.629 41.775 1.00 72.38 425 GLN A C 1
ATOM 3409 O O . GLN A 1 425 ? -42.409 38.587 42.829 1.00 72.38 425 GLN A O 1
ATOM 3414 N N . VAL A 1 426 ? -40.489 38.282 41.704 1.00 66.88 426 VAL A N 1
ATOM 3415 C CA . VAL A 1 426 ? -39.685 37.806 42.844 1.00 66.88 426 VAL A CA 1
ATOM 3416 C C . VAL A 1 426 ? -39.364 38.928 43.841 1.00 66.88 426 VAL A C 1
ATOM 3418 O O . VAL A 1 426 ? -39.382 38.689 45.045 1.00 66.88 426 VAL A O 1
ATOM 3421 N N . ALA A 1 427 ? -39.154 40.168 43.383 1.00 67.31 427 ALA A N 1
ATOM 3422 C CA . ALA A 1 427 ? -38.817 41.312 44.241 1.00 67.31 427 ALA A CA 1
ATOM 3423 C C . ALA A 1 427 ? -39.916 41.706 45.256 1.00 67.31 427 ALA A C 1
ATOM 3425 O O . ALA A 1 427 ? -39.641 42.465 46.183 1.00 67.31 427 ALA A O 1
ATOM 3426 N N . GLY A 1 428 ? -41.146 41.199 45.104 1.00 61.34 428 GLY A N 1
ATOM 3427 C CA . GLY A 1 428 ? -42.263 41.425 46.031 1.00 61.34 428 GLY A CA 1
ATOM 3428 C C . GLY A 1 428 ? -42.572 40.268 46.993 1.00 61.34 428 GLY A C 1
ATOM 3429 O O . GLY A 1 428 ? -43.536 40.371 47.751 1.00 61.34 428 GLY A O 1
ATOM 3430 N N . LEU A 1 429 ? -41.815 39.161 46.963 1.00 61.38 429 LEU A N 1
ATOM 3431 C CA . LEU A 1 429 ? -42.117 37.932 47.713 1.00 61.38 429 LEU A CA 1
ATOM 3432 C C . LEU A 1 429 ? -41.115 37.679 48.862 1.00 61.38 429 LEU A C 1
ATOM 3434 O O . LEU A 1 429 ? -39.920 37.919 48.699 1.00 61.38 429 LEU A O 1
ATOM 3438 N N . PRO A 1 430 ? -41.565 37.162 50.026 1.00 56.66 430 PRO A N 1
ATOM 3439 C CA . PRO A 1 430 ? -40.670 36.786 51.118 1.00 56.66 430 PRO A CA 1
ATOM 3440 C C . PRO A 1 430 ? -39.737 35.633 50.711 1.00 56.66 430 PRO A C 1
ATOM 3442 O O . PRO A 1 430 ? -40.176 34.674 50.078 1.00 56.66 430 PRO A O 1
ATOM 3445 N N . GLN A 1 431 ? -38.472 35.708 51.137 1.00 56.50 431 GLN A N 1
ATOM 3446 C CA . GLN A 1 431 ? -37.342 34.841 50.749 1.00 56.50 431 GLN A CA 1
ATOM 3447 C C . GLN A 1 431 ? -37.635 33.325 50.812 1.00 56.50 431 GLN A C 1
ATOM 3449 O O . GLN A 1 431 ? -37.200 32.583 49.938 1.00 56.50 431 GLN A O 1
ATOM 3454 N N . ALA A 1 432 ? -38.471 32.879 51.758 1.00 55.22 432 ALA A N 1
ATOM 3455 C CA . ALA A 1 432 ? -38.881 31.476 51.898 1.00 55.22 432 ALA A CA 1
ATOM 3456 C C . ALA A 1 432 ? -39.719 30.938 50.716 1.00 55.22 432 ALA A C 1
ATOM 3458 O O . ALA A 1 432 ? -39.664 29.752 50.414 1.00 55.22 432 ALA A O 1
ATOM 3459 N N . LYS A 1 433 ? -40.475 31.796 50.013 1.00 55.88 433 LYS A N 1
ATOM 3460 C CA . LYS A 1 433 ? -41.233 31.401 48.807 1.00 55.88 433 LYS A CA 1
ATOM 3461 C C . LYS A 1 433 ? -40.381 31.410 47.537 1.00 55.88 433 LYS A C 1
ATOM 3463 O O . LYS A 1 433 ? -40.762 30.791 46.549 1.00 55.88 433 LYS A O 1
ATOM 3468 N N . VAL A 1 434 ? -39.247 32.111 47.552 1.00 56.94 434 VAL A N 1
ATOM 3469 C CA . VAL A 1 434 ? -38.305 32.158 46.423 1.00 56.94 434 VAL A CA 1
ATOM 3470 C C . VAL A 1 434 ? -37.526 30.843 46.342 1.00 56.94 434 VAL A C 1
ATOM 3472 O O . VAL A 1 434 ? -37.430 30.268 45.262 1.00 56.94 434 VAL A O 1
ATOM 3475 N N . GLU A 1 435 ? -37.100 30.298 47.486 1.00 55.47 435 GLU A N 1
ATOM 3476 C CA . GLU A 1 435 ? -36.455 28.976 47.570 1.00 55.47 435 GLU A CA 1
ATOM 3477 C C . GLU A 1 435 ? -37.400 27.824 47.174 1.00 55.47 435 GLU A C 1
ATOM 3479 O O . GLU A 1 435 ? -36.963 26.847 46.568 1.00 55.47 435 GLU A O 1
ATOM 3484 N N . GLU A 1 436 ? -38.707 27.939 47.436 1.00 56.28 436 GLU A N 1
ATOM 3485 C CA . GLU A 1 436 ? -39.715 26.959 46.989 1.00 56.28 436 GLU A CA 1
ATOM 3486 C C . GLU A 1 436 ? -39.911 26.969 45.457 1.00 56.28 436 GLU A C 1
ATOM 3488 O O . GLU A 1 436 ? -40.076 25.913 44.834 1.00 56.28 436 GLU A O 1
ATOM 3493 N N . LEU A 1 437 ? -39.839 28.150 44.824 1.00 55.72 437 LEU A N 1
ATOM 3494 C CA . LEU A 1 437 ? -39.913 28.284 43.364 1.00 55.72 437 LEU A CA 1
ATOM 3495 C C . LEU A 1 437 ? -38.618 27.842 42.662 1.00 55.72 437 LEU A C 1
ATOM 3497 O O . LEU A 1 437 ? -38.694 27.194 41.618 1.00 55.72 437 LEU A O 1
ATOM 3501 N N . GLU A 1 438 ? -37.442 28.147 43.216 1.00 52.81 438 GLU A N 1
ATOM 3502 C CA . GLU A 1 438 ? -36.148 27.744 42.639 1.00 52.81 438 GLU A CA 1
ATOM 3503 C C . GLU A 1 438 ? -35.905 26.230 42.756 1.00 52.81 438 GLU A C 1
ATOM 3505 O O . GLU A 1 438 ? -35.434 25.599 41.804 1.00 52.81 438 GLU A O 1
ATOM 3510 N N . ASN A 1 439 ? -36.324 25.608 43.864 1.00 51.75 439 ASN A N 1
ATOM 3511 C CA . ASN A 1 439 ? -36.230 24.155 44.042 1.00 51.75 439 ASN A CA 1
ATOM 3512 C C . ASN A 1 439 ? -37.193 23.368 43.139 1.00 51.75 439 ASN A C 1
ATOM 3514 O O . ASN A 1 439 ? -36.892 22.233 42.766 1.00 51.75 439 ASN A O 1
ATOM 3518 N N . SER A 1 440 ? -38.307 23.975 42.719 1.00 53.50 440 SER A N 1
ATOM 3519 C CA . SER A 1 440 ? -39.232 23.362 41.755 1.00 53.50 440 SER A CA 1
ATOM 3520 C C . SER A 1 440 ? -38.671 23.339 40.323 1.00 53.50 440 SER A C 1
ATOM 3522 O O . SER A 1 440 ? -39.029 22.461 39.540 1.00 53.50 440 SER A O 1
ATOM 3524 N N . VAL A 1 441 ? -37.761 24.259 39.973 1.00 51.19 441 VAL A N 1
ATOM 3525 C CA . VAL A 1 441 ? -37.119 24.326 38.643 1.00 51.19 441 VAL A CA 1
ATOM 3526 C C . VAL A 1 441 ? -35.918 23.372 38.528 1.00 51.19 441 VAL A C 1
ATOM 3528 O O . VAL A 1 441 ? -35.636 22.873 37.440 1.00 51.19 441 VAL A O 1
ATOM 3531 N N . ASN A 1 442 ? -35.242 23.045 39.636 1.00 46.16 442 ASN A N 1
ATOM 3532 C CA . ASN A 1 442 ? -34.017 22.230 39.633 1.00 46.16 442 ASN A CA 1
ATOM 3533 C C . ASN A 1 442 ? -34.222 20.704 39.755 1.00 46.16 442 ASN A C 1
ATOM 3535 O O . ASN A 1 442 ? -33.254 19.956 39.634 1.00 46.16 442 ASN A O 1
ATOM 3539 N N . GLN A 1 443 ? -35.452 20.207 39.942 1.00 44.78 443 GLN A N 1
ATOM 3540 C CA . GLN A 1 443 ? -35.737 18.759 40.008 1.00 44.78 443 GLN A CA 1
ATOM 3541 C C . GLN A 1 443 ? -35.992 18.076 38.650 1.00 44.78 443 GLN A C 1
ATOM 3543 O O . GLN A 1 443 ? -36.318 16.891 38.609 1.00 44.78 443 GLN A O 1
ATOM 3548 N N . GLN A 1 444 ? -35.796 18.761 37.520 1.00 44.62 444 GLN A N 1
ATOM 3549 C CA . GLN A 1 444 ? -35.892 18.152 36.186 1.00 44.62 444 GLN A CA 1
ATOM 3550 C C . GLN A 1 444 ? -34.536 18.120 35.470 1.00 44.62 444 GLN A C 1
ATOM 3552 O O . GLN A 1 444 ? -34.339 18.779 34.454 1.00 44.62 444 GLN A O 1
ATOM 3557 N N . GLN A 1 445 ? -33.592 17.322 35.974 1.00 44.88 445 GLN A N 1
ATOM 3558 C CA . GLN A 1 445 ? -32.403 16.926 35.209 1.00 44.88 445 GLN A CA 1
ATOM 3559 C C . GLN A 1 445 ? -32.088 15.437 35.398 1.00 44.88 445 GLN A C 1
ATOM 3561 O O . GLN A 1 445 ? -31.332 15.054 36.285 1.00 44.88 445 GLN A O 1
ATOM 3566 N N . SER A 1 446 ? -32.677 14.596 34.538 1.00 33.91 446 SER A N 1
ATOM 3567 C CA . SER A 1 446 ? -32.079 13.378 33.952 1.00 33.91 446 SER A CA 1
ATOM 3568 C C . SER A 1 446 ? -32.990 12.824 32.837 1.00 33.91 446 SER A C 1
ATOM 3570 O O . SER A 1 446 ? -34.197 13.066 32.850 1.00 33.91 446 SER A O 1
ATOM 3572 N N . PRO A 1 447 ? -32.431 12.162 31.809 1.00 47.78 447 PRO A N 1
ATOM 3573 C CA . PRO A 1 447 ? -32.862 12.330 30.428 1.00 47.78 447 PRO A CA 1
ATOM 3574 C C . PRO A 1 447 ? -33.963 11.345 30.043 1.00 47.78 447 PRO A C 1
ATOM 3576 O O . PRO A 1 447 ? -33.761 10.136 29.997 1.00 47.78 447 PRO A O 1
ATOM 3579 N N . SER A 1 448 ? -35.130 11.868 29.686 1.00 30.97 448 SER A N 1
ATOM 3580 C CA . SER A 1 448 ? -36.152 11.109 28.971 1.00 30.97 448 SER A CA 1
ATOM 3581 C C . SER A 1 448 ? -36.568 11.901 27.744 1.00 30.97 448 SER A C 1
ATOM 3583 O O . SER A 1 448 ? -37.277 12.893 27.837 1.00 30.97 448 SER A O 1
ATOM 3585 N N . ARG A 1 449 ? -36.045 11.448 26.601 1.00 32.53 449 ARG A N 1
ATOM 3586 C CA . ARG A 1 449 ? -36.656 11.481 25.268 1.00 32.53 449 ARG A CA 1
ATOM 3587 C C . ARG A 1 449 ? -37.458 12.745 24.933 1.00 32.53 449 ARG A C 1
ATOM 3589 O O . ARG A 1 449 ? -38.632 12.874 25.270 1.00 32.53 449 ARG A O 1
ATOM 3596 N N . ALA A 1 450 ? -36.815 13.613 24.153 1.00 32.66 450 ALA A N 1
ATOM 3597 C CA . ALA A 1 450 ? -37.442 14.709 23.430 1.00 32.66 450 ALA A CA 1
ATOM 3598 C C . ALA A 1 450 ? -38.796 14.286 22.837 1.00 32.66 450 ALA A C 1
ATOM 3600 O O . ALA A 1 450 ? -38.862 13.479 21.908 1.00 32.66 450 ALA A O 1
ATOM 3601 N N . THR A 1 451 ? -39.867 14.853 23.385 1.00 30.78 451 THR A N 1
ATOM 3602 C CA . THR A 1 451 ? -41.177 14.884 22.745 1.00 30.78 451 THR A CA 1
ATOM 3603 C C . THR A 1 451 ? -41.547 16.353 22.620 1.00 30.78 451 THR A C 1
ATOM 3605 O O . THR A 1 451 ? -41.605 17.086 23.604 1.00 30.78 451 THR A O 1
ATOM 3608 N N . VAL A 1 452 ? -41.682 16.785 21.372 1.00 36.59 452 VAL A N 1
ATOM 3609 C CA . VAL A 1 452 ? -42.063 18.134 20.953 1.00 36.59 452 VAL A CA 1
ATOM 3610 C C . VAL A 1 452 ? -43.401 18.524 21.610 1.00 36.59 452 VAL A C 1
ATOM 3612 O O . VAL A 1 452 ? -44.297 17.681 21.683 1.00 36.59 452 VAL A O 1
ATOM 3615 N N . PRO A 1 453 ? -43.565 19.774 22.080 1.00 32.94 453 PRO A N 1
ATOM 3616 C CA . PRO A 1 453 ? -44.773 20.219 22.759 1.00 32.94 453 PRO A CA 1
ATOM 3617 C C . PRO A 1 453 ? -45.932 20.391 21.771 1.00 32.94 453 PRO A C 1
ATOM 3619 O O . PRO A 1 453 ? -45.787 20.970 20.695 1.00 32.94 453 PRO A O 1
ATOM 3622 N N . SER A 1 454 ? -47.117 19.943 22.169 1.00 31.20 454 SER A N 1
ATOM 3623 C CA . SER A 1 454 ? -48.375 20.513 21.697 1.00 31.20 454 SER A CA 1
ATOM 3624 C C . SER A 1 454 ? -49.215 20.893 22.908 1.00 31.20 454 SER A C 1
ATOM 3626 O O . SER A 1 454 ? -49.227 20.221 23.933 1.00 31.20 454 SER A O 1
ATOM 3628 N N . THR A 1 455 ? -49.810 22.062 22.757 1.00 34.84 455 THR A N 1
ATOM 3629 C CA . THR A 1 455 ? -50.505 22.933 23.699 1.00 34.84 455 THR A CA 1
ATOM 3630 C C . THR A 1 455 ? -51.672 22.302 24.474 1.00 34.84 455 THR A C 1
ATOM 3632 O O . THR A 1 455 ? -52.228 21.296 24.036 1.00 34.84 455 THR A O 1
ATOM 3635 N N . PRO A 1 456 ? -52.068 22.924 25.604 1.00 35.00 456 PRO A N 1
ATOM 3636 C CA . PRO A 1 456 ? -53.092 22.426 26.518 1.00 35.00 456 PRO A CA 1
ATOM 3637 C C . PRO A 1 456 ? -54.508 22.722 26.010 1.00 35.00 456 PRO A C 1
ATOM 3639 O O . PRO A 1 456 ? -54.768 23.812 25.507 1.00 35.00 456 PRO A O 1
ATOM 3642 N N . GLU A 1 457 ? -55.446 21.804 26.247 1.00 26.98 457 GLU A N 1
ATOM 3643 C CA . GLU A 1 457 ? -56.869 22.142 26.323 1.00 26.98 457 GLU A CA 1
ATOM 3644 C C . GLU A 1 457 ? -57.449 21.701 27.668 1.00 26.98 457 GLU A C 1
ATOM 3646 O O . GLU A 1 457 ? -57.185 20.611 28.177 1.00 26.98 457 GLU A O 1
ATOM 3651 N N . LEU A 1 458 ? -58.203 22.633 28.250 1.00 35.66 458 LEU A N 1
ATOM 3652 C CA . LEU A 1 458 ? -58.922 22.540 29.509 1.00 35.66 458 LEU A CA 1
ATOM 3653 C C . LEU A 1 458 ? -60.008 21.456 29.460 1.00 35.66 458 LEU A C 1
ATOM 3655 O O . LEU A 1 458 ? -60.818 21.418 28.538 1.00 35.66 458 LEU A O 1
ATOM 3659 N N . ASN A 1 459 ? -60.120 20.687 30.545 1.00 32.84 459 ASN A N 1
ATOM 3660 C CA . ASN A 1 459 ? -61.327 19.937 30.880 1.00 32.84 459 ASN A CA 1
ATOM 3661 C C . ASN A 1 459 ? -62.302 20.831 31.667 1.00 32.84 459 ASN A C 1
ATOM 3663 O O . ASN A 1 459 ? -62.051 21.162 32.825 1.00 32.84 459 ASN A O 1
ATOM 3667 N N . HIS A 1 460 ? -63.445 21.147 31.055 1.00 35.34 460 HIS A N 1
ATOM 3668 C CA . HIS A 1 460 ? -64.711 21.410 31.743 1.00 35.34 460 HIS A CA 1
ATOM 3669 C C . HIS A 1 460 ? -65.684 20.268 31.413 1.00 35.34 460 HIS A C 1
ATOM 3671 O O . HIS A 1 460 ? -65.755 19.799 30.279 1.00 35.34 460 HIS A O 1
ATOM 3677 N N . SER A 1 461 ? -66.417 19.801 32.420 1.00 38.84 461 SER A N 1
ATOM 3678 C CA . SER A 1 461 ? -67.281 18.621 32.353 1.00 38.84 461 SER A CA 1
ATOM 3679 C C . SER A 1 461 ? -68.594 18.824 31.572 1.00 38.84 461 SER A C 1
ATOM 3681 O O . SER A 1 461 ? -69.357 19.735 31.884 1.00 38.84 461 SER A O 1
ATOM 3683 N N . THR A 1 462 ? -68.910 17.827 30.722 1.00 37.81 462 THR A N 1
ATOM 3684 C CA . THR A 1 462 ? -70.238 17.332 30.239 1.00 37.81 462 THR A CA 1
ATOM 3685 C C . THR A 1 462 ? -71.075 18.219 29.289 1.00 37.81 462 THR A C 1
ATOM 3687 O O . THR A 1 462 ? -70.951 19.434 29.376 1.00 37.81 462 THR A O 1
ATOM 3690 N N . PRO A 1 463 ? -71.993 17.690 28.428 1.00 40.38 463 PRO A N 1
ATOM 3691 C CA . PRO A 1 463 ? -72.416 16.303 28.150 1.00 40.38 463 PRO A CA 1
ATOM 3692 C C . PRO A 1 463 ? -72.367 15.909 26.642 1.00 40.38 463 PRO A C 1
ATOM 3694 O O . PRO A 1 463 ? -72.030 16.703 25.770 1.00 40.38 463 PRO A O 1
ATOM 3697 N N . ALA A 1 464 ? -72.727 14.659 26.330 1.00 47.88 464 ALA A N 1
ATOM 3698 C CA . ALA A 1 464 ? -72.779 14.062 24.990 1.00 47.88 464 ALA A CA 1
ATOM 3699 C C . ALA A 1 464 ? -73.386 14.954 23.876 1.00 47.88 464 ALA A C 1
ATOM 3701 O O . ALA A 1 464 ? -74.553 15.335 23.974 1.00 47.88 464 ALA A O 1
ATOM 3702 N N . LYS A 1 465 ? -72.629 15.193 22.786 1.00 41.50 465 LYS A N 1
ATOM 3703 C CA . LYS A 1 465 ? -73.120 15.440 21.408 1.00 41.50 465 LYS A CA 1
ATOM 3704 C C . LYS A 1 465 ? -71.970 15.565 20.387 1.00 41.50 465 LYS A C 1
ATOM 3706 O O . LYS A 1 465 ? -71.063 16.361 20.576 1.00 41.50 465 LYS A O 1
ATOM 3711 N N . SER A 1 466 ? -72.084 14.787 19.304 1.00 41.09 466 SER A N 1
ATOM 3712 C CA . SER A 1 466 ? -71.512 14.970 17.952 1.00 41.09 466 SER A CA 1
ATOM 3713 C C . SER A 1 466 ? -70.029 15.360 17.816 1.00 41.09 466 SER A C 1
ATOM 3715 O O . SER A 1 466 ? -69.665 16.522 17.980 1.00 41.09 466 SER A O 1
ATOM 3717 N N . THR A 1 467 ? -69.202 14.409 17.366 1.00 44.88 467 THR A N 1
ATOM 3718 C CA . THR A 1 467 ? -67.888 14.669 16.753 1.00 44.88 467 THR A CA 1
ATOM 3719 C C . THR A 1 467 ? -68.017 15.722 15.653 1.00 44.88 467 THR A C 1
ATOM 3721 O O . THR A 1 467 ? -68.782 15.542 14.705 1.00 44.88 467 THR A O 1
ATOM 3724 N N . SER A 1 468 ? -67.290 16.831 15.788 1.00 57.88 468 SER A N 1
ATOM 3725 C CA . SER A 1 468 ? -67.257 17.876 14.767 1.00 57.88 468 SER A CA 1
ATOM 3726 C C . SER A 1 468 ? -66.504 17.384 13.512 1.00 57.88 468 SER A C 1
ATOM 3728 O O . SER A 1 468 ? -65.508 16.664 13.652 1.00 57.88 468 SER A O 1
ATOM 3730 N N . PRO A 1 469 ? -66.911 17.785 12.288 1.00 59.84 469 PRO A N 1
ATOM 3731 C CA . PRO A 1 469 ? -66.273 17.342 11.040 1.00 59.84 469 PRO A CA 1
ATOM 3732 C C . PRO A 1 469 ? -64.759 17.623 10.984 1.00 59.84 469 PRO A C 1
ATOM 3734 O O . PRO A 1 469 ? -64.003 16.891 10.354 1.00 59.84 469 PRO A O 1
ATOM 3737 N N . ALA A 1 470 ? -64.296 18.662 11.686 1.00 58.66 470 ALA A N 1
ATOM 3738 C CA . ALA A 1 470 ? -62.893 19.070 11.720 1.00 58.66 470 ALA A CA 1
ATOM 3739 C C . ALA A 1 470 ? -61.989 18.119 12.532 1.00 58.66 470 ALA A C 1
ATOM 3741 O O . ALA A 1 470 ? -60.811 17.966 12.210 1.00 58.66 470 ALA A O 1
ATOM 3742 N N . GLN A 1 471 ? -62.519 17.462 13.569 1.00 54.47 471 GLN A N 1
ATOM 3743 C CA . GLN A 1 471 ? -61.766 16.481 14.363 1.00 54.47 471 GLN A CA 1
ATOM 3744 C C . GLN A 1 471 ? -61.700 15.113 13.669 1.00 54.47 471 GLN A C 1
ATOM 3746 O O . GLN A 1 471 ? -60.668 14.452 13.756 1.00 54.47 471 GLN A O 1
ATOM 3751 N N . GLN A 1 472 ? -62.742 14.726 12.922 1.00 62.69 472 GLN A N 1
ATOM 3752 C CA . GLN A 1 472 ? -62.718 13.536 12.058 1.00 62.69 472 GLN A CA 1
ATOM 3753 C C . GLN A 1 472 ? -61.726 13.689 10.898 1.00 62.69 472 GLN A C 1
ATOM 3755 O O . GLN A 1 472 ? -60.906 12.800 10.695 1.00 62.69 472 GLN A O 1
ATOM 3760 N N . ALA A 1 473 ? -61.697 14.850 10.232 1.00 70.75 473 ALA A N 1
ATOM 3761 C CA . ALA A 1 473 ? -60.742 15.119 9.154 1.00 70.75 473 ALA A CA 1
ATOM 3762 C C . ALA A 1 473 ? -59.273 15.054 9.619 1.00 70.75 473 ALA A C 1
ATOM 3764 O O . ALA A 1 473 ? -58.400 14.589 8.891 1.00 70.75 473 ALA A O 1
ATOM 3765 N N . LYS A 1 474 ? -58.980 15.491 10.853 1.00 75.00 474 LYS A N 1
ATOM 3766 C CA . LYS A 1 474 ? -57.619 15.451 11.416 1.00 75.00 474 LYS A CA 1
ATOM 3767 C C . LYS A 1 474 ? -57.179 14.030 11.793 1.00 75.00 474 LYS A C 1
ATOM 3769 O O . LYS A 1 474 ? -55.994 13.720 11.691 1.00 75.00 474 LYS A O 1
ATOM 3774 N N . LEU A 1 475 ? -58.122 13.182 12.208 1.00 71.88 475 LEU A N 1
ATOM 3775 C CA . LEU A 1 475 ? -57.903 11.756 12.467 1.00 71.88 475 LEU A CA 1
ATOM 3776 C C . LEU A 1 475 ? -57.658 10.988 11.161 1.00 71.88 475 LEU A C 1
ATOM 3778 O O . LEU A 1 475 ? -56.671 10.264 11.081 1.00 71.88 475 LEU A O 1
ATOM 3782 N N . GLU A 1 476 ? -58.457 11.236 10.118 1.00 76.75 476 GLU A N 1
ATOM 3783 C CA . GLU A 1 476 ? -58.231 10.675 8.774 1.00 76.75 476 GLU A CA 1
ATOM 3784 C C . GLU A 1 476 ? -56.862 11.072 8.209 1.00 76.75 476 GLU A C 1
ATOM 3786 O O . GLU A 1 476 ? -56.123 10.215 7.732 1.00 76.75 476 GLU A O 1
ATOM 3791 N N . MET A 1 477 ? -56.463 12.341 8.343 1.00 80.81 477 MET A N 1
ATOM 3792 C CA . MET A 1 477 ? -55.146 12.810 7.890 1.00 80.81 477 MET A CA 1
ATOM 3793 C C . MET A 1 477 ? -53.979 12.125 8.620 1.00 80.81 477 MET A C 1
ATOM 3795 O O . MET A 1 477 ? -52.929 11.869 8.029 1.00 80.81 477 MET A O 1
ATOM 3799 N N . LEU A 1 478 ? -54.129 11.859 9.922 1.00 78.06 478 LEU A N 1
ATOM 3800 C CA . LEU A 1 478 ? -53.112 11.161 10.710 1.00 78.06 478 LEU A CA 1
ATOM 3801 C C . LEU A 1 478 ? -53.060 9.670 10.365 1.00 78.06 478 LEU A C 1
ATOM 3803 O O . LEU A 1 478 ? -51.964 9.118 10.274 1.00 78.06 478 LEU A O 1
ATOM 3807 N N . GLU A 1 479 ? -54.205 9.032 10.123 1.00 81.19 479 GLU A N 1
ATOM 3808 C CA . GLU A 1 479 ? -54.271 7.647 9.647 1.00 81.19 479 GLU A CA 1
ATOM 3809 C C . GLU A 1 479 ? -53.670 7.490 8.245 1.00 81.19 479 GLU A C 1
ATOM 3811 O O . GLU A 1 479 ? -52.945 6.527 7.989 1.00 81.19 479 GLU A O 1
ATOM 3816 N N . GLU A 1 480 ? -53.910 8.445 7.348 1.00 84.94 480 GLU A N 1
ATOM 3817 C CA . GLU A 1 480 ? -53.339 8.454 6.001 1.00 84.94 480 GLU A CA 1
ATOM 3818 C C . GLU A 1 480 ? -51.816 8.632 6.044 1.00 84.94 480 GLU A C 1
ATOM 3820 O O . GLU A 1 480 ? -51.079 7.870 5.417 1.00 84.94 480 GLU A O 1
ATOM 3825 N N . ARG A 1 481 ? -51.321 9.538 6.894 1.00 84.75 481 ARG A N 1
ATOM 3826 C CA . ARG A 1 481 ? -49.881 9.730 7.115 1.00 84.75 481 ARG A CA 1
ATOM 3827 C C . ARG A 1 481 ? -49.220 8.524 7.787 1.00 84.75 481 ARG A C 1
ATOM 3829 O O . ARG A 1 481 ? -48.058 8.224 7.517 1.00 84.75 481 ARG A O 1
ATOM 3836 N N . LEU A 1 482 ? -49.946 7.808 8.647 1.00 81.94 482 LEU A N 1
ATOM 3837 C CA . LEU A 1 482 ? -49.468 6.571 9.265 1.00 81.94 482 LEU A CA 1
ATOM 3838 C C . LEU A 1 482 ? -49.386 5.431 8.243 1.00 81.94 482 LEU A C 1
ATOM 3840 O O . LEU A 1 482 ? -48.393 4.702 8.245 1.00 81.94 482 LEU A O 1
ATOM 3844 N N . LYS A 1 483 ? -50.366 5.323 7.333 1.00 89.19 483 LYS A N 1
ATOM 3845 C CA . LYS A 1 483 ? -50.339 4.404 6.179 1.00 89.19 483 LYS A CA 1
ATOM 3846 C C . LYS A 1 483 ? -49.190 4.717 5.221 1.00 89.19 483 LYS A C 1
ATOM 3848 O O . LYS A 1 483 ? -48.494 3.805 4.782 1.00 89.19 483 LYS A O 1
ATOM 3853 N N . GLU A 1 484 ? -48.949 5.993 4.932 1.00 91.00 484 GLU A N 1
ATOM 3854 C CA . GLU A 1 484 ? -47.832 6.430 4.089 1.00 91.00 484 GLU A CA 1
ATOM 3855 C C . GLU A 1 484 ? -46.483 6.048 4.715 1.00 91.00 484 GLU A C 1
ATOM 3857 O O . GLU A 1 484 ? -45.648 5.425 4.061 1.00 91.00 484 GLU A O 1
ATOM 3862 N N . LYS A 1 485 ? -46.303 6.291 6.021 1.00 84.44 485 LYS A N 1
ATOM 3863 C CA . LYS A 1 485 ? -45.080 5.893 6.732 1.00 84.44 485 LYS A CA 1
ATOM 3864 C C . LYS A 1 485 ? -44.898 4.387 6.861 1.00 84.44 485 LYS A C 1
ATOM 3866 O O . LYS A 1 485 ? -43.765 3.921 6.796 1.00 84.44 485 LYS A O 1
ATOM 3871 N N . THR A 1 486 ? -45.972 3.609 6.995 1.00 88.25 486 THR A N 1
ATOM 3872 C CA . THR A 1 486 ? -45.854 2.141 6.958 1.00 88.25 486 THR A CA 1
ATOM 3873 C C . THR A 1 486 ? -45.450 1.644 5.575 1.00 88.25 486 THR A C 1
ATOM 3875 O O . THR A 1 486 ? -44.640 0.723 5.488 1.00 88.25 486 THR A O 1
ATOM 3878 N N . LYS A 1 487 ? -45.939 2.278 4.504 1.00 92.25 487 LYS A N 1
ATOM 3879 C CA . LYS A 1 487 ? -45.541 1.961 3.129 1.00 92.25 487 LYS A CA 1
ATOM 3880 C C . LYS A 1 487 ? -44.075 2.313 2.854 1.00 92.25 487 LYS A C 1
ATOM 3882 O O . LYS A 1 487 ? -43.363 1.493 2.287 1.00 92.25 487 LYS A O 1
ATOM 3887 N N . GLU A 1 488 ? -43.602 3.474 3.311 1.00 90.38 488 GLU A N 1
ATOM 3888 C CA . GLU A 1 488 ? -42.176 3.837 3.239 1.00 90.38 488 GLU A CA 1
ATOM 3889 C C . GLU A 1 488 ? -41.292 2.833 3.999 1.00 90.38 488 GLU A C 1
ATOM 3891 O O . GLU A 1 488 ? -40.228 2.452 3.518 1.00 90.38 488 GLU A O 1
ATOM 3896 N N . LEU A 1 489 ? -41.737 2.366 5.171 1.00 86.38 489 LEU A N 1
ATOM 3897 C CA . LEU A 1 489 ? -40.996 1.394 5.981 1.00 86.38 489 LEU A CA 1
ATOM 3898 C C . LEU A 1 489 ? -40.947 0.016 5.301 1.00 86.38 489 LEU A C 1
ATOM 3900 O O . LEU A 1 489 ? -39.896 -0.621 5.286 1.00 86.38 489 LEU A O 1
ATOM 3904 N N . GLN A 1 490 ? -42.052 -0.418 4.685 1.00 92.31 490 GLN A N 1
ATOM 3905 C CA . GLN A 1 490 ? -42.088 -1.630 3.859 1.00 92.31 490 GLN A CA 1
ATOM 3906 C C . GLN A 1 490 ? -41.152 -1.520 2.653 1.00 92.31 490 GLN A C 1
ATOM 3908 O O . GLN A 1 490 ? -40.385 -2.443 2.395 1.00 92.31 490 GLN A O 1
ATOM 3913 N N . GLN A 1 491 ? -41.151 -0.377 1.967 1.00 91.69 491 GLN A N 1
ATOM 3914 C CA . GLN A 1 491 ? -40.273 -0.149 0.824 1.00 91.69 491 GLN A CA 1
ATOM 3915 C C . GLN A 1 491 ? -38.795 -0.151 1.236 1.00 91.69 491 GLN A C 1
ATOM 3917 O O . GLN A 1 491 ? -37.980 -0.812 0.604 1.00 91.69 491 GLN A O 1
ATOM 3922 N N . LEU A 1 492 ? -38.455 0.465 2.372 1.00 89.88 492 LEU A N 1
ATOM 3923 C CA . LEU A 1 492 ? -37.094 0.426 2.910 1.00 89.88 492 LEU A CA 1
ATOM 3924 C C . LEU A 1 492 ? -36.666 -0.994 3.328 1.00 89.88 492 LEU A C 1
ATOM 3926 O O . LEU A 1 492 ? -35.500 -1.362 3.181 1.00 89.88 492 LEU A O 1
ATOM 3930 N N . GLN A 1 493 ? -37.595 -1.813 3.834 1.00 90.56 493 GLN A N 1
ATOM 3931 C CA . GLN A 1 493 ? -37.338 -3.230 4.112 1.00 90.56 493 GLN A CA 1
ATOM 3932 C C . GLN A 1 493 ? -37.097 -4.036 2.827 1.00 90.56 493 GLN A C 1
ATOM 3934 O O . GLN A 1 493 ? -36.212 -4.896 2.807 1.00 90.56 493 GLN A O 1
ATOM 3939 N N . GLU A 1 494 ? -37.846 -3.772 1.756 1.00 94.25 494 GLU A N 1
ATOM 3940 C CA . GLU A 1 494 ? -37.629 -4.383 0.439 1.00 94.25 494 GLU A CA 1
ATOM 3941 C C . GLU A 1 494 ? -36.282 -3.967 -0.165 1.00 94.25 494 GLU A C 1
ATOM 3943 O O . GLU A 1 494 ? -35.519 -4.834 -0.604 1.00 94.25 494 GLU A O 1
ATOM 3948 N N . ASP A 1 495 ? -35.932 -2.684 -0.092 1.00 91.25 495 ASP A N 1
ATOM 3949 C CA . ASP A 1 495 ? -34.646 -2.155 -0.550 1.00 91.25 495 ASP A CA 1
ATOM 3950 C C . ASP A 1 495 ? -33.482 -2.781 0.231 1.00 91.25 495 ASP A C 1
ATOM 3952 O O . ASP A 1 495 ? -32.498 -3.232 -0.358 1.00 91.25 495 ASP A O 1
ATOM 3956 N N . PHE A 1 496 ? -33.610 -2.913 1.556 1.00 90.81 496 PHE A N 1
ATOM 3957 C CA . PHE A 1 496 ? -32.594 -3.557 2.391 1.00 90.81 496 PHE A CA 1
ATOM 3958 C C . PHE A 1 496 ? -32.423 -5.048 2.062 1.00 90.81 496 PHE A C 1
ATOM 3960 O O . PHE A 1 496 ? -31.300 -5.558 1.999 1.00 90.81 496 PHE A O 1
ATOM 3967 N N . ASN A 1 497 ? -33.524 -5.762 1.814 1.00 91.50 497 ASN A N 1
ATOM 3968 C CA . ASN A 1 497 ? -33.480 -7.163 1.396 1.00 91.50 497 ASN A CA 1
ATOM 3969 C C . ASN A 1 497 ? -32.841 -7.327 0.012 1.00 91.50 497 ASN A C 1
ATOM 3971 O O . ASN A 1 497 ? -32.093 -8.284 -0.210 1.00 91.50 497 ASN A O 1
ATOM 3975 N N . THR A 1 498 ? -33.109 -6.395 -0.900 1.00 91.88 498 THR A N 1
ATOM 3976 C CA . THR A 1 498 ? -32.519 -6.368 -2.242 1.00 91.88 498 THR A CA 1
ATOM 3977 C C . THR A 1 498 ? -31.021 -6.096 -2.156 1.00 91.88 498 THR A C 1
ATOM 3979 O O . THR A 1 498 ? -30.234 -6.904 -2.644 1.00 91.88 498 THR A O 1
ATOM 3982 N N . TYR A 1 499 ? -30.610 -5.078 -1.396 1.00 92.88 499 TYR A N 1
ATOM 3983 C CA . TYR A 1 499 ? -29.204 -4.786 -1.121 1.00 92.88 499 TYR A CA 1
ATOM 3984 C C . TYR A 1 499 ? -28.469 -5.981 -0.496 1.00 92.88 499 TYR A C 1
ATOM 3986 O O . TYR A 1 499 ? -27.355 -6.315 -0.896 1.00 92.88 499 TYR A O 1
ATOM 3994 N N . ARG A 1 500 ? -29.090 -6.683 0.462 1.00 94.94 500 ARG A N 1
ATOM 3995 C CA . ARG A 1 500 ? -28.496 -7.877 1.084 1.00 94.94 500 ARG A CA 1
ATOM 3996 C C . ARG A 1 500 ? -28.269 -9.001 0.066 1.00 94.94 500 ARG A C 1
ATOM 3998 O O . ARG A 1 500 ? -27.227 -9.657 0.117 1.00 94.94 500 ARG A O 1
ATOM 4005 N N . LYS A 1 501 ? -29.218 -9.221 -0.852 1.00 94.44 501 LYS A N 1
ATOM 4006 C CA . LYS A 1 501 ? -29.080 -10.201 -1.943 1.00 94.44 501 LYS A CA 1
ATOM 4007 C C . LYS A 1 501 ? -27.984 -9.787 -2.921 1.00 94.44 501 LYS A C 1
ATOM 4009 O O . LYS A 1 501 ? -27.106 -10.597 -3.199 1.00 94.44 501 LYS A O 1
ATOM 4014 N N . GLU A 1 502 ? -27.992 -8.536 -3.374 1.00 92.00 502 GLU A N 1
ATOM 4015 C CA . GLU A 1 502 ? -26.991 -7.995 -4.300 1.00 92.00 502 GLU A CA 1
ATOM 4016 C C . GLU A 1 502 ? -25.578 -8.056 -3.716 1.00 92.00 502 GLU A C 1
ATOM 4018 O O . GLU A 1 502 ? -24.639 -8.490 -4.386 1.00 92.00 502 GLU A O 1
ATOM 4023 N N . ARG A 1 503 ? -25.421 -7.706 -2.435 1.00 92.94 503 ARG A N 1
ATOM 4024 C CA . ARG A 1 503 ? -24.149 -7.819 -1.717 1.00 92.94 503 ARG A CA 1
ATOM 4025 C C . ARG A 1 503 ? -23.647 -9.260 -1.689 1.00 92.94 503 ARG A C 1
ATOM 4027 O O . ARG A 1 503 ? -22.487 -9.491 -2.012 1.00 92.94 503 ARG A O 1
ATOM 4034 N N . SER A 1 504 ? -24.516 -10.221 -1.370 1.00 92.50 504 SER A N 1
ATOM 4035 C CA . SER A 1 504 ? -24.158 -11.645 -1.377 1.00 92.50 504 SER A CA 1
ATOM 4036 C C . SER A 1 504 ? -23.770 -12.137 -2.777 1.00 92.50 504 SER A C 1
ATOM 4038 O O . SER A 1 504 ? -22.791 -12.868 -2.923 1.00 92.50 504 SER A O 1
ATOM 4040 N N . THR A 1 505 ? -24.480 -11.708 -3.826 1.00 92.69 505 THR A N 1
ATOM 4041 C CA . THR A 1 505 ? -24.121 -12.066 -5.206 1.00 92.69 505 THR A CA 1
ATOM 4042 C C . THR A 1 505 ? -22.811 -11.429 -5.655 1.00 92.69 505 THR A C 1
ATOM 4044 O O . THR A 1 505 ? -22.021 -12.098 -6.315 1.00 92.69 505 THR A O 1
ATOM 4047 N N . ASN A 1 506 ? -22.546 -10.179 -5.270 1.00 88.38 506 ASN A N 1
ATOM 4048 C CA . ASN A 1 506 ? -21.300 -9.485 -5.590 1.00 88.38 506 ASN A CA 1
ATOM 4049 C C . ASN A 1 506 ? -20.106 -10.128 -4.884 1.00 88.38 506 ASN A C 1
ATOM 4051 O O . ASN A 1 506 ? -19.072 -10.342 -5.510 1.00 88.38 506 ASN A O 1
ATOM 4055 N N . GLU A 1 507 ? -20.261 -10.502 -3.614 1.00 91.50 507 GLU A N 1
ATOM 4056 C CA . GLU A 1 507 ? -19.235 -11.228 -2.863 1.00 91.50 507 GLU A CA 1
ATOM 4057 C C . GLU A 1 507 ? -18.942 -12.597 -3.494 1.00 91.50 507 GLU A C 1
ATOM 4059 O O . GLU A 1 507 ? -17.781 -12.967 -3.669 1.00 91.50 507 GLU A O 1
ATOM 4064 N N . ARG A 1 508 ? -19.983 -13.316 -3.939 1.00 95.69 508 ARG A N 1
ATOM 4065 C CA . ARG A 1 508 ? -19.822 -14.579 -4.673 1.00 95.69 508 ARG A CA 1
ATOM 4066 C C . ARG A 1 508 ? -19.083 -14.387 -6.000 1.00 95.69 508 ARG A C 1
ATOM 4068 O O . ARG A 1 508 ? -18.132 -15.115 -6.261 1.00 95.69 508 ARG A O 1
ATOM 4075 N N . MET A 1 509 ? -19.472 -13.401 -6.811 1.00 93.12 509 MET A N 1
ATOM 4076 C CA . MET A 1 509 ? -18.804 -13.107 -8.089 1.00 93.12 509 MET A CA 1
ATOM 4077 C C . MET A 1 509 ? -17.341 -12.686 -7.896 1.00 93.12 509 MET A C 1
ATOM 4079 O O . MET A 1 509 ? -16.477 -13.089 -8.674 1.00 93.12 509 MET A O 1
ATOM 4083 N N . LEU A 1 510 ? -17.045 -11.915 -6.845 1.00 90.62 510 LEU A N 1
ATOM 4084 C CA . LEU A 1 510 ? -15.678 -11.526 -6.505 1.00 90.62 510 LEU A CA 1
ATOM 4085 C C . LEU A 1 510 ? -14.835 -12.744 -6.107 1.00 90.62 510 LEU A C 1
ATOM 4087 O O . LEU A 1 510 ? -13.711 -12.889 -6.587 1.00 90.62 510 LEU A O 1
ATOM 4091 N N . ASN A 1 511 ? -15.387 -13.644 -5.289 1.00 88.88 511 ASN A N 1
ATOM 4092 C CA . ASN A 1 511 ? -14.716 -14.887 -4.907 1.00 88.88 511 ASN A CA 1
ATOM 4093 C C . ASN A 1 511 ? -14.466 -15.801 -6.116 1.00 88.88 511 ASN A C 1
ATOM 4095 O O . ASN A 1 511 ? -13.353 -16.296 -6.272 1.00 88.88 511 ASN A O 1
ATOM 4099 N N . GLU A 1 512 ? -15.442 -15.955 -7.016 1.00 94.44 512 GLU A N 1
ATOM 4100 C CA . GLU A 1 512 ? -15.277 -16.716 -8.265 1.00 94.44 512 GLU A CA 1
ATOM 4101 C C . GLU A 1 512 ? -14.187 -16.102 -9.168 1.00 94.44 512 GLU A C 1
ATOM 4103 O O . GLU A 1 512 ? -13.392 -16.823 -9.771 1.00 94.44 512 GLU A O 1
ATOM 4108 N N . SER A 1 513 ? -14.101 -14.768 -9.249 1.00 90.12 513 SER A N 1
ATOM 4109 C CA . SER A 1 513 ? -13.032 -14.084 -9.992 1.00 90.12 513 SER A CA 1
ATOM 4110 C C . SER A 1 513 ? -11.657 -14.278 -9.348 1.00 90.12 513 SER A C 1
ATOM 4112 O O . SER A 1 513 ? -10.668 -14.443 -10.064 1.00 90.12 513 SER A O 1
ATOM 4114 N N . LEU A 1 514 ? -11.575 -14.255 -8.014 1.00 87.12 514 LEU A N 1
ATOM 4115 C CA . LEU A 1 514 ? -10.336 -14.518 -7.280 1.00 87.12 514 LEU A CA 1
ATOM 4116 C C . LEU A 1 514 ? -9.873 -15.966 -7.456 1.00 87.12 514 LEU A C 1
ATOM 4118 O O . LEU A 1 514 ? -8.674 -16.213 -7.576 1.00 87.12 514 LEU A O 1
ATOM 4122 N N . GLU A 1 515 ? -10.801 -16.919 -7.487 1.00 93.50 515 GLU A N 1
ATOM 4123 C CA . GLU A 1 515 ? -10.493 -18.331 -7.707 1.00 93.50 515 GLU A CA 1
ATOM 4124 C C . GLU A 1 515 ? -9.976 -18.578 -9.129 1.00 93.50 515 GLU A C 1
ATOM 4126 O O . GLU A 1 515 ? -8.904 -19.161 -9.286 1.00 93.50 515 GLU A O 1
ATOM 4131 N N . LYS A 1 516 ? -10.621 -17.996 -10.151 1.00 94.94 516 LYS A N 1
ATOM 4132 C CA . LYS A 1 516 ? -10.118 -18.025 -11.537 1.00 94.94 516 LYS A CA 1
ATOM 4133 C C . LYS A 1 516 ? -8.719 -17.427 -11.668 1.00 94.94 516 LYS A C 1
ATOM 4135 O O . LYS A 1 516 ? -7.848 -18.041 -12.277 1.00 94.94 516 LYS A O 1
ATOM 4140 N N . ALA A 1 517 ? -8.472 -16.271 -11.050 1.00 89.31 517 ALA A N 1
ATOM 4141 C CA . ALA A 1 517 ? -7.149 -15.648 -11.069 1.00 89.31 517 ALA A CA 1
ATOM 4142 C C . ALA A 1 517 ? -6.085 -16.526 -10.381 1.00 89.31 517 ALA A C 1
ATOM 4144 O O . ALA A 1 517 ? -4.946 -16.605 -10.843 1.00 89.31 517 ALA A O 1
ATOM 4145 N N . ARG A 1 518 ? -6.444 -17.224 -9.292 1.00 91.62 518 ARG A N 1
ATOM 4146 C CA . ARG A 1 518 ? -5.554 -18.188 -8.622 1.00 91.62 518 ARG A CA 1
ATOM 4147 C C . ARG A 1 518 ? -5.255 -19.397 -9.506 1.00 91.62 518 ARG A C 1
ATOM 4149 O O . ARG A 1 518 ? -4.111 -19.847 -9.520 1.00 91.62 518 ARG A O 1
ATOM 4156 N N . ASP A 1 519 ? -6.236 -19.904 -10.245 1.00 92.94 519 ASP A N 1
ATOM 4157 C CA . ASP A 1 519 ? -6.042 -21.027 -11.166 1.00 92.94 519 ASP A CA 1
ATOM 4158 C C . ASP A 1 519 ? -5.180 -20.649 -12.373 1.00 92.94 519 ASP A C 1
ATOM 4160 O O . ASP A 1 519 ? -4.254 -21.386 -12.717 1.00 92.94 519 ASP A O 1
ATOM 4164 N N . GLU A 1 520 ? -5.396 -19.470 -12.958 1.00 92.75 520 GLU A N 1
ATOM 4165 C CA . GLU A 1 520 ? -4.532 -18.931 -14.015 1.00 92.75 520 GLU A CA 1
ATOM 4166 C C . GLU A 1 520 ? -3.091 -18.751 -13.523 1.00 92.75 520 GLU A C 1
ATOM 4168 O O . GLU A 1 520 ? -2.146 -19.136 -14.215 1.00 92.75 520 GLU A O 1
ATOM 4173 N N . LEU A 1 521 ? -2.903 -18.242 -12.300 1.00 90.44 521 LEU A N 1
ATOM 4174 C CA . LEU A 1 521 ? -1.581 -18.088 -11.692 1.00 90.44 521 LEU A CA 1
ATOM 4175 C C . LEU A 1 521 ? -0.885 -19.441 -11.479 1.00 90.44 521 LEU A C 1
ATOM 4177 O O . LEU A 1 521 ? 0.308 -19.566 -11.761 1.00 90.44 521 LEU A O 1
ATOM 4181 N N . ARG A 1 522 ? -1.617 -20.471 -11.033 1.00 93.19 522 ARG A N 1
ATOM 4182 C CA . ARG A 1 522 ? -1.090 -21.843 -10.917 1.00 93.19 522 ARG A CA 1
ATOM 4183 C C . ARG A 1 522 ? -0.701 -22.407 -12.283 1.00 93.19 522 ARG A C 1
ATOM 4185 O O . ARG A 1 522 ? 0.390 -22.956 -12.414 1.00 93.19 522 ARG A O 1
ATOM 4192 N N . ALA A 1 523 ? -1.542 -22.237 -13.303 1.00 92.12 523 ALA A N 1
ATOM 4193 C CA . ALA A 1 523 ? -1.258 -22.703 -14.660 1.00 92.12 523 ALA A CA 1
ATOM 4194 C C . ALA A 1 523 ? -0.023 -22.009 -15.263 1.00 92.12 523 ALA A C 1
ATOM 4196 O O . ALA A 1 523 ? 0.852 -22.668 -15.827 1.00 92.12 523 ALA A O 1
ATOM 4197 N N . LEU A 1 524 ? 0.099 -20.690 -15.081 1.00 91.69 524 LEU A N 1
ATOM 4198 C CA . LEU A 1 524 ? 1.274 -19.910 -15.478 1.00 91.69 524 LEU A CA 1
ATOM 4199 C C . LEU A 1 524 ? 2.534 -20.341 -14.721 1.00 91.69 524 LEU A C 1
ATOM 4201 O O . LEU A 1 524 ? 3.600 -20.427 -15.327 1.00 91.69 524 LEU A O 1
ATOM 4205 N N . ALA A 1 525 ? 2.431 -20.644 -13.424 1.00 91.44 525 ALA A N 1
ATOM 4206 C CA . ALA A 1 525 ? 3.556 -21.143 -12.638 1.00 91.44 525 ALA A CA 1
ATOM 4207 C C . ALA A 1 525 ? 4.055 -22.500 -13.159 1.00 91.44 525 ALA A C 1
ATOM 4209 O O . ALA A 1 525 ? 5.258 -22.662 -13.364 1.00 91.44 525 ALA A O 1
ATOM 4210 N N . VAL A 1 526 ? 3.144 -23.435 -13.455 1.00 93.25 526 VAL A N 1
ATOM 4211 C CA . VAL A 1 526 ? 3.490 -24.730 -14.067 1.00 93.25 526 VAL A CA 1
ATOM 4212 C C . VAL A 1 526 ? 4.148 -24.516 -15.431 1.00 93.25 526 VAL A C 1
ATOM 4214 O O . VAL A 1 526 ? 5.261 -24.992 -15.656 1.00 93.25 526 VAL A O 1
ATOM 4217 N N . SER A 1 527 ? 3.540 -23.711 -16.306 1.00 93.00 527 SER A N 1
ATOM 4218 C CA . SER A 1 527 ? 4.107 -23.401 -17.624 1.00 93.00 527 SER A CA 1
ATOM 4219 C C . SER A 1 527 ? 5.501 -22.769 -17.524 1.00 93.00 527 SER A C 1
ATOM 4221 O O . SER A 1 527 ? 6.416 -23.157 -18.251 1.00 93.00 527 SER A O 1
ATOM 4223 N N . LYS A 1 528 ? 5.709 -21.856 -16.566 1.00 92.12 528 LYS A N 1
ATOM 4224 C CA . LYS A 1 528 ? 7.020 -21.261 -16.287 1.00 92.12 528 LYS A CA 1
ATOM 4225 C C . LYS A 1 528 ? 8.040 -22.329 -15.900 1.00 92.12 528 LYS A C 1
ATOM 4227 O O . LYS A 1 528 ? 9.132 -22.329 -16.461 1.00 92.12 528 LYS A O 1
ATOM 4232 N N . THR A 1 529 ? 7.705 -23.239 -14.983 1.00 91.81 529 THR A N 1
ATOM 4233 C CA . THR A 1 529 ? 8.626 -24.319 -14.584 1.00 91.81 529 THR A CA 1
ATOM 4234 C C . THR A 1 529 ? 8.977 -25.245 -15.749 1.00 91.81 529 THR A C 1
ATOM 4236 O O . THR A 1 529 ? 10.143 -25.593 -15.915 1.00 91.81 529 THR A O 1
ATOM 4239 N N . GLU A 1 530 ? 8.016 -25.570 -16.618 1.00 94.50 530 GLU A N 1
ATOM 4240 C CA . GLU A 1 530 ? 8.272 -26.382 -17.811 1.00 94.50 530 GLU A CA 1
ATOM 4241 C C . GLU A 1 530 ? 9.196 -25.685 -18.814 1.00 94.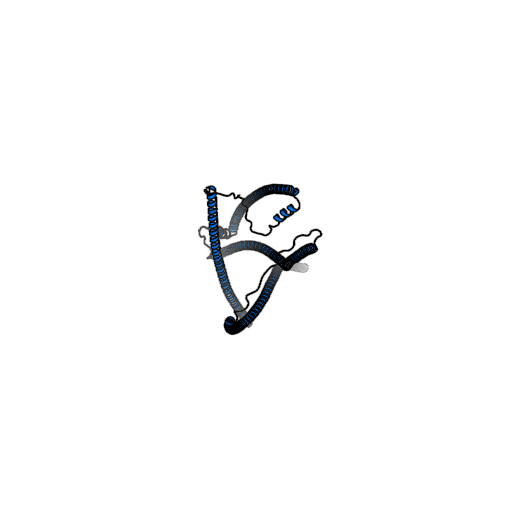50 530 GLU A C 1
ATOM 4243 O O . GLU A 1 530 ? 10.087 -26.316 -19.386 1.00 94.50 530 GLU A O 1
ATOM 4248 N N . VAL A 1 531 ? 8.988 -24.387 -19.054 1.00 92.44 531 VAL A N 1
ATOM 4249 C CA . VAL A 1 531 ? 9.828 -23.605 -19.972 1.00 92.44 531 VAL A CA 1
ATOM 4250 C C . VAL A 1 531 ? 11.242 -23.456 -19.417 1.00 92.44 531 VAL A C 1
ATOM 4252 O O . VAL A 1 531 ? 12.197 -23.610 -20.176 1.00 92.44 531 VAL A O 1
ATOM 4255 N N . VAL A 1 532 ? 11.390 -23.227 -18.108 1.00 93.94 532 VAL A N 1
ATOM 4256 C CA . VAL A 1 532 ? 12.702 -23.168 -17.444 1.00 93.94 532 VAL A CA 1
ATOM 4257 C C . VAL A 1 532 ? 13.432 -24.505 -17.570 1.00 93.94 532 VAL A C 1
ATOM 4259 O O . VAL A 1 532 ? 14.556 -24.523 -18.060 1.00 93.94 532 VAL A O 1
ATOM 4262 N N . ALA A 1 533 ? 12.779 -25.629 -17.266 1.00 92.44 533 ALA A N 1
ATOM 4263 C CA . ALA A 1 533 ? 13.390 -26.952 -17.414 1.00 92.44 533 ALA A CA 1
ATOM 4264 C C . ALA A 1 533 ? 13.809 -27.249 -18.869 1.00 92.44 533 ALA A C 1
ATOM 4266 O O . ALA A 1 533 ? 14.868 -27.825 -19.123 1.00 92.44 533 ALA A O 1
ATOM 4267 N N . LYS A 1 534 ? 13.003 -26.827 -19.858 1.00 93.75 534 LYS A N 1
ATOM 4268 C CA . LYS A 1 534 ? 13.362 -26.936 -21.284 1.00 93.75 534 LYS A CA 1
ATOM 4269 C C . LYS A 1 534 ? 14.564 -26.060 -21.646 1.00 93.75 534 LYS A C 1
ATOM 4271 O O . LYS A 1 534 ? 15.393 -26.496 -22.444 1.00 93.75 534 LYS A O 1
ATOM 4276 N N . ALA A 1 535 ? 14.656 -24.855 -21.085 1.00 91.69 535 ALA A N 1
ATOM 4277 C CA . ALA A 1 535 ? 15.778 -23.948 -21.304 1.00 91.69 535 ALA A CA 1
ATOM 4278 C C . ALA A 1 535 ? 17.077 -24.507 -20.705 1.00 91.69 535 ALA A C 1
ATOM 4280 O O . ALA A 1 535 ? 18.080 -24.564 -21.411 1.00 91.69 535 ALA A O 1
ATOM 4281 N N . GLU A 1 536 ? 17.038 -25.015 -19.471 1.00 94.19 536 GLU A N 1
ATOM 4282 C CA . GLU A 1 536 ? 18.181 -25.663 -18.811 1.00 94.19 536 GLU A CA 1
ATOM 4283 C C . GLU A 1 536 ? 18.679 -26.874 -19.612 1.00 94.19 536 GLU A C 1
ATOM 4285 O O . GLU A 1 536 ? 19.871 -27.009 -19.886 1.00 94.19 536 GLU A O 1
ATOM 4290 N N . LEU A 1 537 ? 17.764 -27.726 -20.087 1.00 94.94 537 LEU A N 1
ATOM 4291 C CA . LEU A 1 537 ? 18.119 -28.876 -20.920 1.00 94.94 537 LEU A CA 1
ATOM 4292 C C . LEU A 1 537 ? 18.730 -28.463 -22.270 1.00 94.94 537 LEU A C 1
ATOM 4294 O O . LEU A 1 537 ? 19.635 -29.134 -22.774 1.00 94.94 537 LEU A O 1
ATOM 4298 N N . ALA A 1 538 ? 18.250 -27.376 -22.876 1.00 92.06 538 ALA A N 1
ATOM 4299 C CA . ALA A 1 538 ? 18.838 -26.833 -24.098 1.00 92.06 538 ALA A CA 1
ATOM 4300 C C . ALA A 1 538 ? 20.240 -26.251 -23.845 1.00 92.06 538 ALA A C 1
ATOM 4302 O O . ALA A 1 538 ? 21.140 -26.460 -24.661 1.00 92.06 538 ALA A O 1
ATOM 4303 N N . GLU A 1 539 ? 20.441 -25.579 -22.712 1.00 94.50 539 GLU A N 1
ATOM 4304 C CA . GLU A 1 539 ? 21.733 -25.030 -22.308 1.00 94.50 539 GLU A CA 1
ATOM 4305 C C . GLU A 1 539 ? 22.767 -26.138 -22.068 1.00 94.50 539 GLU A C 1
ATOM 4307 O O . GLU A 1 539 ? 23.876 -26.073 -22.600 1.00 94.50 539 GLU A O 1
ATOM 4312 N N . GLU A 1 540 ? 22.392 -27.209 -21.363 1.00 95.06 540 GLU A N 1
ATOM 4313 C CA . GLU A 1 540 ? 23.262 -28.371 -21.156 1.00 95.06 540 GLU A CA 1
ATOM 4314 C C . GLU A 1 540 ? 23.615 -29.068 -22.479 1.00 95.06 540 GLU A C 1
ATOM 4316 O O . GLU A 1 540 ? 24.779 -29.391 -22.731 1.00 95.06 540 GLU A O 1
ATOM 4321 N N . ARG A 1 541 ? 22.652 -29.214 -23.401 1.00 95.44 541 ARG A N 1
ATOM 4322 C CA . ARG A 1 541 ? 22.937 -29.722 -24.757 1.00 95.44 541 ARG A CA 1
ATOM 4323 C C . ARG A 1 541 ? 23.923 -28.833 -25.511 1.00 95.44 541 ARG A C 1
ATOM 4325 O O . ARG A 1 541 ? 24.808 -29.351 -26.193 1.00 95.44 541 ARG A O 1
ATOM 4332 N N . PHE A 1 542 ? 23.791 -27.514 -25.392 1.00 94.31 542 PHE A N 1
ATOM 4333 C CA . PHE A 1 542 ? 24.709 -26.572 -26.023 1.00 94.31 542 PHE A CA 1
ATOM 4334 C C . PHE A 1 542 ? 26.118 -26.663 -25.422 1.00 94.31 542 PHE A C 1
ATOM 4336 O O . PHE A 1 542 ? 27.094 -26.682 -26.173 1.00 94.31 542 PHE A O 1
ATOM 4343 N N . LYS A 1 543 ? 26.244 -26.798 -24.093 1.00 95.62 543 LYS A N 1
ATOM 4344 C CA . LYS A 1 543 ? 27.535 -27.022 -23.418 1.00 95.62 543 LYS A CA 1
ATOM 4345 C C . LYS A 1 543 ? 28.219 -28.293 -23.918 1.00 95.62 543 LYS A C 1
ATOM 4347 O O . LYS A 1 543 ? 29.399 -28.243 -24.261 1.00 95.62 543 LYS A O 1
ATOM 4352 N N . VAL A 1 544 ? 27.482 -29.400 -24.035 1.00 95.12 544 VAL A N 1
ATOM 4353 C CA . VAL A 1 544 ? 28.011 -30.668 -24.570 1.00 95.12 544 VAL A CA 1
ATOM 4354 C C . VAL A 1 544 ? 28.454 -30.518 -26.028 1.00 95.12 544 VAL A C 1
ATOM 4356 O O . VAL A 1 544 ? 29.554 -30.936 -26.383 1.00 95.12 544 VAL A O 1
ATOM 4359 N N . LEU A 1 545 ? 27.641 -29.882 -26.879 1.00 94.12 545 LEU A N 1
ATOM 4360 C CA . LEU A 1 545 ? 28.001 -29.635 -28.280 1.00 94.12 545 LEU A CA 1
ATOM 4361 C C . LEU A 1 545 ? 29.249 -28.757 -28.412 1.00 94.12 545 LEU A C 1
ATOM 4363 O O . LEU A 1 545 ? 30.116 -29.055 -29.233 1.00 94.12 545 LEU A O 1
ATOM 4367 N N . LYS A 1 546 ? 29.365 -27.712 -27.589 1.00 94.81 546 LYS A N 1
ATOM 4368 C CA . LYS A 1 546 ? 30.544 -26.844 -27.549 1.00 94.81 546 LYS A CA 1
ATOM 4369 C C . LYS A 1 546 ? 31.792 -27.620 -27.124 1.00 94.81 546 LYS A C 1
ATOM 4371 O O . LYS A 1 546 ? 32.802 -27.543 -27.814 1.00 94.81 546 LYS A O 1
ATOM 4376 N N . ALA A 1 547 ? 31.703 -28.424 -26.062 1.00 95.12 547 ALA A N 1
ATOM 4377 C CA . ALA A 1 547 ? 32.808 -29.268 -25.608 1.00 95.12 547 ALA A CA 1
ATOM 4378 C C . ALA A 1 547 ? 33.257 -30.269 -26.690 1.00 95.12 547 ALA A C 1
ATOM 4380 O O . ALA A 1 547 ? 34.455 -30.452 -26.910 1.00 95.12 547 ALA A O 1
ATOM 4381 N N . ASN A 1 548 ? 32.308 -30.868 -27.417 1.00 94.56 548 ASN A N 1
ATOM 4382 C CA . ASN A 1 548 ? 32.610 -31.755 -28.541 1.00 94.56 548 ASN A CA 1
ATOM 4383 C C . ASN A 1 548 ? 33.295 -31.004 -29.691 1.00 94.56 548 ASN A C 1
ATOM 4385 O O . ASN A 1 548 ? 34.295 -31.483 -30.220 1.00 94.56 548 ASN A O 1
ATOM 4389 N N . ALA A 1 549 ? 32.801 -29.818 -30.059 1.00 93.38 549 ALA A N 1
ATOM 4390 C CA . ALA A 1 549 ? 33.404 -28.987 -31.100 1.00 93.38 549 ALA A CA 1
ATOM 4391 C C . ALA A 1 549 ? 34.840 -28.565 -30.745 1.00 93.38 549 ALA A C 1
ATOM 4393 O O . ALA A 1 549 ? 35.731 -28.648 -31.591 1.00 93.38 549 ALA A O 1
ATOM 4394 N N . ASP A 1 550 ? 35.081 -28.179 -29.490 1.00 93.81 550 ASP A N 1
ATOM 4395 C CA . ASP A 1 550 ? 36.416 -27.842 -28.991 1.00 93.81 550 ASP A CA 1
ATOM 4396 C C . ASP A 1 550 ? 37.347 -29.069 -29.019 1.00 93.81 550 ASP A C 1
ATOM 4398 O O . ASP A 1 550 ? 38.498 -28.966 -29.452 1.00 93.81 550 ASP A O 1
ATOM 4402 N N . SER A 1 551 ? 36.842 -30.254 -28.651 1.00 93.06 551 SER A N 1
ATOM 4403 C CA . SER A 1 551 ? 37.588 -31.516 -28.749 1.00 93.06 551 SER A CA 1
ATOM 4404 C C . SER A 1 551 ? 37.960 -31.860 -30.195 1.00 93.06 551 SER A C 1
ATOM 4406 O O . SER A 1 551 ? 39.123 -32.159 -30.477 1.00 93.06 551 SER A O 1
ATOM 4408 N N . TYR A 1 552 ? 37.018 -31.747 -31.138 1.00 92.94 552 TYR A N 1
ATOM 4409 C CA . TYR A 1 552 ? 37.295 -31.964 -32.561 1.00 92.94 552 TYR A CA 1
ATOM 4410 C C . TYR A 1 552 ? 38.306 -30.959 -33.106 1.00 92.94 552 TYR A C 1
ATOM 4412 O O . TYR A 1 552 ? 39.213 -31.342 -33.840 1.00 92.94 552 TYR A O 1
ATOM 4420 N N . LYS A 1 553 ? 38.214 -29.687 -32.706 1.00 93.62 553 LYS A N 1
ATOM 4421 C CA . LYS A 1 553 ? 39.183 -28.659 -33.098 1.00 93.62 553 LYS A CA 1
ATOM 4422 C C . LYS A 1 553 ? 40.595 -28.997 -32.613 1.00 93.62 553 LYS A C 1
ATOM 4424 O O . LYS A 1 553 ? 41.544 -28.855 -33.379 1.00 93.62 553 LYS A O 1
ATOM 4429 N N . LEU A 1 554 ? 40.738 -29.490 -31.381 1.00 92.38 554 LEU A N 1
ATOM 4430 C CA . LEU A 1 554 ? 42.023 -29.957 -30.847 1.00 92.38 554 LEU A CA 1
ATOM 4431 C C . LEU A 1 554 ? 42.553 -31.185 -31.602 1.00 92.38 554 LEU A C 1
ATOM 4433 O O . LEU A 1 554 ? 43.746 -31.247 -31.894 1.00 92.38 554 LEU A O 1
ATOM 4437 N N . GLN A 1 555 ? 41.687 -32.142 -31.947 1.00 90.62 555 GLN A N 1
ATOM 4438 C CA . GLN A 1 555 ? 42.074 -33.317 -32.737 1.00 90.62 555 GLN A CA 1
ATOM 4439 C C . GLN A 1 555 ? 42.541 -32.932 -34.145 1.00 90.62 555 GLN A C 1
ATOM 4441 O O . GLN A 1 555 ? 43.573 -33.429 -34.591 1.00 90.62 555 GLN A O 1
ATOM 4446 N N . ILE A 1 556 ? 41.837 -32.015 -34.817 1.00 89.00 556 ILE A N 1
ATOM 4447 C CA . ILE A 1 556 ? 42.234 -31.487 -36.131 1.00 89.00 556 ILE A CA 1
ATOM 4448 C C . ILE A 1 556 ? 43.606 -30.809 -36.033 1.00 89.00 556 ILE A C 1
ATOM 4450 O O . ILE A 1 556 ? 44.512 -31.166 -36.778 1.00 89.00 556 ILE A O 1
ATOM 4454 N N . GLN A 1 557 ? 43.810 -29.928 -35.049 1.00 91.12 557 GLN A N 1
ATOM 4455 C CA . GLN A 1 557 ? 45.108 -29.275 -34.828 1.00 91.12 557 GLN A CA 1
ATOM 4456 C C . GLN A 1 557 ? 46.244 -30.263 -34.523 1.00 91.12 557 GLN A C 1
ATOM 4458 O O . GLN A 1 557 ? 47.398 -30.001 -34.857 1.00 91.12 557 GLN A O 1
ATOM 4463 N N . ALA A 1 558 ? 45.952 -31.379 -33.850 1.00 87.62 558 ALA A N 1
ATOM 4464 C CA . ALA A 1 558 ? 46.938 -32.421 -33.579 1.00 87.62 558 ALA A CA 1
ATOM 4465 C C . ALA A 1 558 ? 47.289 -33.230 -34.839 1.00 87.62 558 ALA A C 1
ATOM 4467 O O . ALA A 1 558 ? 48.443 -33.626 -34.999 1.00 87.62 558 ALA A O 1
ATOM 4468 N N . LEU A 1 559 ? 46.315 -33.459 -35.727 1.00 84.25 559 LEU A N 1
ATOM 4469 C CA . LEU A 1 559 ? 46.523 -34.120 -37.017 1.00 84.25 559 LEU A CA 1
ATOM 4470 C C . LEU A 1 559 ? 47.288 -33.231 -38.003 1.00 84.25 559 LEU A C 1
ATOM 4472 O O . LEU A 1 559 ? 48.156 -33.740 -38.693 1.00 84.25 559 LEU A O 1
ATOM 4476 N N . GLU A 1 560 ? 47.036 -31.921 -38.022 1.00 83.25 560 GLU A N 1
ATOM 4477 C CA . GLU A 1 560 ? 47.762 -30.951 -38.863 1.00 83.25 560 GLU A CA 1
ATOM 4478 C C . GLU A 1 560 ? 49.240 -30.766 -38.463 1.00 83.25 560 GLU A C 1
ATOM 4480 O O . GLU A 1 560 ? 50.027 -30.216 -39.229 1.00 83.25 560 GLU A O 1
ATOM 4485 N N . LYS A 1 561 ? 49.624 -31.193 -37.252 1.00 80.06 561 LYS A N 1
ATOM 4486 C CA . LYS A 1 561 ? 51.004 -31.125 -36.735 1.00 80.06 561 LYS A CA 1
ATOM 4487 C C . LYS A 1 561 ? 51.824 -32.401 -36.965 1.00 80.06 561 LYS A C 1
ATOM 4489 O O . LYS A 1 561 ? 53.012 -32.399 -36.640 1.00 80.06 561 LYS A O 1
ATOM 4494 N N . LYS A 1 562 ? 51.202 -33.478 -37.447 1.00 56.41 562 LYS A N 1
ATOM 4495 C CA . LYS A 1 562 ? 51.878 -34.704 -37.895 1.00 56.41 562 LYS A CA 1
ATOM 4496 C C . LYS A 1 562 ? 52.088 -34.648 -39.397 1.00 56.41 562 LYS A C 1
ATOM 4498 O O . LYS A 1 562 ? 53.124 -35.197 -39.828 1.00 56.41 562 LYS A O 1
#

Sequence (562 aa):
SLTEDLAKHTADMTNMRREYTNNLVTLRTQLAEKTEELKIATATNKQLSETNSTLNQRVEALTQRLLGQCESENKMNENYQQEIRAQTKLAELYKSLSEDATAKNEELTEAVKELQRLLKEATDQYGDLETKLREKEVALEVTTEKKNLCIQELKKELEHANELIEATKLQSIEKAVESLSPAAAATSRLLKSGITLTQLYMQYAEASEQLMLEREENKRLNHSINTILQEIEQKAPLLKKQREDYDYAMTTVESLTSRMDEMEVETSRLRSANLEAEKVAAHFKRENKRLQETLSDLGRQVCFLLKEVEESRGNAVEMTRSPGRVSGELTTSSQVISKHLVTFKDIEELQVTNQKLLSVVRELSEKQEQAEKEKGSQLVEQLEGKLRLAEQRIISLSESEVHYVKAMEVIKGQREMYRTLFQQQVAGLPQAKVEELENSVNQQQSPSRATVPSTPELNHSTPAKSTSPAQQAKLEMLEERLKEKTKELQQLQEDFNTYRKERSTNERMLNESLEKARDELRALAVSKTEVVAKAELAEERFKVLKANADSYKLQIQALEKK